Protein AF-A0A7G9T486-F1 (afdb_monomer)

Structure (mmCIF, N/CA/C/O backbone):
data_AF-A0A7G9T486-F1
#
_entry.id   AF-A0A7G9T486-F1
#
loop_
_atom_site.group_PDB
_atom_site.id
_atom_site.type_symbol
_atom_site.label_atom_id
_atom_site.label_alt_id
_atom_site.label_comp_id
_atom_site.label_asym_id
_atom_site.label_entity_id
_atom_site.label_seq_id
_atom_site.pdbx_PDB_ins_code
_atom_site.Cartn_x
_atom_site.Cartn_y
_atom_site.Cartn_z
_atom_site.occupancy
_atom_site.B_iso_or_equiv
_atom_site.auth_seq_id
_atom_site.auth_comp_id
_atom_site.auth_asym_id
_atom_site.auth_atom_id
_atom_site.pdbx_PDB_model_num
ATOM 1 N N . MET A 1 1 ? -14.930 21.179 10.890 1.00 47.84 1 MET A N 1
ATOM 2 C CA . MET A 1 1 ? -14.229 19.966 10.427 1.00 47.84 1 MET A CA 1
ATOM 3 C C . MET A 1 1 ? -15.061 19.333 9.332 1.00 47.84 1 MET A C 1
ATOM 5 O O . MET A 1 1 ? -16.271 19.247 9.496 1.00 47.84 1 MET A O 1
ATOM 9 N N . GLN A 1 2 ? -14.443 18.966 8.212 1.00 58.19 2 GLN A N 1
ATOM 10 C CA . GLN A 1 2 ? -15.116 18.206 7.162 1.00 58.19 2 GLN A CA 1
ATOM 11 C C . GLN A 1 2 ? -15.289 16.766 7.656 1.00 58.19 2 GLN A C 1
ATOM 13 O O . GLN A 1 2 ? -14.304 16.121 8.021 1.00 58.19 2 GLN A O 1
ATOM 18 N N . GLN A 1 3 ? -16.536 16.307 7.731 1.00 72.69 3 GLN A N 1
ATOM 19 C CA . GLN A 1 3 ? -16.892 14.962 8.170 1.00 72.69 3 GLN A CA 1
ATOM 20 C C . GLN A 1 3 ? -16.377 13.931 7.148 1.00 72.69 3 GLN A C 1
ATOM 22 O O . GLN A 1 3 ? -16.670 14.049 5.962 1.00 72.69 3 GLN A O 1
ATOM 27 N N . THR A 1 4 ? -15.582 12.956 7.600 1.00 83.88 4 THR A N 1
ATOM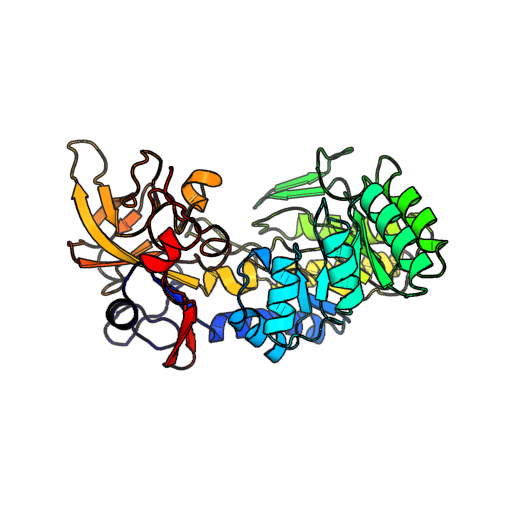 28 C CA . THR A 1 4 ? -14.933 11.907 6.773 1.00 83.88 4 THR A CA 1
ATOM 29 C C . THR A 1 4 ? -15.585 10.535 6.896 1.00 83.88 4 THR A C 1
ATOM 31 O O . THR A 1 4 ? -15.117 9.561 6.310 1.00 83.88 4 THR A O 1
ATOM 34 N N . PHE A 1 5 ? -16.659 10.445 7.669 1.00 92.38 5 PHE A N 1
ATOM 35 C CA . PHE A 1 5 ? -17.363 9.209 7.958 1.00 92.38 5 PHE A CA 1
ATOM 36 C C . PHE A 1 5 ? -18.866 9.406 7.800 1.00 92.38 5 PHE A C 1
ATOM 38 O O . PHE A 1 5 ? -19.399 10.493 8.034 1.00 92.38 5 PHE A O 1
ATOM 45 N N . ASP A 1 6 ? -19.551 8.332 7.442 1.00 95.06 6 ASP A N 1
ATOM 46 C CA . ASP A 1 6 ? -20.987 8.341 7.210 1.00 95.06 6 ASP A CA 1
ATOM 47 C C . ASP A 1 6 ? -21.726 7.961 8.499 1.00 95.06 6 ASP A C 1
ATOM 49 O O . ASP A 1 6 ? -21.223 7.177 9.309 1.00 95.06 6 ASP A O 1
ATOM 53 N N . VAL A 1 7 ? -22.913 8.530 8.712 1.00 97.19 7 VAL A N 1
ATOM 54 C CA . VAL A 1 7 ? -23.796 8.174 9.832 1.00 97.19 7 VAL A CA 1
ATOM 55 C C . VAL A 1 7 ? -25.197 7.851 9.328 1.00 97.19 7 VAL A C 1
ATOM 57 O O . VAL A 1 7 ? -25.598 8.342 8.273 1.00 97.19 7 VAL A O 1
ATOM 60 N N . ASP A 1 8 ? -25.941 7.032 10.067 1.00 96.38 8 ASP A N 1
ATOM 61 C CA . ASP A 1 8 ? -27.358 6.788 9.783 1.00 96.38 8 ASP A CA 1
ATOM 62 C C . ASP A 1 8 ? -28.276 7.889 10.351 1.00 96.38 8 ASP A C 1
ATOM 64 O O . ASP A 1 8 ? -27.825 8.847 10.982 1.00 96.38 8 ASP A O 1
ATOM 68 N N . ASP A 1 9 ? -29.592 7.725 10.174 1.00 95.50 9 ASP A N 1
ATOM 69 C CA . ASP A 1 9 ? -30.615 8.651 10.686 1.00 95.50 9 ASP A CA 1
ATOM 70 C C . ASP A 1 9 ? -30.616 8.787 12.222 1.00 95.50 9 ASP A C 1
ATOM 72 O O . ASP A 1 9 ? -31.180 9.737 12.767 1.00 95.50 9 ASP A O 1
ATOM 76 N N . THR A 1 10 ? -30.001 7.840 12.939 1.00 94.81 10 THR A N 1
ATOM 77 C CA . THR A 1 10 ? -29.836 7.890 14.400 1.00 94.81 10 THR A CA 1
ATOM 78 C C . THR A 1 10 ? -28.531 8.565 14.828 1.00 94.81 10 THR A C 1
ATOM 80 O O . THR A 1 10 ? -28.335 8.819 16.018 1.00 94.81 10 THR A O 1
ATOM 83 N N . GLY A 1 11 ? -27.671 8.911 13.867 1.00 95.62 11 GLY A N 1
ATOM 84 C CA . GLY A 1 11 ? -26.371 9.531 14.087 1.00 95.62 11 GLY A CA 1
ATOM 85 C C . GLY A 1 11 ? -25.254 8.540 14.412 1.00 95.62 11 GLY A C 1
ATOM 86 O O . GLY A 1 11 ? -24.195 8.983 14.849 1.00 95.62 11 GLY A O 1
ATOM 87 N N . GLU A 1 12 ? -25.464 7.234 14.221 1.00 97.69 12 GLU A N 1
ATOM 88 C CA . GLU A 1 12 ? -24.465 6.188 14.465 1.00 97.69 12 GLU A CA 1
ATOM 89 C C . GLU A 1 12 ? -23.553 5.984 13.245 1.00 97.69 12 GLU A C 1
ATOM 91 O O . GLU A 1 12 ? -24.015 6.081 12.113 1.00 97.69 12 GLU A O 1
ATOM 96 N N . LEU A 1 13 ? -22.268 5.671 13.465 1.00 98.38 13 LEU A N 1
ATOM 97 C CA . LEU A 1 13 ? -21.290 5.398 12.407 1.00 98.38 13 LEU A CA 1
ATOM 98 C C . LEU A 1 13 ? -21.727 4.237 11.502 1.00 98.38 13 LEU A C 1
ATOM 100 O O . LEU A 1 13 ? -21.963 3.119 11.970 1.00 98.38 13 LEU A O 1
ATOM 104 N N . VAL A 1 14 ? -21.715 4.485 10.194 1.00 98.25 14 VAL A N 1
ATOM 105 C CA . VAL A 1 14 ? -22.010 3.508 9.144 1.00 98.25 14 VAL A CA 1
ATOM 106 C C . VAL A 1 14 ? -20.788 3.288 8.253 1.00 98.25 14 VAL A C 1
ATOM 108 O O . VAL A 1 14 ? -20.098 4.229 7.871 1.00 98.25 14 VAL A O 1
ATOM 111 N N . ILE A 1 15 ? -20.540 2.029 7.887 1.00 98.31 15 ILE A N 1
ATOM 112 C CA . ILE A 1 15 ? -19.484 1.611 6.958 1.00 98.31 15 ILE A CA 1
ATOM 113 C C . ILE A 1 15 ? -20.137 0.752 5.875 1.00 98.31 15 ILE A C 1
ATOM 115 O O . ILE A 1 15 ? -20.775 -0.249 6.198 1.00 98.31 15 ILE A O 1
ATOM 119 N N . GLY A 1 16 ? -20.051 1.153 4.600 1.00 96.44 16 GLY A N 1
ATOM 120 C CA . GLY A 1 16 ? -20.643 0.406 3.482 1.00 96.44 16 GLY A CA 1
ATOM 121 C C . GLY A 1 16 ? -22.155 0.138 3.597 1.00 96.44 16 GLY A C 1
ATOM 122 O O . GLY A 1 16 ? -22.663 -0.792 2.970 1.00 96.44 16 GLY A O 1
ATOM 123 N N . GLY A 1 17 ? -22.881 0.919 4.407 1.00 97.19 17 GLY A N 1
ATOM 124 C CA . GLY A 1 17 ? -24.318 0.762 4.664 1.00 97.19 17 GLY A CA 1
ATOM 125 C C . GLY A 1 17 ? -24.694 -0.061 5.906 1.00 97.19 17 GLY A C 1
ATOM 126 O O . GLY A 1 17 ? -25.881 -0.290 6.118 1.00 97.19 17 GLY A O 1
ATOM 127 N N . LEU A 1 18 ? -23.731 -0.503 6.725 1.00 98.56 18 LEU A N 1
ATOM 128 C CA . LEU A 1 18 ? -23.985 -1.189 8.000 1.00 98.56 18 LEU A CA 1
ATOM 129 C C . LEU A 1 18 ? -23.435 -0.405 9.191 1.00 98.56 18 LEU A C 1
ATOM 131 O O . LEU A 1 18 ? -22.382 0.224 9.094 1.00 98.56 18 LEU A O 1
ATOM 135 N N . ARG A 1 19 ? -24.129 -0.477 10.330 1.00 98.62 19 ARG A N 1
ATOM 136 C CA . ARG A 1 19 ? -23.673 0.133 11.581 1.00 98.62 19 ARG A CA 1
ATOM 137 C C . ARG A 1 19 ? -22.390 -0.523 12.067 1.00 98.62 19 ARG A C 1
ATOM 139 O O . ARG A 1 19 ? -22.270 -1.749 12.092 1.00 98.62 19 ARG A O 1
ATOM 146 N N . ALA A 1 20 ? -21.448 0.295 12.517 1.00 98.62 20 ALA A N 1
ATOM 147 C CA . ALA A 1 20 ? -20.190 -0.196 13.059 1.00 98.62 20 ALA A CA 1
ATOM 148 C C . ALA A 1 20 ? -20.393 -1.070 14.311 1.00 98.62 20 ALA A C 1
ATOM 150 O O . ALA A 1 20 ? -19.676 -2.057 14.480 1.00 98.62 20 ALA A O 1
ATOM 151 N N . THR A 1 21 ? -21.377 -0.767 15.169 1.00 98.56 21 THR A N 1
ATOM 152 C CA . THR A 1 21 ? -21.626 -1.592 16.365 1.00 98.56 21 THR A CA 1
ATOM 153 C C . THR A 1 21 ? -22.216 -2.962 16.024 1.00 98.56 21 THR A C 1
ATOM 155 O O . THR A 1 21 ? -21.828 -3.946 16.652 1.00 98.56 21 THR A O 1
ATOM 158 N N . ASP A 1 22 ? -23.051 -3.066 14.985 1.00 98.69 22 ASP A N 1
ATOM 159 C CA . ASP A 1 22 ? -23.578 -4.351 14.502 1.00 98.69 22 ASP A CA 1
ATOM 160 C C . ASP A 1 22 ? -22.453 -5.237 13.943 1.00 98.69 22 ASP A C 1
ATOM 162 O O . ASP A 1 22 ? -22.379 -6.431 14.241 1.00 98.69 22 ASP A O 1
ATOM 166 N N . LEU A 1 23 ? -21.520 -4.644 13.188 1.00 98.88 23 LEU A N 1
ATOM 167 C CA . LEU A 1 23 ? -20.331 -5.342 12.688 1.00 98.88 23 LEU A CA 1
ATOM 168 C C . LEU A 1 23 ? -19.442 -5.833 13.837 1.00 98.88 23 LEU A C 1
ATOM 170 O O . LEU A 1 23 ? -19.001 -6.984 13.829 1.00 98.88 23 LEU A O 1
ATOM 174 N N . ALA A 1 24 ? -19.210 -4.985 14.843 1.00 98.75 24 ALA A N 1
ATOM 175 C CA . ALA A 1 24 ? -18.456 -5.347 16.040 1.00 98.75 24 ALA A CA 1
ATOM 176 C C . ALA A 1 24 ? -19.132 -6.485 16.823 1.00 98.75 24 ALA A C 1
ATOM 178 O O . ALA A 1 24 ? -18.449 -7.404 17.269 1.00 98.75 24 ALA A O 1
ATOM 179 N N . ALA A 1 25 ? -20.461 -6.468 16.948 1.00 98.62 25 ALA A N 1
ATOM 180 C CA . ALA A 1 25 ? -21.215 -7.523 17.618 1.00 98.62 25 ALA A CA 1
ATOM 181 C C . ALA A 1 25 ? -21.161 -8.856 16.852 1.00 98.62 25 ALA A C 1
ATOM 183 O O . ALA A 1 25 ? -21.031 -9.915 17.466 1.00 98.62 25 ALA A O 1
ATOM 184 N N . GLN A 1 26 ? -21.235 -8.815 15.519 1.00 98.62 26 GLN A N 1
ATOM 185 C CA . GLN A 1 26 ? -21.244 -10.013 14.680 1.00 98.62 26 GLN A CA 1
ATOM 186 C C . GLN A 1 26 ? -19.859 -10.664 14.542 1.00 98.62 26 GLN A C 1
ATOM 188 O O . GLN A 1 26 ? -19.752 -11.888 14.607 1.00 98.62 26 GLN A O 1
ATOM 193 N N . TYR A 1 27 ? -18.808 -9.868 14.331 1.00 98.69 27 TYR A N 1
ATOM 194 C CA . TYR A 1 27 ? -17.467 -10.363 13.977 1.00 98.69 27 TYR A CA 1
ATOM 195 C C . TYR A 1 27 ? -16.421 -10.186 15.089 1.00 98.69 27 TYR A C 1
ATOM 197 O O . TYR A 1 27 ? -15.269 -10.613 14.935 1.00 98.69 27 TYR A O 1
ATOM 205 N N . GLN A 1 28 ? -16.837 -9.618 16.228 1.00 98.56 28 GLN A N 1
ATOM 206 C CA . GLN A 1 28 ? -16.013 -9.312 17.400 1.00 98.56 28 GLN A CA 1
ATOM 207 C C . GLN A 1 28 ? -14.932 -8.266 17.110 1.00 98.56 28 GLN A C 1
ATOM 209 O O . GLN A 1 28 ? -14.534 -8.056 15.968 1.00 98.56 28 GLN A O 1
ATOM 214 N N . THR A 1 29 ? -14.404 -7.628 18.150 1.00 98.81 29 THR A N 1
ATOM 215 C CA . THR A 1 29 ? -13.290 -6.673 18.045 1.00 98.81 29 THR A CA 1
ATOM 216 C C . THR A 1 29 ? -11.983 -7.261 18.614 1.00 98.81 29 THR A C 1
ATOM 218 O O . THR A 1 29 ? -12.034 -8.183 19.433 1.00 98.81 29 THR A O 1
ATOM 221 N N . PRO A 1 30 ? -10.796 -6.778 18.193 1.00 98.81 30 PRO A N 1
ATOM 222 C CA . PRO A 1 30 ? -10.573 -5.813 17.113 1.00 98.81 30 PRO A CA 1
ATOM 223 C C . PRO A 1 30 ? -11.055 -6.339 15.756 1.00 98.81 30 PRO A C 1
ATOM 225 O O . PRO A 1 30 ? -11.089 -7.558 15.566 1.00 98.81 30 PRO A O 1
ATOM 228 N N . LEU A 1 31 ? -11.452 -5.450 14.847 1.00 98.94 31 LEU A N 1
ATOM 229 C CA . LEU A 1 31 ? -11.981 -5.802 13.523 1.00 98.94 31 LEU A CA 1
ATOM 230 C C . LEU A 1 31 ? -11.537 -4.786 12.478 1.00 98.94 31 LEU A C 1
ATOM 232 O O . LEU A 1 31 ? -11.830 -3.603 12.640 1.00 98.94 31 LEU A O 1
ATOM 236 N N . TYR A 1 32 ? -10.906 -5.231 11.391 1.00 98.94 32 TYR A N 1
ATOM 237 C CA . TYR A 1 32 ? -10.740 -4.376 10.216 1.00 98.94 32 TYR A CA 1
ATOM 238 C C . TYR A 1 32 ? -11.997 -4.455 9.359 1.00 98.94 32 TYR A C 1
ATOM 240 O O . TYR A 1 32 ? -12.427 -5.544 8.974 1.00 98.94 32 TYR A O 1
ATOM 248 N N . VAL A 1 33 ? -12.565 -3.303 9.035 1.00 98.88 33 VAL A N 1
ATOM 249 C CA . VAL A 1 33 ? -13.741 -3.174 8.181 1.00 98.88 33 VAL A CA 1
ATOM 250 C C . VAL A 1 33 ? -13.376 -2.299 6.994 1.00 98.88 33 VAL A C 1
ATOM 252 O O . VAL A 1 33 ? -12.915 -1.176 7.178 1.00 98.88 33 VAL A O 1
ATOM 255 N N . TYR A 1 34 ? -13.596 -2.803 5.784 1.00 98.88 34 TYR A N 1
ATOM 256 C CA . TYR A 1 34 ? -13.372 -2.056 4.550 1.00 98.88 34 TYR A CA 1
ATOM 257 C C . TYR A 1 34 ? -14.692 -1.768 3.843 1.00 98.88 34 TYR A C 1
ATOM 259 O O . TYR A 1 34 ? -15.469 -2.687 3.578 1.00 98.88 34 TYR A O 1
ATOM 267 N N . ASP A 1 35 ? -14.914 -0.506 3.488 1.00 98.69 35 ASP A N 1
ATOM 268 C CA . ASP A 1 35 ? -15.972 -0.100 2.565 1.00 98.69 35 ASP A CA 1
ATOM 269 C C . ASP A 1 35 ? -15.515 -0.357 1.122 1.00 98.69 35 ASP A C 1
ATOM 271 O O . ASP A 1 35 ? -14.703 0.379 0.552 1.00 98.69 35 ASP A O 1
ATOM 275 N N . VAL A 1 36 ? -16.022 -1.433 0.522 1.00 98.75 36 VAL A N 1
ATOM 276 C CA . VAL A 1 36 ? -15.617 -1.858 -0.824 1.00 98.75 36 VAL A CA 1
ATOM 277 C C . VAL A 1 36 ? -16.061 -0.854 -1.885 1.00 98.75 36 VAL A C 1
ATOM 279 O O . VAL A 1 36 ? -15.335 -0.649 -2.860 1.00 98.75 36 VAL A O 1
ATOM 282 N N . SER A 1 37 ? -17.196 -0.176 -1.692 1.00 98.31 37 SER A N 1
ATOM 283 C CA . SER A 1 37 ? -17.664 0.845 -2.633 1.00 98.31 37 SER A CA 1
ATOM 284 C C . SER A 1 37 ? -16.652 1.986 -2.741 1.00 98.31 37 SER A C 1
ATOM 286 O O . SER A 1 37 ? -16.349 2.425 -3.852 1.00 98.31 37 SER A O 1
ATOM 288 N N . LYS A 1 38 ? -16.059 2.412 -1.615 1.00 98.12 38 LYS A N 1
ATOM 289 C CA . LYS A 1 38 ? -14.994 3.433 -1.594 1.00 98.12 38 LYS A CA 1
ATOM 290 C C . LYS A 1 38 ? -13.716 2.948 -2.283 1.00 98.12 38 LYS A C 1
ATOM 292 O O . LYS A 1 38 ? -13.144 3.692 -3.076 1.00 98.12 38 LYS A O 1
ATOM 297 N N . ILE A 1 39 ? -13.314 1.691 -2.067 1.00 98.75 39 ILE A N 1
ATOM 298 C CA . ILE A 1 39 ? -12.156 1.087 -2.756 1.00 98.75 39 ILE A CA 1
ATOM 299 C C . ILE A 1 39 ? -12.359 1.102 -4.275 1.00 98.75 39 ILE A C 1
ATOM 301 O O . ILE A 1 39 ? -11.491 1.562 -5.020 1.00 98.75 39 ILE A O 1
ATOM 305 N N . ARG A 1 40 ? -13.513 0.614 -4.748 1.00 98.69 40 ARG A N 1
ATOM 306 C CA . ARG A 1 40 ? -13.839 0.574 -6.181 1.00 98.69 40 ARG A CA 1
ATOM 307 C C . ARG A 1 40 ? -13.882 1.969 -6.780 1.00 98.69 40 ARG A C 1
ATOM 309 O O . ARG A 1 40 ? -13.357 2.170 -7.872 1.00 98.69 40 ARG A O 1
ATOM 316 N N . GLN A 1 41 ? -14.490 2.920 -6.071 1.00 98.25 41 GLN A N 1
ATOM 317 C CA . GLN A 1 41 ? -14.548 4.303 -6.521 1.00 98.25 41 GLN A CA 1
ATOM 318 C C . GLN A 1 41 ? -13.140 4.880 -6.681 1.00 98.25 41 GLN A C 1
ATOM 320 O O . GLN A 1 41 ? -12.828 5.360 -7.763 1.00 98.25 41 GLN A O 1
ATOM 325 N N . ALA A 1 42 ? -12.252 4.706 -5.697 1.00 98.00 42 ALA A N 1
ATOM 326 C CA . ALA A 1 42 ? -10.869 5.168 -5.801 1.00 98.00 42 ALA A CA 1
ATOM 327 C C . ALA A 1 42 ? -10.143 4.564 -7.019 1.00 98.00 42 ALA A C 1
ATOM 329 O O . ALA A 1 42 ? -9.512 5.285 -7.791 1.00 98.00 42 ALA A O 1
ATOM 330 N N . MET A 1 43 ? -10.273 3.251 -7.256 1.00 98.50 43 MET A N 1
ATOM 331 C CA . MET A 1 43 ? -9.690 2.597 -8.440 1.00 98.50 43 MET A CA 1
ATOM 332 C C . MET A 1 43 ? -10.238 3.169 -9.759 1.00 98.50 43 MET A C 1
ATOM 334 O O . MET A 1 43 ? -9.497 3.312 -10.735 1.00 98.50 43 MET A O 1
ATOM 338 N N . ARG A 1 44 ? -11.537 3.485 -9.809 1.00 98.38 44 ARG A N 1
ATOM 339 C CA . ARG A 1 44 ? -12.185 4.094 -10.980 1.00 98.38 44 ARG A CA 1
ATOM 340 C C . ARG A 1 44 ? -11.741 5.532 -11.185 1.00 98.38 44 ARG A C 1
ATOM 342 O O . ARG A 1 44 ? -11.437 5.873 -12.321 1.00 98.38 44 ARG A O 1
ATOM 349 N N . ASP A 1 45 ? -11.632 6.316 -10.120 1.00 97.56 45 ASP A N 1
ATOM 350 C CA . ASP A 1 45 ? -11.200 7.713 -10.171 1.00 97.56 45 ASP A CA 1
ATOM 351 C C . ASP A 1 45 ? -9.796 7.831 -10.774 1.00 97.56 45 ASP A C 1
ATOM 353 O O . ASP A 1 45 ? -9.588 8.622 -11.692 1.00 97.56 45 ASP A O 1
ATOM 357 N N . PHE A 1 46 ? -8.854 6.973 -10.353 1.00 97.56 46 PHE A N 1
ATOM 358 C CA . PHE A 1 46 ? -7.514 6.921 -10.950 1.00 97.56 46 PHE A CA 1
ATOM 359 C C . PHE A 1 46 ? -7.560 6.657 -12.464 1.00 97.56 46 PHE A C 1
ATOM 361 O O . PHE A 1 46 ? -6.911 7.369 -13.227 1.00 97.56 46 PHE A O 1
ATOM 368 N N . LYS A 1 47 ? -8.339 5.665 -12.918 1.00 97.44 47 LYS A N 1
ATOM 369 C CA . LYS A 1 47 ? -8.470 5.350 -14.355 1.00 97.44 47 LYS A CA 1
ATOM 370 C C . LYS A 1 47 ? -9.155 6.471 -15.136 1.00 97.44 47 LYS A C 1
ATOM 372 O O . LYS A 1 47 ? -8.737 6.791 -16.245 1.00 97.44 47 LYS A O 1
ATOM 377 N N . GLN A 1 48 ? -10.211 7.043 -14.567 1.00 97.44 48 GLN A N 1
ATOM 378 C CA . GLN A 1 48 ? -11.049 8.040 -15.221 1.00 97.44 48 GLN A CA 1
ATOM 379 C C . GLN A 1 48 ? -10.244 9.290 -15.589 1.00 97.44 48 GLN A C 1
ATOM 381 O O . GLN A 1 48 ? -10.419 9.820 -16.683 1.00 97.44 48 GLN A O 1
ATOM 386 N N . ILE A 1 49 ? -9.296 9.698 -14.740 1.00 97.00 49 ILE A N 1
ATOM 387 C CA . ILE A 1 49 ? -8.414 10.840 -15.019 1.00 97.00 49 ILE A CA 1
ATOM 388 C C . ILE A 1 49 ? -7.574 10.610 -16.287 1.00 97.00 49 ILE A C 1
ATOM 390 O O . ILE A 1 49 ? -7.457 11.512 -17.113 1.00 97.00 49 ILE A O 1
ATOM 394 N N . PHE A 1 50 ? -7.023 9.408 -16.488 1.00 97.00 50 PHE A N 1
ATOM 395 C CA . PHE A 1 50 ? -6.265 9.092 -17.706 1.00 97.00 50 PHE A CA 1
ATOM 396 C C . PHE A 1 50 ? -7.156 9.047 -18.954 1.00 97.00 50 PHE A C 1
ATOM 398 O O . PHE A 1 50 ? -6.761 9.558 -20.002 1.00 97.00 50 PHE A O 1
ATOM 405 N N . ILE A 1 51 ? -8.377 8.512 -18.826 1.00 96.69 51 ILE A N 1
ATOM 406 C CA . ILE A 1 51 ? -9.372 8.488 -19.910 1.00 96.69 51 ILE A CA 1
ATOM 407 C C . ILE A 1 51 ? -9.736 9.915 -20.341 1.00 96.69 51 ILE A C 1
ATOM 409 O O . ILE A 1 51 ? -9.742 10.218 -21.530 1.00 96.69 51 ILE A O 1
ATOM 413 N N . GLU A 1 52 ? -10.005 10.810 -19.390 1.00 96.50 52 GLU A N 1
ATOM 414 C CA . GLU A 1 52 ? -10.351 12.213 -19.669 1.00 96.50 52 GLU A CA 1
ATOM 415 C C . GLU A 1 52 ? -9.211 12.992 -20.328 1.00 96.50 52 GLU A C 1
ATOM 417 O O . GLU A 1 52 ? -9.455 13.937 -21.080 1.00 96.50 52 GLU A O 1
ATOM 422 N N . LYS A 1 53 ? -7.968 12.596 -20.050 1.00 95.44 53 LYS A N 1
ATOM 423 C CA . LYS A 1 53 ? -6.762 13.195 -20.624 1.00 95.44 53 LYS A CA 1
ATOM 424 C C . LYS A 1 53 ? -6.338 12.580 -21.958 1.00 95.44 53 LYS A C 1
ATOM 426 O O . LYS A 1 53 ? -5.414 13.119 -22.567 1.00 95.44 53 LYS A O 1
ATOM 431 N N . ASP A 1 54 ? -7.014 11.522 -22.410 1.00 95.75 54 ASP A N 1
ATOM 432 C CA . ASP A 1 54 ? -6.681 10.758 -23.620 1.00 95.75 54 ASP A CA 1
ATOM 433 C C . ASP A 1 54 ? -5.217 10.282 -23.616 1.00 95.75 54 ASP A C 1
ATOM 435 O O . ASP A 1 54 ? -4.449 10.509 -24.552 1.00 95.75 54 ASP A O 1
ATOM 439 N N . VAL A 1 55 ? -4.800 9.677 -22.498 1.00 95.94 55 VAL A N 1
ATOM 440 C CA . VAL A 1 55 ? -3.447 9.139 -22.314 1.00 95.94 55 VAL A CA 1
ATOM 441 C C . VAL A 1 55 ? -3.521 7.675 -21.915 1.00 95.94 55 VAL A C 1
ATOM 443 O O . VAL A 1 55 ? -4.232 7.306 -20.982 1.00 95.94 55 VAL A O 1
ATOM 446 N N . ASP A 1 56 ? -2.754 6.845 -22.619 1.00 96.50 56 ASP A N 1
ATOM 447 C CA . ASP A 1 56 ? -2.604 5.438 -22.277 1.00 96.50 56 ASP A CA 1
ATOM 448 C C . ASP A 1 56 ? -1.857 5.295 -20.944 1.00 96.50 56 ASP A C 1
ATOM 450 O O . ASP A 1 56 ? -0.791 5.887 -20.732 1.00 96.50 56 ASP A O 1
ATOM 454 N N . ALA A 1 57 ? -2.424 4.516 -20.028 1.00 97.56 57 ALA A N 1
ATOM 455 C CA . ALA A 1 57 ? -1.910 4.400 -18.677 1.00 97.56 57 ALA A CA 1
ATOM 456 C C . ALA A 1 57 ? -2.288 3.086 -17.998 1.00 97.56 57 ALA A C 1
ATOM 458 O O . ALA A 1 57 ? -3.307 2.461 -18.294 1.00 97.56 57 ALA A O 1
ATOM 459 N N . VAL A 1 58 ? -1.480 2.722 -17.004 1.00 98.19 58 VAL A N 1
ATOM 460 C CA . VAL A 1 58 ? -1.728 1.593 -16.111 1.00 98.19 58 VAL A CA 1
ATOM 461 C C . VAL A 1 58 ? -1.771 2.082 -14.673 1.00 98.19 58 VAL A C 1
ATOM 463 O O . VAL A 1 58 ? -0.816 2.654 -14.146 1.00 98.19 58 VAL A O 1
ATOM 466 N N . VAL A 1 59 ? -2.876 1.772 -14.003 1.00 98.62 59 VAL A N 1
ATOM 467 C CA . VAL A 1 59 ? -2.993 1.887 -12.550 1.00 98.62 59 VAL A CA 1
ATOM 468 C C . VAL A 1 59 ? -2.673 0.520 -11.958 1.00 98.62 59 VAL A C 1
ATOM 470 O O . VAL A 1 59 ? -3.378 -0.444 -12.249 1.00 98.62 59 VAL A O 1
ATOM 473 N N . SER A 1 60 ? -1.628 0.426 -11.138 1.00 98.69 60 SER A N 1
ATOM 474 C CA . SER A 1 60 ? -1.258 -0.804 -10.428 1.00 98.69 60 SER A CA 1
ATOM 475 C C . SER A 1 60 ? -1.544 -0.655 -8.938 1.00 98.69 60 SER A C 1
ATOM 477 O O . SER A 1 60 ? -0.995 0.228 -8.283 1.00 98.69 60 SER A O 1
ATOM 479 N N . TYR A 1 61 ? -2.392 -1.511 -8.373 1.00 98.88 61 TYR A N 1
ATOM 480 C CA . TYR A 1 61 ? -2.594 -1.518 -6.928 1.00 98.88 61 TYR A CA 1
ATOM 481 C C . TYR A 1 61 ? -1.335 -2.026 -6.220 1.00 98.88 61 TYR A C 1
ATOM 483 O O . TYR A 1 61 ? -0.910 -3.161 -6.443 1.00 98.88 61 TYR A O 1
ATOM 491 N N . ALA A 1 62 ? -0.753 -1.196 -5.353 1.00 98.69 62 ALA A N 1
ATOM 492 C CA . ALA A 1 62 ? 0.434 -1.562 -4.585 1.00 98.69 62 ALA A CA 1
ATOM 493 C C . ALA A 1 62 ? 0.068 -2.475 -3.403 1.00 98.69 62 ALA A C 1
ATOM 495 O O . ALA A 1 62 ? -0.345 -2.008 -2.335 1.00 98.69 62 ALA A O 1
ATOM 496 N N . SER A 1 63 ? 0.284 -3.779 -3.595 1.00 98.00 63 SER A N 1
ATOM 497 C CA . SER A 1 63 ? -0.134 -4.873 -2.705 1.00 98.00 63 SER A CA 1
ATOM 498 C C . SER A 1 63 ? 0.326 -4.722 -1.261 1.00 98.00 63 SER A C 1
ATOM 500 O O . SER A 1 63 ? -0.422 -5.032 -0.336 1.00 98.00 63 SER A O 1
ATOM 502 N N . LYS A 1 64 ? 1.518 -4.152 -1.055 1.00 97.06 64 LYS A N 1
ATOM 503 C CA . LYS A 1 64 ? 2.087 -3.865 0.271 1.00 97.06 64 LYS A CA 1
ATOM 504 C C . LYS A 1 64 ? 1.136 -3.103 1.207 1.00 97.06 64 LYS A C 1
ATOM 506 O O . LYS A 1 64 ? 1.268 -3.204 2.426 1.00 97.06 64 LYS A O 1
ATOM 511 N N . ALA A 1 65 ? 0.186 -2.333 0.663 1.00 98.44 65 ALA A N 1
ATOM 512 C CA . ALA A 1 65 ? -0.817 -1.629 1.457 1.00 98.44 65 ALA A CA 1
ATOM 513 C C . ALA A 1 65 ? -1.789 -2.596 2.155 1.00 98.44 65 ALA A C 1
ATOM 515 O O . ALA A 1 65 ? -2.039 -2.420 3.344 1.00 98.44 65 ALA A O 1
ATOM 516 N N . PHE A 1 66 ? -2.299 -3.604 1.446 1.00 98.69 66 PHE A N 1
ATOM 517 C CA . PHE A 1 66 ? -3.145 -4.679 1.966 1.00 98.69 66 PHE A CA 1
ATOM 518 C C . PHE A 1 66 ? -3.202 -5.817 0.932 1.00 98.69 66 PHE A C 1
ATOM 520 O O . PHE A 1 66 ? -3.711 -5.624 -0.167 1.00 98.69 66 PHE A O 1
ATOM 527 N N . ALA A 1 67 ? -2.681 -7.001 1.266 1.00 97.88 67 ALA A N 1
ATOM 528 C CA . ALA A 1 67 ? -2.583 -8.131 0.337 1.00 97.88 67 ALA A CA 1
ATOM 529 C C . ALA A 1 67 ? -3.372 -9.340 0.855 1.00 97.88 67 ALA A C 1
ATOM 531 O O . ALA A 1 67 ? -2.946 -10.044 1.768 1.00 97.88 67 ALA A O 1
ATOM 532 N N . THR A 1 68 ? -4.541 -9.578 0.263 1.00 98.38 68 THR A N 1
ATOM 533 C CA . THR A 1 68 ? -5.378 -10.765 0.492 1.00 98.38 68 THR A CA 1
ATOM 534 C C . THR A 1 68 ? -6.011 -11.202 -0.827 1.00 98.38 68 THR A C 1
ATOM 536 O O . THR A 1 68 ? -6.084 -10.422 -1.777 1.00 98.38 68 THR A O 1
ATOM 539 N N . THR A 1 69 ? -6.517 -12.435 -0.895 1.00 98.69 69 THR A N 1
ATOM 540 C CA . THR A 1 69 ? -7.244 -12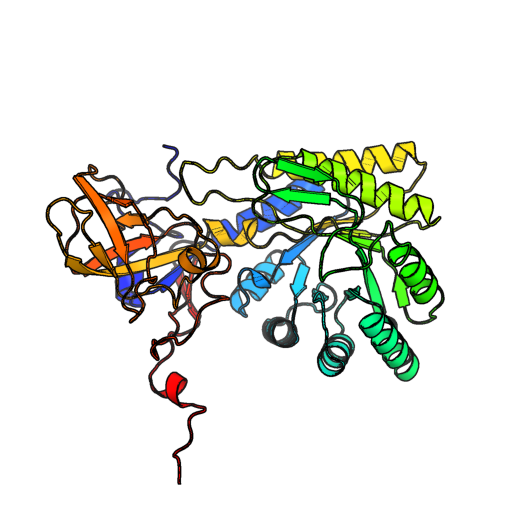.921 -2.080 1.00 98.69 69 THR A CA 1
ATOM 541 C C . THR A 1 69 ? -8.383 -11.969 -2.469 1.00 98.69 69 THR A C 1
ATOM 543 O O . THR A 1 69 ? -8.489 -11.575 -3.627 1.00 98.69 69 THR A O 1
ATOM 546 N N . ALA A 1 70 ? -9.179 -11.519 -1.493 1.00 98.62 70 ALA A N 1
ATOM 547 C CA . ALA A 1 70 ? -10.376 -10.720 -1.747 1.00 98.62 70 ALA A CA 1
ATOM 548 C C . ALA A 1 70 ? -10.081 -9.330 -2.342 1.00 98.62 70 ALA A C 1
ATOM 550 O O . ALA A 1 70 ? -10.793 -8.878 -3.238 1.00 98.62 70 ALA A O 1
ATOM 551 N N . ILE A 1 71 ? -9.027 -8.633 -1.893 1.00 98.81 71 ILE A N 1
ATOM 552 C CA . ILE A 1 71 ? -8.673 -7.328 -2.484 1.00 98.81 71 ILE A CA 1
ATOM 553 C C . ILE A 1 71 ? -8.129 -7.479 -3.910 1.00 98.81 71 ILE A C 1
ATOM 555 O O . ILE A 1 71 ? -8.400 -6.633 -4.762 1.00 98.81 71 ILE A O 1
ATOM 559 N N . TYR A 1 72 ? -7.434 -8.578 -4.210 1.00 98.81 72 TYR A N 1
ATOM 560 C CA . TYR A 1 72 ? -7.005 -8.882 -5.575 1.00 98.81 72 TYR A CA 1
ATOM 561 C C . TYR A 1 72 ? -8.176 -9.234 -6.491 1.00 98.81 72 TYR A C 1
ATOM 563 O O . TYR A 1 72 ? -8.177 -8.825 -7.650 1.00 98.81 72 TYR A O 1
ATOM 571 N N . GLU A 1 73 ? -9.207 -9.913 -5.988 1.00 98.81 73 GLU A N 1
ATOM 572 C CA . GLU A 1 73 ? -10.453 -10.135 -6.732 1.00 98.81 73 GLU A CA 1
ATOM 573 C C . GLU A 1 73 ? -11.181 -8.815 -7.036 1.00 98.81 73 GLU A C 1
ATOM 575 O O . GLU A 1 73 ? -11.653 -8.622 -8.161 1.00 98.81 73 GLU A O 1
ATOM 580 N N . ILE A 1 74 ? -11.207 -7.866 -6.088 1.00 98.81 74 ILE A N 1
ATOM 581 C CA . ILE A 1 74 ? -11.720 -6.508 -6.338 1.00 98.81 74 ILE A CA 1
ATOM 582 C C . ILE A 1 74 ? -10.893 -5.826 -7.431 1.00 98.81 74 ILE A C 1
ATOM 584 O O . ILE A 1 74 ? -11.467 -5.417 -8.441 1.00 98.81 74 ILE A O 1
ATOM 588 N N . ALA A 1 75 ? -9.567 -5.756 -7.279 1.00 98.75 75 ALA A N 1
ATOM 589 C CA . ALA A 1 75 ? -8.677 -5.127 -8.257 1.00 98.75 75 ALA A CA 1
ATOM 590 C C . ALA A 1 75 ? -8.840 -5.738 -9.662 1.00 98.75 75 ALA A C 1
ATOM 592 O O . ALA A 1 75 ? -8.952 -5.012 -10.651 1.00 98.75 75 ALA A O 1
ATOM 593 N N . LYS A 1 76 ? -8.961 -7.070 -9.744 1.00 98.69 76 LYS A N 1
ATOM 594 C CA . LYS A 1 76 ? -9.226 -7.807 -10.986 1.00 98.69 76 LYS A CA 1
ATOM 595 C C . LYS A 1 76 ? -10.556 -7.392 -11.607 1.00 98.69 76 LYS A C 1
ATOM 597 O O . LYS A 1 76 ? -10.615 -7.143 -12.807 1.00 98.69 76 LYS A O 1
ATOM 602 N N . SER A 1 77 ? -11.621 -7.320 -10.808 1.00 98.50 77 SER A N 1
ATOM 603 C CA . SER A 1 77 ? -12.952 -6.922 -11.290 1.00 98.50 77 SER A CA 1
ATOM 604 C C . SER A 1 77 ? -13.015 -5.459 -11.740 1.00 98.50 77 SER A C 1
ATOM 606 O O . SER A 1 77 ? -13.795 -5.127 -12.627 1.00 98.50 77 SER A O 1
ATOM 608 N N . GLU A 1 78 ? -12.163 -4.600 -11.177 1.00 98.62 78 GLU A N 1
ATOM 609 C CA . GLU A 1 78 ? -11.991 -3.217 -11.619 1.00 98.62 78 GLU A CA 1
ATOM 610 C C . GLU A 1 78 ? -11.003 -3.089 -12.790 1.00 98.62 78 GLU A C 1
ATOM 612 O O . GLU A 1 78 ? -10.824 -1.990 -13.308 1.00 98.62 78 GLU A O 1
ATOM 617 N N . GLY A 1 79 ? -10.378 -4.173 -13.254 1.00 97.94 79 GLY A N 1
ATOM 618 C CA . GLY A 1 79 ? -9.500 -4.158 -14.426 1.00 97.94 79 GLY A CA 1
ATOM 619 C C . GLY A 1 79 ? -8.241 -3.302 -14.261 1.00 97.94 79 GLY A C 1
ATOM 620 O O . GLY A 1 79 ? -7.731 -2.787 -15.252 1.00 97.94 79 GLY A O 1
ATOM 621 N N . ILE A 1 80 ? -7.763 -3.115 -13.028 1.00 98.44 80 ILE A N 1
ATOM 622 C CA . ILE A 1 80 ? -6.456 -2.499 -12.757 1.00 98.44 80 ILE A CA 1
ATOM 623 C C . ILE A 1 80 ? -5.370 -3.582 -12.670 1.00 98.44 80 ILE A C 1
ATOM 625 O O . ILE A 1 80 ? -5.682 -4.771 -12.633 1.00 98.44 80 ILE A O 1
ATOM 629 N N . HIS A 1 81 ? -4.098 -3.189 -12.656 1.00 98.75 81 HIS A N 1
ATOM 630 C CA . HIS A 1 81 ? -2.955 -4.094 -12.486 1.00 98.75 81 HIS A CA 1
ATOM 631 C C . HIS A 1 81 ? -2.615 -4.294 -10.998 1.00 98.75 81 HIS A C 1
ATOM 633 O O . HIS A 1 81 ? -3.166 -3.609 -10.131 1.00 98.75 81 HIS A O 1
ATOM 639 N N . LEU A 1 82 ? -1.690 -5.210 -10.691 1.00 98.81 82 LEU A N 1
ATOM 640 C CA . LEU A 1 82 ? -1.086 -5.338 -9.356 1.00 98.81 82 LEU A CA 1
ATOM 641 C C . LEU A 1 82 ? 0.409 -5.029 -9.402 1.00 98.81 82 LEU A C 1
ATOM 643 O O . LEU A 1 82 ? 1.110 -5.462 -10.313 1.00 98.81 82 LEU A O 1
ATOM 647 N N . ASP A 1 83 ? 0.892 -4.358 -8.365 1.00 98.69 83 ASP A N 1
ATOM 648 C CA . ASP A 1 83 ? 2.308 -4.293 -8.010 1.00 98.69 83 ASP A CA 1
ATOM 649 C C . ASP A 1 83 ? 2.527 -5.184 -6.777 1.00 98.69 83 ASP A C 1
ATOM 651 O O . ASP A 1 83 ? 1.914 -4.962 -5.725 1.00 98.69 83 ASP A O 1
ATOM 655 N N . VAL A 1 84 ? 3.330 -6.240 -6.934 1.00 98.75 84 VAL A N 1
ATOM 656 C CA . VAL A 1 84 ? 3.665 -7.222 -5.889 1.00 98.75 84 VAL A CA 1
ATOM 657 C C . VAL A 1 84 ? 5.148 -7.140 -5.540 1.00 98.75 84 VAL A C 1
ATOM 659 O O . VAL A 1 84 ? 5.971 -6.806 -6.383 1.00 98.75 84 VAL A O 1
ATOM 662 N N . VAL A 1 85 ? 5.512 -7.464 -4.303 1.00 98.00 85 VAL A N 1
ATOM 663 C CA . VAL A 1 85 ? 6.860 -7.256 -3.742 1.00 98.00 85 VAL A CA 1
ATOM 664 C C . VAL A 1 85 ? 7.531 -8.560 -3.303 1.00 98.00 85 VAL A C 1
ATOM 666 O O . VAL A 1 85 ? 8.745 -8.593 -3.119 1.00 98.00 85 VAL A O 1
ATOM 669 N N . SER A 1 86 ? 6.777 -9.651 -3.134 1.00 98.38 86 SER A N 1
ATOM 670 C CA . SER A 1 86 ? 7.324 -10.937 -2.673 1.00 98.38 86 SER A CA 1
ATOM 671 C C . SER A 1 86 ? 6.667 -12.142 -3.340 1.00 98.38 86 SER A C 1
ATOM 673 O O . SER A 1 86 ? 5.558 -12.052 -3.874 1.00 98.38 86 SER A O 1
ATOM 675 N N . GLY A 1 87 ? 7.311 -13.309 -3.235 1.00 98.38 87 GLY A N 1
ATOM 676 C CA . GLY A 1 87 ? 6.727 -14.571 -3.698 1.00 98.38 87 GLY A CA 1
ATOM 677 C C . GLY A 1 87 ? 5.374 -14.904 -3.053 1.00 98.38 87 GLY A C 1
ATOM 678 O O . GLY A 1 87 ? 4.496 -15.450 -3.717 1.00 98.38 87 GLY A O 1
ATOM 679 N N . GLY A 1 88 ? 5.159 -14.521 -1.789 1.00 98.38 88 GLY A N 1
ATOM 680 C CA . GLY A 1 88 ? 3.873 -14.716 -1.108 1.00 98.38 88 GLY A CA 1
ATOM 681 C C . GLY A 1 88 ? 2.733 -13.911 -1.741 1.00 98.38 88 GLY A C 1
ATOM 682 O O . GLY A 1 88 ? 1.613 -14.408 -1.868 1.00 98.38 88 GLY A O 1
ATOM 683 N N . GLU A 1 89 ? 3.022 -12.697 -2.208 1.00 98.75 89 GLU A N 1
ATOM 684 C CA . GLU A 1 89 ? 2.048 -11.863 -2.920 1.00 98.75 89 GLU A CA 1
ATOM 685 C C . GLU A 1 89 ? 1.756 -12.411 -4.328 1.00 98.75 89 GLU A C 1
ATOM 687 O O . GLU A 1 89 ? 0.596 -12.433 -4.737 1.00 98.75 89 GLU A O 1
ATOM 692 N N . ILE A 1 90 ? 2.757 -12.969 -5.028 1.00 98.81 90 ILE A N 1
ATOM 693 C CA . ILE A 1 90 ? 2.548 -13.680 -6.307 1.00 98.81 90 ILE A CA 1
ATOM 694 C C . ILE A 1 90 ? 1.617 -14.885 -6.116 1.00 98.81 90 ILE A C 1
ATOM 696 O O . ILE A 1 90 ? 0.642 -15.030 -6.853 1.00 98.81 90 ILE A O 1
ATOM 700 N N . VAL A 1 91 ? 1.874 -15.726 -5.108 1.00 98.62 91 VAL A N 1
ATOM 701 C CA . VAL A 1 91 ? 1.021 -16.892 -4.804 1.00 98.62 91 VAL A CA 1
ATOM 702 C C . VAL A 1 91 ? -0.399 -16.452 -4.447 1.00 98.62 91 VAL A C 1
ATOM 704 O O . VAL A 1 91 ? -1.370 -17.073 -4.875 1.00 98.62 91 VAL A O 1
ATOM 707 N N . THR A 1 92 ? -0.540 -15.347 -3.715 1.00 98.69 92 THR A N 1
ATOM 708 C CA . THR A 1 92 ? -1.854 -14.785 -3.377 1.00 98.69 92 THR A CA 1
ATOM 709 C C . THR A 1 92 ? -2.589 -14.293 -4.631 1.00 98.69 92 THR A C 1
ATOM 711 O O . THR A 1 92 ? -3.782 -14.558 -4.783 1.00 98.69 92 THR A O 1
ATOM 714 N N . ALA A 1 93 ? -1.891 -13.654 -5.577 1.00 98.75 93 ALA A N 1
ATOM 715 C CA . ALA A 1 93 ? -2.457 -13.238 -6.863 1.00 98.75 93 ALA A CA 1
ATOM 716 C C . ALA A 1 93 ? -2.874 -14.436 -7.735 1.00 98.75 93 ALA A C 1
ATOM 718 O O . ALA A 1 93 ? -3.958 -14.420 -8.322 1.00 98.75 93 ALA A O 1
ATOM 719 N N . GLN A 1 94 ? -2.071 -15.506 -7.768 1.00 98.44 94 GLN A N 1
ATOM 720 C CA . GLN A 1 94 ? -2.438 -16.765 -8.428 1.00 98.44 94 GLN A CA 1
ATOM 721 C C . GLN A 1 94 ? -3.692 -17.384 -7.802 1.00 98.44 94 GLN A C 1
ATOM 723 O O . GLN A 1 94 ? -4.601 -17.786 -8.526 1.00 98.44 94 GLN A O 1
ATOM 728 N N . ASN A 1 95 ? -3.771 -17.414 -6.469 1.00 98.38 95 ASN A N 1
ATOM 729 C CA . ASN A 1 95 ? -4.927 -17.938 -5.745 1.00 98.38 95 ASN A CA 1
ATOM 730 C C . ASN A 1 95 ? -6.207 -17.126 -6.016 1.00 98.38 95 ASN A C 1
ATOM 732 O O . ASN A 1 95 ? -7.276 -17.706 -6.168 1.00 98.38 95 ASN A O 1
ATOM 736 N N . ALA A 1 96 ? -6.094 -15.802 -6.166 1.00 98.44 96 ALA A N 1
ATOM 737 C CA . ALA A 1 96 ? -7.191 -14.924 -6.594 1.00 98.44 96 ALA A CA 1
ATOM 738 C C . ALA A 1 96 ? -7.567 -15.081 -8.086 1.00 98.44 96 ALA A C 1
ATOM 740 O O . ALA A 1 96 ? -8.441 -14.380 -8.606 1.00 98.44 96 ALA A O 1
ATOM 741 N N . GLY A 1 97 ? -6.872 -15.959 -8.820 1.00 98.38 97 GLY A N 1
ATOM 742 C CA . GLY A 1 97 ? -7.025 -16.124 -10.261 1.00 98.38 97 GLY A CA 1
ATOM 743 C C . GLY A 1 97 ? -6.744 -14.832 -11.028 1.00 98.38 97 GLY A C 1
ATOM 744 O O . GLY A 1 97 ? -7.400 -14.573 -12.042 1.00 98.38 97 GLY A O 1
ATOM 745 N N . PHE A 1 98 ? -5.857 -13.975 -10.520 1.00 98.69 98 PHE A N 1
ATOM 746 C CA . PHE A 1 98 ? -5.493 -12.721 -11.169 1.00 98.69 98 PHE A CA 1
ATOM 747 C C . PHE A 1 98 ? -4.774 -13.005 -12.502 1.00 98.69 98 PHE A C 1
ATOM 749 O O . PHE A 1 98 ? -4.044 -13.990 -12.594 1.00 98.69 98 PHE A O 1
ATOM 756 N N . PRO A 1 99 ? -4.957 -12.207 -13.567 1.00 98.38 99 PRO A N 1
ATOM 757 C CA . PRO A 1 99 ? -4.155 -12.358 -14.781 1.00 98.38 99 PRO A CA 1
ATOM 758 C C . PRO A 1 99 ? -2.700 -11.936 -14.517 1.00 98.38 99 PRO A C 1
ATOM 760 O O . PRO A 1 99 ? -2.400 -10.747 -14.494 1.00 98.38 99 PRO A O 1
ATOM 763 N N . LEU A 1 100 ? -1.786 -12.898 -14.335 1.00 98.56 100 LEU A N 1
ATOM 764 C CA . LEU A 1 100 ? -0.379 -12.635 -13.971 1.00 98.56 100 LEU A CA 1
ATOM 765 C C . LEU A 1 100 ? 0.368 -11.771 -15.006 1.00 98.56 100 LEU A C 1
ATOM 767 O O . LEU A 1 100 ? 1.275 -11.029 -14.637 1.00 98.56 100 LEU A O 1
ATOM 771 N N . ALA A 1 101 ? -0.074 -11.761 -16.267 1.00 98.56 101 ALA A N 1
ATOM 772 C CA . ALA A 1 101 ? 0.426 -10.843 -17.295 1.00 98.56 101 ALA A CA 1
ATOM 773 C C . ALA A 1 101 ? 0.188 -9.349 -16.967 1.00 98.56 101 ALA A C 1
ATOM 775 O O . ALA A 1 101 ? 0.874 -8.490 -17.512 1.00 98.56 101 ALA A O 1
ATOM 776 N N . ASN A 1 102 ? -0.739 -9.044 -16.054 1.00 98.69 102 ASN A N 1
ATOM 777 C CA . ASN A 1 102 ? -1.052 -7.697 -15.564 1.00 98.69 102 ASN A CA 1
ATOM 778 C C . ASN A 1 102 ? -0.469 -7.452 -14.157 1.00 98.69 102 ASN A C 1
ATOM 780 O O . ASN A 1 102 ? -0.980 -6.630 -13.394 1.00 98.69 102 ASN A O 1
ATOM 784 N N . VAL A 1 103 ? 0.566 -8.207 -13.783 1.00 98.88 103 VAL A N 1
ATOM 785 C CA . VAL A 1 103 ? 1.270 -8.079 -12.504 1.00 98.88 103 VAL A CA 1
ATOM 786 C C . VAL A 1 103 ? 2.699 -7.605 -12.751 1.00 98.88 103 VAL A C 1
ATOM 788 O O . VAL A 1 103 ? 3.401 -8.131 -13.619 1.00 98.88 103 VAL A O 1
ATOM 791 N N . SER A 1 104 ? 3.122 -6.627 -11.956 1.00 98.81 104 SER A N 1
ATOM 792 C CA . SER A 1 104 ? 4.498 -6.145 -11.868 1.00 98.81 104 SER A CA 1
ATOM 793 C C . SER A 1 104 ? 5.145 -6.671 -10.590 1.00 98.81 104 SER A C 1
ATOM 795 O O . SER A 1 104 ? 4.550 -6.558 -9.522 1.00 98.81 104 SER A O 1
ATOM 797 N N . PHE A 1 105 ? 6.349 -7.244 -10.680 1.00 98.88 105 PHE A N 1
ATOM 798 C CA . PHE A 1 105 ? 7.091 -7.761 -9.525 1.00 98.88 105 PHE A CA 1
ATOM 799 C C . PHE A 1 105 ? 8.249 -6.834 -9.142 1.00 98.88 105 PHE A C 1
ATOM 801 O O . PHE A 1 105 ? 9.274 -6.769 -9.823 1.00 98.88 105 PHE A O 1
ATOM 808 N N . ASN A 1 106 ? 8.070 -6.123 -8.036 1.00 97.81 106 ASN A N 1
ATOM 809 C CA . ASN A 1 106 ? 9.019 -5.217 -7.403 1.00 97.81 106 ASN A CA 1
ATOM 810 C C . ASN A 1 106 ? 9.773 -5.907 -6.252 1.00 97.81 106 ASN A C 1
ATOM 812 O O . ASN A 1 106 ? 9.538 -7.071 -5.942 1.00 97.81 106 ASN A O 1
ATOM 816 N N . GLY A 1 107 ? 10.706 -5.198 -5.616 1.00 96.62 107 GLY A N 1
ATOM 817 C CA . GLY A 1 107 ? 11.476 -5.692 -4.469 1.00 96.62 107 GLY A CA 1
ATOM 818 C C . GLY A 1 107 ? 12.981 -5.541 -4.665 1.00 96.62 107 GLY A C 1
ATOM 819 O O . GLY A 1 107 ? 13.492 -5.748 -5.759 1.00 96.62 107 GLY A O 1
ATOM 820 N N . ASN A 1 108 ? 13.699 -5.188 -3.598 1.00 96.81 108 ASN A N 1
ATOM 821 C CA . ASN A 1 108 ? 15.119 -4.827 -3.680 1.00 96.81 108 ASN A CA 1
ATOM 822 C C . ASN A 1 108 ? 16.091 -6.006 -3.554 1.00 96.81 108 ASN A C 1
ATOM 824 O O . ASN A 1 108 ? 17.300 -5.831 -3.663 1.00 96.81 108 ASN A O 1
ATOM 828 N N . ASN A 1 109 ? 15.580 -7.195 -3.241 1.00 97.81 109 ASN A N 1
ATOM 829 C CA . ASN A 1 109 ? 16.391 -8.388 -3.024 1.00 97.81 109 ASN A CA 1
ATOM 830 C C . ASN A 1 109 ? 15.599 -9.652 -3.380 1.00 97.81 109 ASN A C 1
ATOM 832 O O . ASN A 1 109 ? 15.387 -10.521 -2.534 1.00 97.81 109 ASN A O 1
ATOM 836 N N . LYS A 1 110 ? 15.098 -9.716 -4.617 1.00 98.62 110 LYS A N 1
ATOM 837 C CA . LYS A 1 110 ? 14.358 -10.885 -5.103 1.00 98.62 110 LYS A CA 1
ATOM 838 C C . LYS A 1 110 ? 15.286 -12.094 -5.111 1.00 98.62 110 LYS A C 1
ATOM 840 O O . LYS A 1 110 ? 16.364 -12.056 -5.704 1.00 98.62 110 LYS A O 1
ATOM 845 N N . SER A 1 111 ? 14.868 -13.174 -4.464 1.00 98.50 111 SER A N 1
ATOM 846 C CA . SER A 1 111 ? 15.619 -14.426 -4.503 1.00 98.50 111 SER A CA 1
ATOM 847 C C . SER A 1 111 ? 15.481 -15.109 -5.865 1.00 98.50 111 SER A C 1
ATOM 849 O O . SER A 1 111 ? 14.495 -14.928 -6.581 1.00 98.50 111 SER A O 1
ATOM 851 N N . LEU A 1 112 ? 16.430 -15.987 -6.200 1.00 98.56 112 LEU A N 1
ATOM 852 C CA . LEU A 1 112 ? 16.324 -16.825 -7.397 1.00 98.56 112 LEU A CA 1
ATOM 853 C C . LEU A 1 112 ? 15.032 -17.661 -7.410 1.00 98.56 112 LEU A C 1
ATOM 855 O O . LEU A 1 112 ? 14.440 -17.870 -8.464 1.00 98.56 112 LEU A O 1
ATOM 859 N N . ALA A 1 113 ? 14.580 -18.127 -6.242 1.00 98.62 113 ALA A N 1
ATOM 860 C CA . ALA A 1 113 ? 13.332 -18.876 -6.116 1.00 98.62 113 ALA A CA 1
ATOM 861 C C . ALA A 1 113 ? 12.111 -18.017 -6.477 1.00 98.62 113 ALA A C 1
ATOM 863 O O . ALA A 1 113 ? 11.226 -18.486 -7.187 1.00 98.62 113 ALA A O 1
ATOM 864 N N . GLU A 1 114 ? 12.080 -16.755 -6.045 1.00 98.69 114 GLU A N 1
ATOM 865 C CA . GLU A 1 114 ? 10.997 -15.830 -6.386 1.00 98.69 114 GLU A CA 1
ATOM 866 C C . GLU A 1 114 ? 11.036 -15.402 -7.854 1.00 98.69 114 GLU A C 1
ATOM 868 O O . GLU A 1 114 ? 9.985 -15.323 -8.483 1.00 98.69 114 GLU A O 1
ATOM 873 N N . LEU A 1 115 ? 12.224 -15.182 -8.429 1.00 98.81 115 LEU A N 1
ATOM 874 C CA . LEU A 1 115 ? 12.358 -14.915 -9.864 1.00 98.81 115 LEU A CA 1
ATOM 875 C C . LEU A 1 115 ? 11.838 -16.096 -10.689 1.00 98.81 115 LEU A C 1
ATOM 877 O O . LEU A 1 115 ? 11.051 -15.899 -11.609 1.00 98.81 115 LEU A O 1
ATOM 881 N N . ARG A 1 116 ? 12.211 -17.331 -10.334 1.00 98.75 116 ARG A N 1
ATOM 882 C CA . ARG A 1 116 ? 11.694 -18.536 -11.000 1.00 98.75 116 ARG A CA 1
ATOM 883 C C . ARG A 1 116 ? 10.184 -18.663 -10.856 1.00 98.75 116 ARG A C 1
ATOM 885 O O . ARG A 1 116 ? 9.522 -18.886 -11.859 1.00 98.75 116 ARG A O 1
ATOM 892 N N . LEU A 1 117 ? 9.647 -18.440 -9.655 1.00 98.81 117 LEU A N 1
ATOM 893 C CA . LEU A 1 117 ? 8.203 -18.411 -9.421 1.00 98.81 117 LEU A CA 1
ATOM 894 C C . LEU A 1 117 ? 7.508 -17.388 -10.331 1.00 98.81 117 LEU A C 1
ATOM 896 O O . LEU A 1 117 ? 6.507 -17.724 -10.956 1.00 98.81 117 LEU A O 1
ATOM 900 N N . ALA A 1 118 ? 8.038 -16.168 -10.437 1.00 98.81 118 ALA A N 1
ATOM 901 C CA . ALA A 1 118 ? 7.479 -15.125 -11.293 1.00 98.81 118 ALA A CA 1
ATOM 902 C C . ALA A 1 118 ? 7.500 -15.522 -12.780 1.00 98.81 118 ALA A C 1
ATOM 904 O O . ALA A 1 118 ? 6.497 -15.358 -13.477 1.00 98.81 118 ALA A O 1
ATOM 905 N N . LEU A 1 119 ? 8.616 -16.090 -13.252 1.00 98.75 119 LEU A N 1
ATOM 906 C CA . LEU A 1 119 ? 8.768 -16.559 -14.632 1.00 98.75 119 LEU A CA 1
ATOM 907 C C . LEU A 1 119 ? 7.844 -17.741 -14.950 1.00 98.75 119 LEU A C 1
ATOM 909 O O . LEU A 1 119 ? 7.223 -17.746 -16.011 1.00 98.75 119 LEU A O 1
ATOM 913 N N . ASP A 1 120 ? 7.730 -18.710 -14.038 1.00 98.56 120 ASP A N 1
ATOM 914 C CA . ASP A 1 120 ? 6.862 -19.888 -14.175 1.00 98.56 120 ASP A CA 1
ATOM 915 C C . ASP A 1 120 ? 5.376 -19.494 -14.142 1.00 98.56 120 ASP A C 1
ATOM 917 O O . ASP A 1 120 ? 4.556 -20.058 -14.865 1.00 98.56 120 ASP A O 1
ATOM 921 N N . ALA A 1 121 ? 5.027 -18.497 -13.323 1.00 98.38 121 ALA A N 1
ATOM 922 C CA . ALA A 1 121 ? 3.674 -17.961 -13.205 1.00 98.38 121 ALA A CA 1
ATOM 923 C C . ALA A 1 121 ? 3.258 -17.065 -14.384 1.00 98.38 121 ALA A C 1
ATOM 925 O O . ALA A 1 121 ? 2.075 -16.745 -14.508 1.00 98.38 121 ALA A O 1
ATOM 926 N N . GLY A 1 122 ? 4.205 -16.641 -15.228 1.00 98.38 122 GLY A N 1
ATOM 927 C CA . GLY A 1 122 ? 3.949 -15.706 -16.323 1.00 98.38 122 GLY A CA 1
ATOM 928 C C . GLY A 1 122 ? 3.665 -14.280 -15.844 1.00 98.38 122 GLY A C 1
ATOM 929 O O . GLY A 1 122 ? 2.765 -13.628 -16.375 1.00 98.38 122 GLY A O 1
ATOM 930 N N . VAL A 1 123 ? 4.397 -13.805 -14.829 1.00 98.81 123 VAL A N 1
ATOM 931 C CA . VAL A 1 123 ? 4.341 -12.405 -14.378 1.00 98.81 123 VAL A CA 1
ATOM 932 C C . VAL A 1 123 ? 4.709 -11.469 -15.532 1.00 98.81 123 VAL A C 1
ATOM 934 O O . VAL A 1 123 ? 5.748 -11.622 -16.175 1.00 98.81 123 VAL A O 1
ATOM 937 N N . GLY A 1 124 ? 3.855 -10.477 -15.782 1.00 98.75 124 GLY A N 1
ATOM 938 C CA . GLY A 1 124 ? 3.957 -9.590 -16.938 1.00 98.75 124 GLY A CA 1
ATOM 939 C C . GLY A 1 124 ? 5.249 -8.787 -16.991 1.00 98.75 124 GLY A C 1
ATOM 940 O O . GLY A 1 124 ? 5.897 -8.755 -18.037 1.00 98.75 124 GLY A O 1
ATOM 941 N N . THR A 1 125 ? 5.638 -8.181 -15.866 1.00 98.88 125 THR A N 1
ATOM 942 C CA . THR A 1 125 ? 6.787 -7.268 -15.795 1.00 98.88 125 THR A CA 1
ATOM 943 C C . THR A 1 125 ? 7.589 -7.471 -14.513 1.00 98.88 125 THR A C 1
ATOM 945 O O . THR A 1 125 ? 7.023 -7.548 -13.428 1.00 98.88 125 THR A O 1
ATOM 948 N N . ILE A 1 126 ? 8.920 -7.509 -14.611 1.00 98.94 126 ILE A N 1
ATOM 949 C CA . ILE A 1 126 ? 9.815 -7.504 -13.441 1.00 98.94 126 ILE A CA 1
ATOM 950 C C . ILE A 1 126 ? 10.462 -6.122 -13.324 1.00 98.94 126 ILE A C 1
ATOM 952 O O . ILE A 1 126 ? 11.071 -5.633 -14.274 1.00 98.94 126 ILE A O 1
ATOM 956 N N . ILE A 1 127 ? 10.326 -5.479 -12.166 1.00 98.88 127 ILE A N 1
ATOM 957 C CA . ILE A 1 127 ? 10.971 -4.196 -11.871 1.00 98.88 127 ILE A CA 1
ATOM 958 C C . ILE A 1 127 ? 12.341 -4.502 -11.262 1.00 98.88 127 ILE A C 1
ATOM 960 O O . ILE A 1 127 ? 12.433 -4.826 -10.078 1.00 98.88 127 ILE A O 1
ATOM 964 N N . VAL A 1 128 ? 13.391 -4.439 -12.079 1.00 98.81 128 VAL A N 1
ATOM 965 C CA . VAL A 1 128 ? 14.756 -4.824 -11.697 1.00 98.81 128 VAL A CA 1
ATOM 966 C C . VAL A 1 128 ? 15.402 -3.727 -10.861 1.00 98.81 128 VAL A C 1
ATOM 968 O O . VAL A 1 128 ? 15.445 -2.570 -11.284 1.00 98.81 128 VAL A O 1
ATOM 971 N N . ASP A 1 129 ? 15.907 -4.096 -9.682 1.00 98.44 129 ASP A N 1
ATOM 972 C CA . ASP A 1 129 ? 16.349 -3.130 -8.668 1.00 98.44 129 ASP A CA 1
ATOM 973 C C . ASP A 1 129 ? 17.876 -2.966 -8.589 1.00 98.44 129 ASP A C 1
ATOM 975 O O . ASP A 1 129 ? 18.355 -1.891 -8.244 1.00 98.44 129 ASP A O 1
ATOM 979 N N . ASN A 1 130 ? 18.653 -4.005 -8.922 1.00 98.25 130 ASN A N 1
ATOM 980 C CA . ASN A 1 130 ? 20.117 -3.985 -8.813 1.00 98.25 130 ASN A CA 1
ATOM 981 C C . ASN A 1 130 ? 20.814 -4.960 -9.786 1.00 98.25 130 ASN A C 1
ATOM 983 O O . ASN A 1 130 ? 20.174 -5.786 -10.439 1.00 98.25 130 ASN A O 1
ATOM 987 N N . TYR A 1 131 ? 22.148 -4.871 -9.881 1.00 98.50 131 TYR A N 1
ATOM 988 C CA . TYR A 1 131 ? 22.950 -5.691 -10.802 1.00 98.50 131 TYR A CA 1
ATOM 989 C C . TYR A 1 131 ? 22.876 -7.187 -10.512 1.00 98.50 131 TYR A C 1
ATOM 991 O O . TYR A 1 131 ? 22.813 -7.978 -11.446 1.00 98.50 131 TYR A O 1
ATOM 999 N N . HIS A 1 132 ? 22.857 -7.574 -9.235 1.00 98.44 132 HIS A N 1
ATOM 1000 C CA . HIS A 1 132 ? 22.795 -8.983 -8.860 1.00 98.44 132 HIS A CA 1
ATOM 1001 C C . HIS A 1 132 ? 21.492 -9.623 -9.354 1.00 98.44 132 HIS A C 1
ATOM 1003 O O . HIS A 1 132 ? 21.509 -10.703 -9.943 1.00 98.44 132 HIS A O 1
ATOM 1009 N N . GLU A 1 133 ? 20.368 -8.926 -9.184 1.00 98.62 133 GLU A N 1
ATOM 1010 C CA . GLU A 1 133 ? 19.081 -9.345 -9.734 1.00 98.62 133 GLU A CA 1
ATOM 1011 C C . GLU A 1 133 ? 19.109 -9.411 -11.267 1.00 98.62 133 GLU A C 1
ATOM 1013 O O . GLU A 1 133 ? 18.659 -10.405 -11.839 1.00 98.62 133 GLU A O 1
ATOM 1018 N N . LEU A 1 134 ? 19.662 -8.389 -11.932 1.00 98.81 134 LEU A N 1
ATOM 1019 C CA . LEU A 1 134 ? 19.756 -8.349 -13.393 1.00 98.81 134 LEU A CA 1
ATOM 1020 C C . LEU A 1 134 ? 20.552 -9.543 -13.945 1.00 98.81 134 LEU A C 1
ATOM 1022 O O . LEU A 1 134 ? 20.105 -10.196 -14.887 1.00 98.81 134 LEU A O 1
ATOM 1026 N N . GLU A 1 135 ? 21.698 -9.862 -13.341 1.00 98.69 135 GLU A N 1
ATOM 1027 C CA . GLU A 1 135 ? 22.543 -10.999 -13.724 1.00 98.69 135 GLU A CA 1
ATOM 1028 C C . GLU A 1 135 ? 21.835 -12.345 -13.519 1.00 98.69 135 GLU A C 1
ATOM 1030 O O . GLU A 1 135 ? 21.862 -13.206 -14.409 1.00 98.69 135 GLU A O 1
ATOM 1035 N N . MET A 1 136 ? 21.164 -12.526 -12.374 1.00 98.56 136 MET A N 1
ATOM 1036 C CA . MET A 1 136 ? 20.363 -13.725 -12.108 1.00 98.56 136 MET A CA 1
ATOM 1037 C C . MET A 1 136 ? 19.243 -13.882 -13.140 1.00 98.56 136 MET A C 1
ATOM 1039 O O . MET A 1 136 ? 19.072 -14.964 -13.704 1.00 98.56 136 MET A O 1
ATOM 1043 N N . LEU A 1 137 ? 18.512 -12.802 -13.426 1.00 98.81 137 LEU A N 1
ATOM 1044 C CA . LEU A 1 137 ? 17.413 -12.814 -14.383 1.00 98.81 137 LEU A CA 1
ATOM 1045 C C . LEU A 1 137 ? 17.908 -13.121 -15.803 1.00 98.81 137 LEU A C 1
ATOM 1047 O O . LEU A 1 137 ? 17.359 -14.004 -16.455 1.00 98.81 137 LEU A O 1
ATOM 1051 N N . MET A 1 138 ? 18.973 -12.466 -16.274 1.00 98.81 138 MET A N 1
ATOM 1052 C CA . MET A 1 138 ? 19.577 -12.745 -17.588 1.00 98.81 138 MET A CA 1
ATOM 1053 C C . MET A 1 138 ? 19.985 -14.219 -17.730 1.00 98.81 138 MET A C 1
ATOM 1055 O O . MET A 1 138 ? 19.709 -14.851 -18.755 1.00 98.81 138 MET A O 1
ATOM 1059 N N . THR A 1 139 ? 20.593 -14.784 -16.683 1.00 98.75 139 THR A N 1
ATOM 1060 C CA . THR A 1 139 ? 21.003 -16.194 -16.650 1.00 98.75 139 THR A CA 1
ATOM 1061 C C . THR A 1 139 ? 19.800 -17.129 -16.780 1.00 98.75 139 THR A C 1
ATOM 1063 O O . THR A 1 139 ? 19.806 -18.026 -17.625 1.00 98.75 139 THR A O 1
ATOM 1066 N N . GLU A 1 140 ? 18.743 -16.900 -15.995 1.00 98.75 140 GLU A N 1
ATOM 1067 C CA . GLU A 1 140 ? 17.526 -17.717 -16.043 1.00 98.75 140 GLU A CA 1
ATOM 1068 C C . GLU A 1 140 ? 16.813 -17.605 -17.395 1.00 98.75 140 GLU A C 1
ATOM 1070 O O . GLU A 1 140 ? 16.450 -18.624 -17.979 1.00 98.75 140 GLU A O 1
ATOM 1075 N N . LEU A 1 141 ? 16.656 -16.393 -17.935 1.00 98.81 141 LEU A N 1
ATOM 1076 C CA . LEU A 1 141 ? 15.990 -16.180 -19.224 1.00 98.81 141 LEU A CA 1
ATOM 1077 C C . LEU A 1 141 ? 16.745 -16.844 -20.380 1.00 98.81 141 LEU A C 1
ATOM 1079 O O . LEU A 1 141 ? 16.113 -17.419 -21.263 1.00 98.81 141 LEU A O 1
ATOM 1083 N N . THR A 1 142 ? 18.082 -16.820 -20.356 1.00 98.69 142 THR A N 1
ATOM 1084 C CA . THR A 1 142 ? 18.907 -17.539 -21.340 1.00 98.69 142 THR A CA 1
ATOM 1085 C C . THR A 1 142 ? 18.714 -19.047 -21.236 1.00 98.69 142 THR A C 1
ATOM 1087 O O . THR A 1 142 ? 18.493 -19.699 -22.251 1.00 98.69 142 THR A O 1
ATOM 1090 N N . ALA A 1 143 ? 18.763 -19.605 -20.023 1.00 98.38 143 ALA A N 1
ATOM 1091 C CA . ALA A 1 143 ? 18.592 -21.041 -19.810 1.00 98.38 143 ALA A CA 1
ATOM 1092 C C . ALA A 1 143 ? 17.191 -21.544 -20.207 1.00 98.38 143 ALA A C 1
ATOM 1094 O O . ALA A 1 143 ? 17.039 -22.699 -20.598 1.00 98.38 143 ALA A O 1
ATOM 1095 N N . ARG A 1 144 ? 16.177 -20.679 -20.093 1.00 98.19 144 ARG A N 1
ATOM 1096 C CA . ARG A 1 144 ? 14.769 -20.974 -20.395 1.00 98.19 144 ARG A CA 1
ATOM 1097 C C . ARG A 1 144 ? 14.359 -20.639 -21.831 1.00 98.19 144 ARG A C 1
ATOM 1099 O O . ARG A 1 144 ? 13.258 -21.001 -22.229 1.00 98.19 144 ARG A O 1
ATOM 1106 N N . GLU A 1 145 ? 15.188 -19.899 -22.567 1.00 98.44 145 GLU A N 1
ATOM 1107 C CA . GLU A 1 145 ? 14.828 -19.252 -23.839 1.00 98.44 145 GLU A CA 1
ATOM 1108 C C . GLU A 1 145 ? 13.502 -18.457 -23.764 1.00 98.44 145 GLU A C 1
ATOM 1110 O O . GLU A 1 145 ? 12.735 -18.360 -24.725 1.00 98.44 145 GLU A O 1
ATOM 1115 N N . GLN A 1 146 ? 13.214 -17.880 -22.593 1.00 98.44 146 GLN A N 1
ATOM 1116 C CA . GLN A 1 146 ? 11.948 -17.218 -22.268 1.00 98.44 146 GLN A CA 1
ATOM 1117 C C . GLN A 1 146 ? 12.116 -15.704 -22.339 1.00 98.44 146 GLN A C 1
ATOM 1119 O O . GLN A 1 146 ? 13.026 -15.166 -21.722 1.00 98.44 146 GLN A O 1
ATOM 1124 N N . LYS A 1 147 ? 11.215 -14.998 -23.031 1.00 98.62 147 LYS A N 1
ATOM 1125 C CA . LYS A 1 147 ? 11.198 -13.528 -23.026 1.00 98.62 147 LYS A CA 1
ATOM 1126 C C . LYS A 1 147 ? 10.535 -12.976 -21.766 1.00 98.62 147 LYS A C 1
ATOM 1128 O O . LYS A 1 147 ? 9.519 -13.512 -21.333 1.00 98.62 147 LYS A O 1
ATOM 1133 N N . GLN A 1 148 ? 11.060 -11.869 -21.249 1.00 98.81 148 GLN A N 1
ATOM 1134 C CA . GLN A 1 148 ? 10.490 -11.158 -20.106 1.00 98.81 148 GLN A CA 1
ATOM 1135 C C . GLN A 1 148 ? 10.545 -9.644 -20.312 1.00 98.81 148 GLN A C 1
ATOM 1137 O O . GLN A 1 148 ? 11.579 -9.095 -20.704 1.00 98.81 148 GLN A O 1
ATOM 1142 N N . ASN A 1 149 ? 9.436 -8.968 -20.009 1.00 98.88 149 ASN A N 1
ATOM 1143 C CA . ASN A 1 149 ? 9.419 -7.514 -19.926 1.00 98.88 149 ASN A CA 1
ATOM 1144 C C . ASN A 1 149 ? 10.002 -7.066 -18.589 1.00 98.88 149 ASN A C 1
ATOM 1146 O O . ASN A 1 149 ? 9.674 -7.640 -17.542 1.00 98.88 149 ASN A O 1
ATOM 1150 N N . ILE A 1 150 ? 10.819 -6.018 -18.624 1.00 98.94 150 ILE A N 1
ATOM 1151 C CA . ILE A 1 150 ? 11.345 -5.389 -17.417 1.00 98.94 150 ILE A CA 1
ATOM 1152 C C . ILE A 1 150 ? 11.141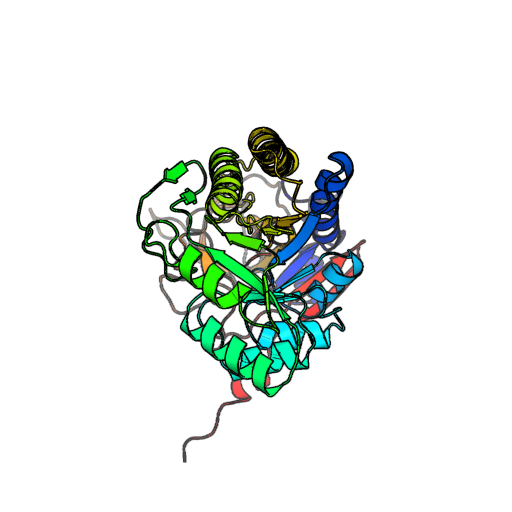 -3.877 -17.427 1.00 98.94 150 ILE A C 1
ATOM 1154 O O . ILE A 1 150 ? 11.121 -3.243 -18.485 1.00 98.94 150 ILE A O 1
ATOM 1158 N N . LEU A 1 151 ? 11.073 -3.310 -16.227 1.00 98.94 151 LEU A N 1
ATOM 1159 C CA . LEU A 1 151 ? 11.409 -1.911 -15.973 1.00 98.94 151 LEU A CA 1
ATOM 1160 C C . LEU A 1 151 ? 12.698 -1.873 -15.156 1.00 98.94 151 LEU A C 1
ATOM 1162 O O . LEU A 1 151 ? 12.929 -2.751 -14.326 1.00 98.94 151 LEU A O 1
ATOM 1166 N N . LEU A 1 152 ? 13.522 -0.852 -15.363 1.00 98.81 152 LEU A N 1
ATOM 1167 C CA . LEU A 1 152 ? 14.656 -0.587 -14.479 1.00 98.81 152 LEU A CA 1
ATOM 1168 C C . LEU A 1 152 ? 14.218 0.398 -13.408 1.00 98.81 152 LEU A C 1
ATOM 1170 O O . LEU A 1 152 ? 13.809 1.515 -13.733 1.00 98.81 152 LEU A O 1
ATOM 1174 N N . ARG A 1 153 ? 14.308 0.004 -12.138 1.00 98.62 153 ARG A N 1
ATOM 1175 C CA . ARG A 1 153 ? 14.111 0.951 -11.048 1.00 98.62 153 ARG A CA 1
ATOM 1176 C C . ARG A 1 153 ? 15.336 1.831 -10.921 1.00 98.62 153 ARG A C 1
ATOM 1178 O O . ARG A 1 153 ? 16.453 1.335 -10.813 1.00 98.62 153 ARG A O 1
ATOM 1185 N N . ILE A 1 154 ? 15.122 3.134 -10.914 1.00 97.31 154 ILE A N 1
ATOM 1186 C CA . ILE A 1 154 ? 16.187 4.117 -10.825 1.00 97.31 154 ILE A CA 1
ATOM 1187 C C . ILE A 1 154 ? 16.003 5.015 -9.608 1.00 97.31 154 ILE A C 1
ATOM 1189 O O . ILE A 1 154 ? 14.894 5.193 -9.097 1.00 97.31 154 ILE A O 1
ATOM 1193 N N . THR A 1 155 ? 17.107 5.618 -9.193 1.00 95.31 155 THR A N 1
ATOM 1194 C CA . THR A 1 155 ? 17.153 6.604 -8.120 1.00 95.31 155 THR A CA 1
ATOM 1195 C C . THR A 1 155 ? 17.538 7.954 -8.722 1.00 95.31 155 THR A C 1
ATOM 1197 O O . THR A 1 155 ? 18.706 8.161 -9.057 1.00 95.31 155 THR A O 1
ATOM 1200 N N . PRO A 1 156 ? 16.557 8.853 -8.944 1.00 91.50 156 PRO A N 1
ATOM 1201 C CA . PRO A 1 156 ? 16.749 10.059 -9.748 1.00 91.50 156 PRO A CA 1
ATOM 1202 C C . PRO A 1 156 ? 17.263 11.280 -8.967 1.00 91.50 156 PRO A C 1
ATOM 1204 O O . PRO A 1 156 ? 17.282 12.368 -9.543 1.00 91.50 156 PRO A O 1
ATOM 1207 N N . GLY A 1 157 ? 17.627 11.138 -7.685 1.00 87.44 157 GLY A N 1
ATOM 1208 C CA . GLY A 1 157 ? 18.033 12.275 -6.847 1.00 87.44 157 GLY A CA 1
ATOM 1209 C C . GLY A 1 157 ? 16.865 13.103 -6.305 1.00 87.44 157 GLY A C 1
ATOM 1210 O O . GLY A 1 157 ? 17.044 14.276 -5.997 1.00 87.44 157 GLY A O 1
ATOM 1211 N N . ILE A 1 158 ? 15.649 12.546 -6.245 1.00 86.50 158 ILE A N 1
ATOM 1212 C CA . ILE A 1 158 ? 14.432 13.269 -5.837 1.00 86.50 158 ILE A CA 1
ATOM 1213 C C . ILE A 1 158 ? 13.763 12.539 -4.675 1.00 86.50 158 ILE A C 1
ATOM 1215 O O . ILE A 1 158 ? 13.377 11.378 -4.811 1.00 86.50 158 ILE A O 1
ATOM 1219 N N . GLU A 1 159 ? 13.559 13.253 -3.571 1.00 83.31 159 GLU A N 1
ATOM 1220 C CA . GLU A 1 159 ? 12.783 12.806 -2.413 1.00 83.31 159 GLU A CA 1
ATOM 1221 C C . GLU A 1 159 ? 11.645 13.792 -2.132 1.00 83.31 159 GLU A C 1
ATOM 1223 O O . GLU A 1 159 ? 11.834 15.008 -2.190 1.00 83.31 159 GLU A O 1
ATOM 1228 N N . ALA A 1 160 ? 10.450 13.280 -1.834 1.00 82.25 160 ALA A N 1
ATOM 1229 C CA . ALA A 1 160 ? 9.271 14.085 -1.529 1.00 82.25 160 ALA A CA 1
ATOM 1230 C C . ALA A 1 160 ? 8.584 13.611 -0.240 1.00 82.25 160 ALA A C 1
ATOM 1232 O O . ALA A 1 160 ? 8.270 12.428 -0.070 1.00 82.25 160 ALA A O 1
ATOM 1233 N N . HIS A 1 161 ? 8.294 14.561 0.648 1.00 75.50 161 HIS A N 1
ATOM 1234 C CA . HIS A 1 161 ? 7.653 14.329 1.939 1.00 75.50 161 HIS A CA 1
ATOM 1235 C C . HIS A 1 161 ? 6.574 15.376 2.187 1.00 75.50 161 HIS A C 1
ATOM 1237 O O . HIS A 1 161 ? 6.909 16.540 2.362 1.00 75.50 161 HIS A O 1
ATOM 1243 N N . THR A 1 162 ? 5.303 14.979 2.310 1.00 75.00 162 THR A N 1
ATOM 1244 C CA . THR A 1 162 ? 4.183 15.847 2.743 1.00 75.00 162 THR A CA 1
ATOM 1245 C C . THR A 1 162 ? 4.091 17.185 1.995 1.00 75.00 162 THR A C 1
ATOM 1247 O O . THR A 1 162 ? 3.377 17.251 0.995 1.00 75.00 162 THR A O 1
ATOM 1250 N N . HIS A 1 163 ? 4.831 18.212 2.427 1.00 59.81 163 HIS A N 1
ATOM 1251 C CA . HIS A 1 163 ? 4.861 19.564 1.860 1.00 59.81 163 HIS A CA 1
ATOM 1252 C C . HIS A 1 163 ? 6.214 19.991 1.261 1.00 59.81 163 HIS A C 1
ATOM 1254 O O . HIS A 1 163 ? 6.308 21.071 0.682 1.00 59.81 163 HIS A O 1
ATOM 1260 N N . GLU A 1 164 ? 7.261 19.179 1.389 1.00 52.94 164 GLU A N 1
ATOM 1261 C CA . GLU A 1 164 ? 8.619 19.508 0.951 1.00 52.94 164 GLU A CA 1
ATOM 1262 C C . GLU A 1 164 ? 9.124 18.485 -0.070 1.00 52.94 164 GLU A C 1
ATOM 1264 O O . GLU A 1 164 ? 8.765 17.304 -0.035 1.00 52.94 164 GLU A O 1
ATOM 1269 N N . TYR A 1 165 ? 9.975 18.939 -0.987 1.00 65.62 165 TYR A N 1
ATOM 1270 C CA . TYR A 1 165 ? 10.772 18.054 -1.826 1.00 65.62 165 TYR A CA 1
ATOM 1271 C C . TYR A 1 165 ? 12.230 18.495 -1.775 1.00 65.62 165 TYR A C 1
ATOM 1273 O O . TYR A 1 165 ? 12.529 19.689 -1.686 1.00 65.62 165 TYR A O 1
ATOM 1281 N N . ILE A 1 166 ? 13.130 17.522 -1.832 1.00 61.03 166 ILE A N 1
ATOM 1282 C CA . ILE A 1 166 ? 14.568 17.740 -1.847 1.00 61.03 166 ILE A CA 1
ATOM 1283 C C . ILE A 1 166 ? 15.103 17.091 -3.116 1.00 61.03 166 ILE A C 1
ATOM 1285 O O . ILE A 1 166 ? 14.847 15.918 -3.388 1.00 61.03 166 ILE A O 1
ATOM 1289 N N . GLN A 1 167 ? 15.840 17.874 -3.900 1.00 65.94 167 GLN A N 1
ATOM 1290 C CA . GLN A 1 167 ? 16.656 17.351 -4.983 1.00 65.94 167 GLN A CA 1
ATOM 1291 C C . GLN A 1 167 ? 18.095 17.249 -4.479 1.00 65.94 167 GLN A C 1
ATOM 1293 O O . GLN A 1 167 ? 18.738 18.262 -4.198 1.00 65.94 167 GLN A O 1
ATOM 1298 N N . THR A 1 168 ? 18.570 16.024 -4.302 1.00 59.97 168 THR A N 1
ATOM 1299 C CA . THR A 1 168 ? 19.931 15.712 -3.864 1.00 59.97 168 THR A CA 1
ATOM 1300 C C . THR A 1 168 ? 20.731 15.151 -5.040 1.00 59.97 168 THR A C 1
ATOM 1302 O O . THR A 1 168 ? 20.168 14.832 -6.082 1.00 59.97 168 THR A O 1
ATOM 1305 N N . GLY A 1 169 ? 22.061 15.100 -4.910 1.00 59.84 169 GLY A N 1
ATOM 1306 C CA . GLY A 1 169 ? 22.907 14.374 -5.864 1.00 59.84 169 GLY A CA 1
ATOM 1307 C C . GLY A 1 169 ? 22.766 12.866 -5.644 1.00 59.84 169 GLY A C 1
ATOM 1308 O O . GLY A 1 169 ? 21.694 12.295 -5.816 1.00 59.84 169 GLY A O 1
ATOM 1309 N N . GLN A 1 170 ? 23.826 12.215 -5.156 1.00 58.41 170 GLN A N 1
ATOM 1310 C CA . GLN A 1 170 ? 23.713 10.816 -4.736 1.00 58.41 170 GLN A CA 1
ATOM 1311 C C . GLN A 1 170 ? 22.714 10.667 -3.586 1.00 58.41 170 GLN A C 1
ATOM 1313 O O . GLN A 1 170 ? 22.850 11.300 -2.537 1.00 58.41 170 GLN A O 1
ATOM 1318 N N . THR A 1 171 ? 21.716 9.815 -3.796 1.00 64.88 171 THR A N 1
ATOM 1319 C CA . THR A 1 171 ? 20.700 9.485 -2.798 1.00 64.88 171 THR A CA 1
ATOM 1320 C C . THR A 1 171 ? 21.143 8.254 -2.012 1.00 64.88 171 THR A C 1
ATOM 1322 O O . THR A 1 171 ? 21.445 7.216 -2.602 1.00 64.88 171 THR A O 1
ATOM 1325 N N . ASP A 1 172 ? 21.158 8.347 -0.683 1.00 78.69 172 ASP A N 1
ATOM 1326 C CA . ASP A 1 172 ? 21.409 7.208 0.207 1.00 78.69 172 ASP A CA 1
ATOM 1327 C C . ASP A 1 172 ? 20.160 6.311 0.273 1.00 78.69 172 ASP A C 1
ATOM 1329 O O . ASP A 1 172 ? 19.322 6.413 1.167 1.00 78.69 172 ASP A O 1
ATOM 1333 N N . SER A 1 173 ? 19.992 5.471 -0.751 1.00 83.50 173 SER A N 1
ATOM 1334 C CA . SER A 1 173 ? 18.839 4.588 -0.919 1.00 83.50 173 SER A CA 1
ATOM 1335 C C . SER A 1 173 ? 19.287 3.160 -1.205 1.00 83.50 173 SER A C 1
ATOM 1337 O O . SER A 1 173 ? 20.180 2.909 -2.010 1.00 83.50 173 SER A O 1
ATOM 1339 N N . LYS A 1 174 ? 18.602 2.191 -0.589 1.00 90.12 174 LYS A N 1
ATOM 1340 C CA . LYS A 1 174 ? 18.803 0.757 -0.861 1.00 90.12 174 LYS A CA 1
ATOM 1341 C C . LYS A 1 174 ? 18.139 0.264 -2.153 1.00 90.12 174 LYS A C 1
ATOM 1343 O O . LYS A 1 174 ? 18.136 -0.940 -2.392 1.00 90.12 174 LYS A O 1
ATOM 1348 N N . PHE A 1 175 ? 17.459 1.150 -2.874 1.00 94.50 175 PHE A N 1
ATOM 1349 C CA . PHE A 1 175 ? 16.603 0.812 -4.001 1.00 94.50 175 PHE A CA 1
ATOM 1350 C C . PHE A 1 175 ? 17.145 1.393 -5.296 1.00 94.50 175 PHE A C 1
ATOM 1352 O O . PHE A 1 175 ? 17.538 2.557 -5.313 1.00 94.50 175 PHE A O 1
ATOM 1359 N N . GLY A 1 176 ? 17.013 0.625 -6.375 1.00 96.19 176 GLY A N 1
ATOM 1360 C CA . GLY A 1 176 ? 17.239 1.079 -7.740 1.00 96.19 176 GLY A CA 1
ATOM 1361 C C . GLY A 1 176 ? 18.687 1.431 -8.075 1.00 96.19 176 GLY A C 1
ATOM 1362 O O . GLY A 1 176 ? 19.565 1.549 -7.223 1.00 96.19 176 GLY A O 1
ATOM 1363 N N . PHE A 1 177 ? 18.923 1.645 -9.364 1.00 97.25 177 PHE A N 1
ATOM 1364 C CA . PHE A 1 177 ? 20.207 2.100 -9.873 1.00 97.25 177 PHE A CA 1
ATOM 1365 C C . PHE A 1 177 ? 20.325 3.624 -9.760 1.00 97.25 177 PHE A C 1
ATOM 1367 O O . PHE A 1 177 ? 19.473 4.360 -10.265 1.00 97.25 177 PHE A O 1
ATOM 1374 N N . ASP A 1 178 ? 21.402 4.106 -9.144 1.00 95.12 178 ASP A N 1
ATOM 1375 C CA . ASP A 1 178 ? 21.710 5.536 -9.079 1.00 95.12 178 ASP A CA 1
ATOM 1376 C C . ASP A 1 178 ? 22.010 6.081 -10.491 1.00 95.12 178 ASP A C 1
ATOM 1378 O O . ASP A 1 178 ? 22.854 5.553 -11.229 1.00 95.12 178 ASP A O 1
ATOM 1382 N N . VAL A 1 179 ? 21.290 7.138 -10.872 1.00 94.44 179 VAL A N 1
ATOM 1383 C CA . VAL A 1 179 ? 21.423 7.816 -12.166 1.00 94.44 179 VAL A CA 1
ATOM 1384 C C . VAL A 1 179 ? 22.733 8.592 -12.265 1.00 94.44 179 VAL A C 1
ATOM 1386 O O . VAL A 1 179 ? 23.433 8.476 -13.271 1.00 94.44 179 VAL A O 1
ATOM 1389 N N . ASP A 1 180 ? 23.085 9.353 -11.231 1.00 90.88 180 ASP A N 1
ATOM 1390 C CA . ASP A 1 180 ? 24.210 10.290 -11.239 1.00 90.88 180 ASP A CA 1
ATOM 1391 C C . ASP A 1 180 ? 25.557 9.555 -11.174 1.00 90.88 180 ASP A C 1
ATOM 1393 O O . ASP A 1 180 ? 26.563 10.026 -11.705 1.00 90.88 180 ASP A O 1
ATOM 1397 N N . SER A 1 181 ? 25.575 8.354 -10.587 1.00 92.94 181 SER A N 1
ATOM 1398 C CA . SER A 1 181 ? 26.739 7.456 -10.629 1.00 92.94 181 SER A CA 1
ATOM 1399 C C . SER A 1 181 ? 26.965 6.773 -11.990 1.00 92.94 181 SER A C 1
ATOM 1401 O O . SER A 1 181 ? 27.998 6.133 -12.193 1.00 92.94 181 SER A O 1
ATOM 1403 N N . GLY A 1 182 ? 25.998 6.853 -12.913 1.00 95.00 182 GLY A N 1
ATOM 1404 C CA . GLY A 1 182 ? 26.004 6.137 -14.193 1.00 95.00 182 GLY A CA 1
ATOM 1405 C C . GLY A 1 182 ? 25.569 4.668 -14.110 1.00 95.00 182 GLY A C 1
ATOM 1406 O O . GLY A 1 182 ? 25.510 3.992 -15.142 1.00 95.00 182 GLY A O 1
ATOM 1407 N N . GLN A 1 183 ? 25.221 4.158 -12.921 1.00 96.56 183 GLN A N 1
ATOM 1408 C CA . GLN A 1 183 ? 24.784 2.768 -12.761 1.00 96.56 183 GLN A CA 1
ATOM 1409 C C . GLN A 1 183 ? 23.517 2.464 -13.568 1.00 96.56 183 GLN A C 1
ATOM 1411 O O . GLN A 1 183 ? 23.441 1.434 -14.235 1.00 96.56 183 GLN A O 1
ATOM 1416 N N . ALA A 1 184 ? 22.544 3.376 -13.560 1.00 97.56 184 ALA A N 1
ATOM 1417 C CA . ALA A 1 184 ? 21.287 3.180 -14.279 1.00 97.56 184 ALA A CA 1
ATOM 1418 C C . ALA A 1 184 ? 21.502 3.018 -15.796 1.00 97.56 184 ALA A C 1
ATOM 1420 O O . ALA A 1 184 ? 20.937 2.116 -16.419 1.00 97.56 184 ALA A O 1
ATOM 1421 N N . GLN A 1 185 ? 22.393 3.826 -16.380 1.00 97.94 185 GLN A N 1
ATOM 1422 C CA . GLN A 1 185 ? 22.728 3.737 -17.801 1.00 97.94 185 GLN A CA 1
ATOM 1423 C C . GLN A 1 185 ? 23.461 2.430 -18.135 1.00 97.94 185 GLN A C 1
ATOM 1425 O O . GLN A 1 185 ? 23.171 1.802 -19.155 1.00 97.94 185 GLN A O 1
ATOM 1430 N N . ALA A 1 186 ? 24.393 1.995 -17.285 1.00 98.38 186 ALA A N 1
ATOM 1431 C CA . ALA A 1 186 ? 25.110 0.737 -17.481 1.00 98.38 186 ALA A CA 1
ATOM 1432 C C . ALA A 1 186 ? 24.171 -0.482 -17.393 1.00 98.38 186 ALA A C 1
ATOM 1434 O O . ALA A 1 186 ? 24.249 -1.375 -18.242 1.00 98.38 186 ALA A O 1
ATOM 1435 N N . ALA A 1 187 ? 23.231 -0.490 -16.442 1.00 98.62 187 ALA A N 1
ATOM 1436 C CA . ALA A 1 187 ? 22.194 -1.517 -16.341 1.00 98.62 187 ALA A CA 1
ATOM 1437 C C . ALA A 1 187 ? 21.298 -1.554 -17.591 1.00 98.62 187 ALA A C 1
ATOM 1439 O O . ALA A 1 187 ? 21.072 -2.626 -18.157 1.00 98.62 187 ALA A O 1
ATOM 1440 N N . TYR A 1 188 ? 20.866 -0.388 -18.087 1.00 98.69 188 TYR A N 1
ATOM 1441 C CA . TYR A 1 188 ? 20.121 -0.270 -19.345 1.00 98.69 188 TYR A CA 1
ATOM 1442 C C . TYR A 1 188 ? 20.880 -0.853 -20.540 1.00 98.69 188 TYR A C 1
ATOM 1444 O O . TYR A 1 188 ? 20.317 -1.637 -21.309 1.00 98.69 188 TYR A O 1
ATOM 1452 N N . GLN A 1 189 ? 22.164 -0.525 -20.689 1.00 98.38 189 GLN A N 1
ATOM 1453 C CA . GLN A 1 189 ? 22.988 -1.041 -21.783 1.00 98.38 189 GLN A CA 1
ATOM 1454 C C . GLN A 1 189 ? 23.168 -2.562 -21.715 1.00 98.38 189 GLN A C 1
ATOM 1456 O O . GLN A 1 189 ? 23.165 -3.219 -22.758 1.00 98.38 189 GLN A O 1
ATOM 1461 N N . ALA A 1 190 ? 23.332 -3.124 -20.515 1.00 98.50 190 ALA A N 1
ATOM 1462 C CA . ALA A 1 190 ? 23.437 -4.566 -20.319 1.00 98.50 190 ALA A CA 1
ATOM 1463 C C . ALA A 1 190 ? 22.118 -5.275 -20.664 1.00 98.50 190 ALA A C 1
ATOM 1465 O O . ALA A 1 190 ? 22.107 -6.195 -21.483 1.00 98.50 190 ALA A O 1
ATOM 1466 N N . ALA A 1 191 ? 21.004 -4.793 -20.106 1.00 98.62 191 ALA A N 1
ATOM 1467 C CA . ALA A 1 191 ? 19.678 -5.362 -20.313 1.00 98.62 191 ALA A CA 1
ATOM 1468 C C . ALA A 1 191 ? 19.238 -5.304 -21.786 1.00 98.62 191 ALA A C 1
ATOM 1470 O O . ALA A 1 191 ? 18.769 -6.299 -22.331 1.00 98.62 191 ALA A O 1
ATOM 1471 N N . SER A 1 192 ? 19.463 -4.174 -22.464 1.00 98.00 192 SER A N 1
ATOM 1472 C CA . SER A 1 192 ? 19.027 -3.957 -23.855 1.00 98.00 192 SER A CA 1
ATOM 1473 C C . SER A 1 192 ? 19.772 -4.806 -24.888 1.00 98.00 192 SER A C 1
ATOM 1475 O O . SER A 1 192 ? 19.311 -4.955 -26.016 1.00 98.00 192 SER A O 1
ATOM 1477 N N . ARG A 1 193 ? 20.940 -5.357 -24.535 1.00 98.00 193 ARG A N 1
ATOM 1478 C CA . ARG A 1 193 ? 21.707 -6.268 -25.403 1.00 98.00 193 ARG A CA 1
ATOM 1479 C C . ARG A 1 193 ? 21.311 -7.732 -25.220 1.00 98.00 193 ARG A C 1
ATOM 1481 O O . ARG A 1 193 ? 21.764 -8.577 -25.990 1.00 98.00 193 ARG A O 1
ATOM 1488 N N . HIS A 1 194 ? 20.511 -8.049 -24.205 1.00 98.69 194 HIS A N 1
ATOM 1489 C CA . HIS A 1 194 ? 20.128 -9.418 -23.901 1.00 98.69 194 HIS A CA 1
ATOM 1490 C C . HIS A 1 194 ? 18.952 -9.870 -24.788 1.00 98.69 194 HIS A C 1
ATOM 1492 O O . HIS A 1 194 ? 17.907 -9.222 -24.779 1.00 98.69 194 HIS A O 1
ATOM 1498 N N . PRO A 1 195 ? 19.049 -10.999 -25.516 1.00 98.31 195 PRO A N 1
ATOM 1499 C CA . PRO A 1 195 ? 18.055 -11.389 -26.530 1.00 98.31 195 PRO A CA 1
ATOM 1500 C C . PRO A 1 195 ? 16.667 -11.738 -25.964 1.00 98.31 195 PRO A C 1
ATOM 1502 O O . PRO A 1 195 ? 15.681 -11.764 -26.702 1.00 98.31 195 PRO A O 1
ATOM 1505 N N . TYR A 1 196 ? 16.592 -12.010 -24.661 1.00 98.75 196 TYR A N 1
ATOM 1506 C CA . TYR A 1 196 ? 15.370 -12.415 -23.966 1.00 98.75 196 TYR A CA 1
ATOM 1507 C C . TYR A 1 196 ? 14.790 -11.339 -23.036 1.00 98.75 196 TYR A C 1
ATOM 1509 O O . TYR A 1 196 ? 13.758 -11.567 -22.409 1.00 98.75 196 TYR A O 1
ATOM 1517 N N . ILE A 1 197 ? 15.424 -10.168 -22.933 1.00 98.81 197 ILE A N 1
ATOM 1518 C CA . ILE A 1 197 ? 14.895 -9.052 -22.140 1.00 98.81 197 ILE A CA 1
ATOM 1519 C C . ILE A 1 197 ? 14.290 -8.014 -23.077 1.00 98.81 197 ILE A C 1
ATOM 1521 O O . ILE A 1 197 ? 14.902 -7.617 -24.064 1.00 98.81 197 ILE A O 1
ATOM 1525 N N . ASN A 1 198 ? 13.093 -7.549 -22.732 1.00 98.75 198 ASN A N 1
ATOM 1526 C CA . ASN A 1 198 ? 12.484 -6.371 -23.327 1.00 98.75 198 ASN A CA 1
ATOM 1527 C C . ASN A 1 198 ? 12.421 -5.262 -22.269 1.00 98.75 198 ASN A C 1
ATOM 1529 O O . ASN A 1 198 ? 11.607 -5.327 -21.346 1.00 98.75 198 ASN A O 1
ATOM 1533 N N . VAL A 1 199 ? 13.300 -4.263 -22.378 1.00 98.81 199 VAL A N 1
ATOM 1534 C CA . VAL A 1 199 ? 13.286 -3.101 -21.481 1.00 98.81 199 VAL A CA 1
ATOM 1535 C C . VAL A 1 199 ? 12.156 -2.175 -21.921 1.00 98.81 199 VAL A C 1
ATOM 1537 O O . VAL A 1 199 ? 12.286 -1.461 -22.912 1.00 98.81 199 VAL A O 1
ATOM 1540 N N . LEU A 1 200 ? 11.036 -2.193 -21.197 1.00 98.81 200 LEU A N 1
ATOM 1541 C CA . LEU A 1 200 ? 9.884 -1.346 -21.513 1.00 98.81 200 LEU A CA 1
ATOM 1542 C C . LEU A 1 200 ? 10.126 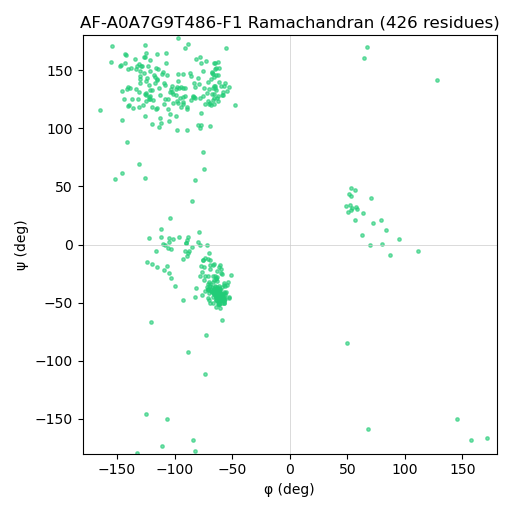0.115 -21.139 1.00 98.81 200 LEU A C 1
ATOM 1544 O O . LEU A 1 200 ? 9.574 1.014 -21.767 1.00 98.81 200 LEU A O 1
ATOM 1548 N N . GLY A 1 201 ? 10.919 0.363 -20.102 1.00 98.75 201 GLY A N 1
ATOM 1549 C CA . GLY A 1 201 ? 10.923 1.663 -19.458 1.00 98.75 201 GLY A CA 1
ATOM 1550 C C . GLY A 1 201 ? 11.729 1.718 -18.174 1.00 98.75 201 GLY A C 1
ATOM 1551 O O . GLY A 1 201 ? 12.484 0.800 -17.837 1.00 98.75 201 GLY A O 1
ATOM 1552 N N . ILE A 1 202 ? 11.511 2.802 -17.439 1.00 98.75 202 ILE A N 1
ATOM 1553 C CA . ILE A 1 202 ? 12.100 3.036 -16.122 1.00 98.75 202 ILE A CA 1
ATOM 1554 C C . ILE A 1 202 ? 11.017 3.282 -15.070 1.00 98.75 202 ILE A C 1
ATOM 1556 O O . ILE A 1 202 ? 9.908 3.728 -15.376 1.00 98.75 202 ILE A O 1
ATOM 1560 N N . HIS A 1 203 ? 11.358 2.971 -13.824 1.00 98.69 203 HIS A N 1
ATOM 1561 C CA . HIS A 1 203 ? 10.524 3.133 -12.638 1.00 98.69 203 HIS A CA 1
ATOM 1562 C C . HIS A 1 203 ? 11.242 3.984 -11.601 1.00 98.69 203 HIS A C 1
ATOM 1564 O O . HIS A 1 203 ? 12.448 3.845 -11.407 1.00 98.69 203 HIS A O 1
ATOM 1570 N N . ALA A 1 204 ? 10.496 4.821 -10.893 1.00 97.50 204 ALA A N 1
ATOM 1571 C CA . ALA A 1 204 ? 10.984 5.500 -9.705 1.00 97.50 204 ALA A CA 1
ATOM 1572 C C . ALA A 1 204 ? 9.852 5.698 -8.697 1.00 97.50 204 ALA A C 1
ATOM 1574 O O . ALA A 1 204 ? 8.681 5.792 -9.052 1.00 97.50 204 ALA A O 1
ATOM 1575 N N . HIS A 1 205 ? 10.217 5.791 -7.421 1.00 95.75 205 HIS A N 1
ATOM 1576 C CA . HIS A 1 205 ? 9.289 6.066 -6.331 1.00 95.75 205 HIS A CA 1
ATOM 1577 C C . HIS A 1 205 ? 9.961 7.007 -5.334 1.00 95.75 205 HIS A C 1
ATOM 1579 O O . HIS A 1 205 ? 10.991 6.654 -4.764 1.00 95.75 205 HIS A O 1
ATOM 1585 N N . ILE A 1 206 ? 9.376 8.190 -5.140 1.00 92.56 206 ILE A N 1
ATOM 1586 C CA . ILE A 1 206 ? 10.035 9.332 -4.480 1.00 92.56 206 ILE A CA 1
ATOM 1587 C C . ILE A 1 206 ? 9.598 9.571 -3.032 1.00 92.56 206 ILE A C 1
ATOM 1589 O O . ILE A 1 206 ? 10.122 10.470 -2.382 1.00 92.56 206 ILE A O 1
ATOM 1593 N N . GLY A 1 207 ? 8.636 8.807 -2.507 1.00 90.88 207 GLY A N 1
ATOM 1594 C CA . GLY A 1 207 ? 8.196 8.984 -1.124 1.00 90.88 207 GLY A CA 1
ATOM 1595 C C . GLY A 1 207 ? 6.794 8.469 -0.814 1.00 90.88 207 GLY A C 1
ATOM 1596 O O . GLY A 1 207 ? 6.165 7.752 -1.586 1.00 90.88 207 GLY A O 1
ATOM 1597 N N . SER A 1 208 ? 6.295 8.839 0.364 1.00 91.81 208 SER A N 1
ATOM 1598 C CA . SER A 1 208 ? 4.976 8.459 0.883 1.00 91.81 208 SER A CA 1
ATOM 1599 C C . SER A 1 208 ? 4.313 9.668 1.537 1.00 91.81 208 SER A C 1
ATOM 1601 O O . SER A 1 208 ? 5.008 10.509 2.095 1.00 91.81 208 SER A O 1
ATOM 1603 N N . GLN A 1 209 ? 2.973 9.701 1.539 1.00 93.50 209 GLN A N 1
ATOM 1604 C CA . GLN A 1 209 ? 2.190 10.835 2.050 1.00 93.50 209 GLN A CA 1
ATOM 1605 C C . GLN A 1 209 ? 2.562 12.148 1.347 1.00 93.50 209 GLN A C 1
ATOM 1607 O O . GLN A 1 209 ? 2.799 13.155 1.994 1.00 93.50 209 GLN A O 1
ATOM 1612 N N . ILE A 1 210 ? 2.649 12.136 0.018 1.00 93.50 210 ILE A N 1
ATOM 1613 C CA . ILE A 1 210 ? 2.946 13.337 -0.770 1.00 93.50 210 ILE A CA 1
ATOM 1614 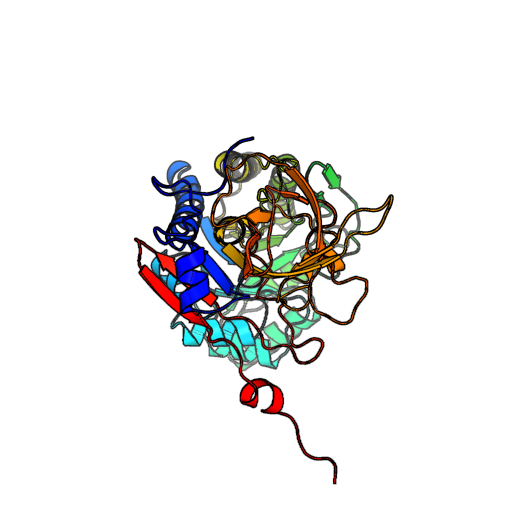C C . ILE A 1 210 ? 1.630 14.075 -1.034 1.00 93.50 210 ILE A C 1
ATOM 1616 O O . ILE A 1 210 ? 0.695 13.471 -1.569 1.00 93.50 210 ILE A O 1
ATOM 1620 N N . PHE A 1 211 ? 1.554 15.353 -0.647 1.00 92.06 211 PHE A N 1
ATOM 1621 C CA . PHE A 1 211 ? 0.376 16.204 -0.869 1.00 92.06 211 PHE A CA 1
ATOM 1622 C C . PHE A 1 211 ? 0.579 17.224 -1.992 1.00 92.06 211 PHE A C 1
ATOM 1624 O O . PHE A 1 211 ? -0.396 17.657 -2.600 1.00 92.06 211 PHE A O 1
ATOM 1631 N N . GLU A 1 212 ? 1.826 17.599 -2.283 1.00 91.25 212 GLU A N 1
ATOM 1632 C CA . GLU A 1 212 ? 2.149 18.618 -3.283 1.00 91.25 212 GLU A CA 1
ATOM 1633 C C . GLU A 1 212 ? 2.513 18.024 -4.649 1.00 91.25 212 GLU A C 1
ATOM 1635 O O . GLU A 1 212 ? 3.159 16.982 -4.757 1.00 91.25 212 GLU A O 1
ATOM 1640 N N . VAL A 1 213 ? 2.162 18.752 -5.713 1.00 92.62 213 VAL A N 1
ATOM 1641 C CA . VAL A 1 213 ? 2.425 18.350 -7.107 1.00 92.62 213 VAL A CA 1
ATOM 1642 C C . VAL A 1 213 ? 3.906 18.432 -7.493 1.00 92.62 213 VAL A C 1
ATOM 1644 O O . VAL A 1 213 ? 4.358 17.697 -8.367 1.00 92.62 213 VAL A O 1
ATOM 1647 N N . ASN A 1 214 ? 4.675 19.308 -6.840 1.00 92.88 214 ASN A N 1
ATOM 1648 C CA . ASN A 1 214 ? 6.020 19.693 -7.283 1.00 92.88 214 ASN A CA 1
ATOM 1649 C C . ASN A 1 214 ? 6.996 18.511 -7.355 1.00 92.88 214 ASN A C 1
ATOM 1651 O O . ASN A 1 214 ? 7.742 18.401 -8.324 1.00 92.88 214 ASN A O 1
ATOM 1655 N N . GLY A 1 215 ? 6.967 17.608 -6.368 1.00 92.62 215 GLY A N 1
ATOM 1656 C CA . GLY A 1 215 ? 7.833 16.425 -6.364 1.00 92.62 215 GLY A CA 1
ATOM 1657 C C . GLY A 1 215 ? 7.535 15.482 -7.532 1.00 92.62 215 GLY A C 1
ATOM 1658 O O . GLY A 1 215 ? 8.453 14.979 -8.176 1.00 92.62 215 GLY A O 1
ATOM 1659 N N . PHE A 1 216 ? 6.253 15.297 -7.858 1.00 95.00 216 PHE A N 1
ATOM 1660 C CA . PHE A 1 216 ? 5.828 14.476 -8.989 1.00 95.00 216 PHE A CA 1
ATOM 1661 C C . PHE A 1 216 ? 6.148 15.116 -10.343 1.00 95.00 216 PHE A C 1
ATOM 1663 O O . PHE A 1 216 ? 6.565 14.408 -11.254 1.00 95.00 216 PHE A O 1
ATOM 1670 N N . VAL A 1 217 ? 6.012 16.440 -10.469 1.00 96.31 217 VAL A N 1
ATOM 1671 C CA . VAL A 1 217 ? 6.424 17.186 -11.672 1.00 96.31 217 VAL A CA 1
ATOM 1672 C C . VAL A 1 217 ? 7.932 17.060 -11.887 1.00 96.31 217 VAL A C 1
ATOM 1674 O O . VAL A 1 217 ? 8.364 16.675 -12.970 1.00 96.31 217 VAL A O 1
ATOM 1677 N N . ALA A 1 218 ? 8.737 17.301 -10.847 1.00 96.00 218 ALA A N 1
ATOM 1678 C CA . ALA A 1 218 ? 10.189 17.153 -10.924 1.00 96.00 218 ALA A CA 1
ATOM 1679 C C . ALA A 1 218 ? 10.590 15.725 -11.325 1.00 96.00 218 ALA A C 1
ATOM 1681 O O . ALA A 1 218 ? 11.455 15.539 -12.181 1.00 96.00 218 ALA A O 1
ATOM 1682 N N . LEU A 1 219 ? 9.924 14.717 -10.750 1.00 96.38 219 LEU A N 1
ATOM 1683 C CA . LEU A 1 219 ? 10.133 13.321 -11.111 1.00 96.38 219 LEU A CA 1
ATOM 1684 C C . LEU A 1 219 ? 9.788 13.049 -12.578 1.00 96.38 219 LEU A C 1
ATOM 1686 O O . LEU A 1 219 ? 10.599 12.469 -13.294 1.00 96.38 219 LEU A O 1
ATOM 1690 N N . ALA A 1 220 ? 8.602 13.460 -13.024 1.00 97.88 220 ALA A N 1
ATOM 1691 C CA . ALA A 1 220 ? 8.123 13.243 -14.383 1.00 97.88 220 ALA A CA 1
ATOM 1692 C C . ALA A 1 220 ? 9.085 13.826 -15.428 1.00 97.88 220 ALA A C 1
ATOM 1694 O O . ALA A 1 220 ? 9.499 13.105 -16.337 1.00 97.88 220 ALA A O 1
ATOM 1695 N N . THR A 1 221 ? 9.509 15.083 -15.252 1.00 97.94 221 THR A N 1
ATOM 1696 C CA . THR A 1 221 ? 10.517 15.720 -16.114 1.00 97.94 221 THR A CA 1
ATOM 1697 C C . THR A 1 221 ? 11.812 14.912 -16.118 1.00 97.94 221 THR A C 1
ATOM 1699 O O . THR A 1 221 ? 12.313 14.533 -17.178 1.00 97.94 221 THR A O 1
ATOM 1702 N N . ARG A 1 222 ? 12.324 14.576 -14.925 1.00 97.31 222 ARG A N 1
ATOM 1703 C CA . ARG A 1 222 ? 13.605 13.882 -14.767 1.00 97.31 222 ARG A CA 1
ATOM 1704 C C . ARG A 1 222 ? 13.601 12.503 -15.428 1.00 97.31 222 ARG A C 1
ATOM 1706 O O . ARG A 1 222 ? 14.597 12.133 -16.041 1.00 97.31 222 ARG A O 1
ATOM 1713 N N . LEU A 1 223 ? 12.503 11.749 -15.348 1.00 98.25 223 LEU A N 1
ATOM 1714 C CA . LEU A 1 223 ? 12.389 10.434 -15.990 1.00 98.25 223 LEU A CA 1
ATOM 1715 C C . LEU A 1 223 ? 12.472 10.531 -17.519 1.00 98.25 223 LEU A C 1
ATOM 1717 O O . LEU A 1 223 ? 13.217 9.766 -18.136 1.00 98.25 223 LEU A O 1
ATOM 1721 N N . VAL A 1 224 ? 11.770 11.491 -18.128 1.00 98.44 224 VAL A N 1
ATOM 1722 C CA . VAL A 1 224 ? 11.830 11.707 -19.583 1.00 98.44 224 VAL A CA 1
ATOM 1723 C C . VAL A 1 224 ? 13.253 12.093 -20.003 1.00 98.44 224 VAL A C 1
ATOM 1725 O O . VAL A 1 224 ? 13.831 11.429 -20.865 1.00 98.44 224 VAL A O 1
ATOM 1728 N N . GLU A 1 225 ? 13.856 13.086 -19.342 1.00 97.69 225 GLU A N 1
ATOM 1729 C CA . GLU A 1 225 ? 15.225 13.547 -19.623 1.00 97.69 225 GLU A CA 1
ATOM 1730 C C . GLU A 1 225 ? 16.266 12.425 -19.512 1.00 97.69 225 GLU A C 1
ATOM 1732 O O . GLU A 1 225 ? 17.165 12.316 -20.348 1.00 97.69 225 GLU A O 1
ATOM 1737 N N . ILE A 1 226 ? 16.142 11.558 -18.503 1.00 97.88 226 ILE A N 1
ATOM 1738 C CA . ILE A 1 226 ? 17.043 10.416 -18.323 1.00 97.88 226 ILE A CA 1
ATOM 1739 C C . ILE A 1 226 ? 16.958 9.477 -19.527 1.00 97.88 226 ILE A C 1
ATOM 1741 O O . ILE A 1 226 ? 17.990 9.150 -20.116 1.00 97.88 226 ILE A O 1
ATOM 1745 N N . THR A 1 227 ? 15.751 9.069 -19.929 1.00 97.81 227 THR A N 1
ATOM 1746 C CA . THR A 1 227 ? 15.593 8.161 -21.078 1.00 97.81 227 THR A CA 1
ATOM 1747 C C . THR A 1 227 ? 16.076 8.789 -22.386 1.00 97.81 227 THR A C 1
ATOM 1749 O O . THR A 1 227 ? 16.780 8.131 -23.157 1.00 97.81 227 THR A O 1
ATOM 1752 N N . GLN A 1 228 ? 15.824 10.087 -22.581 1.00 97.62 228 GLN A N 1
ATOM 1753 C CA . GLN A 1 228 ? 16.347 10.857 -23.706 1.00 97.62 228 GLN A CA 1
ATOM 1754 C C . GLN A 1 228 ? 17.880 10.831 -23.743 1.00 97.62 228 GLN A C 1
ATOM 1756 O O . GLN A 1 228 ? 18.467 10.527 -24.784 1.00 97.62 228 GLN A O 1
ATOM 1761 N N . SER A 1 229 ? 18.534 11.060 -22.598 1.00 97.12 229 SER A N 1
ATOM 1762 C CA . SER A 1 229 ? 19.999 11.087 -22.496 1.00 97.12 229 SER A CA 1
ATOM 1763 C C . SER A 1 229 ? 20.647 9.741 -22.840 1.00 97.12 229 SER A C 1
ATOM 1765 O O . SER A 1 229 ? 21.811 9.674 -23.239 1.00 97.12 229 SER A O 1
ATOM 1767 N N . TRP A 1 230 ? 19.888 8.648 -22.723 1.00 97.19 230 TRP A N 1
ATOM 1768 C CA . TRP A 1 230 ? 20.319 7.300 -23.094 1.00 97.19 230 TRP A CA 1
ATOM 1769 C C . TRP A 1 230 ? 20.002 6.949 -24.549 1.00 97.19 230 TRP A C 1
ATOM 1771 O O . TRP A 1 230 ? 20.286 5.828 -24.974 1.00 97.19 230 TRP A O 1
ATOM 1781 N N . SER A 1 231 ? 19.415 7.884 -25.309 1.00 96.56 231 SER A N 1
ATOM 1782 C CA . SER A 1 231 ? 18.833 7.632 -26.634 1.00 96.56 231 SER A CA 1
ATOM 1783 C C . SER A 1 231 ? 17.839 6.464 -26.609 1.00 96.56 231 SER A C 1
ATOM 1785 O O . SER A 1 231 ? 17.755 5.677 -27.553 1.00 96.56 231 SER A O 1
ATOM 1787 N N . PHE A 1 232 ? 17.121 6.321 -25.494 1.00 97.56 232 PHE A N 1
ATOM 1788 C CA . PHE A 1 232 ? 16.118 5.293 -25.278 1.00 97.56 232 PHE A CA 1
ATOM 1789 C C . PHE A 1 232 ? 14.732 5.900 -25.461 1.00 97.56 232 PHE A C 1
ATOM 1791 O O . PHE A 1 232 ? 14.414 6.923 -24.862 1.00 97.56 232 PHE A O 1
ATOM 1798 N N . VAL A 1 233 ? 13.902 5.250 -26.274 1.00 97.62 233 VAL A N 1
ATOM 1799 C CA . VAL A 1 233 ? 12.488 5.597 -26.417 1.00 97.62 233 VAL A CA 1
ATOM 1800 C C . VAL A 1 233 ? 11.685 4.639 -25.533 1.00 97.62 233 VAL A C 1
ATOM 1802 O O . VAL A 1 233 ? 11.467 3.494 -25.942 1.00 97.62 233 VAL A O 1
ATOM 1805 N N . PRO A 1 234 ? 11.292 5.050 -24.314 1.00 97.94 234 PRO A N 1
ATOM 1806 C CA . PRO A 1 234 ? 10.564 4.177 -23.409 1.00 97.94 234 PRO A CA 1
ATOM 1807 C C . PRO A 1 234 ? 9.142 3.939 -23.920 1.00 97.94 234 PRO A C 1
ATOM 1809 O O . PRO A 1 234 ? 8.466 4.857 -24.375 1.00 97.94 234 PRO A O 1
ATOM 1812 N N . GLN A 1 235 ? 8.664 2.703 -23.790 1.00 98.56 235 GLN A N 1
ATOM 1813 C CA . GLN A 1 235 ? 7.239 2.388 -23.913 1.00 98.56 235 GLN A CA 1
ATOM 1814 C C . GLN A 1 235 ? 6.488 2.765 -22.632 1.00 98.56 235 GLN A C 1
ATOM 1816 O O . GLN A 1 235 ? 5.301 3.064 -22.688 1.00 98.56 235 GLN A O 1
ATOM 1821 N N . VAL A 1 236 ? 7.178 2.757 -21.485 1.00 98.69 236 VAL A N 1
ATOM 1822 C CA . VAL A 1 236 ? 6.598 2.994 -20.160 1.00 98.69 236 VAL A CA 1
ATOM 1823 C C . VAL A 1 236 ? 7.443 3.982 -19.358 1.00 98.69 236 VAL A C 1
ATOM 1825 O O . VAL A 1 236 ? 8.658 3.824 -19.234 1.00 98.69 236 VAL A O 1
ATOM 1828 N N . ILE A 1 237 ? 6.785 4.954 -18.730 1.00 98.75 237 ILE A N 1
ATOM 1829 C CA . ILE A 1 237 ? 7.343 5.708 -17.604 1.00 98.75 237 ILE A CA 1
ATOM 1830 C C . ILE A 1 237 ? 6.485 5.415 -16.380 1.00 98.75 237 ILE A C 1
ATOM 1832 O O . ILE A 1 237 ? 5.299 5.741 -16.351 1.00 98.75 237 ILE A O 1
ATOM 1836 N N . ASN A 1 238 ? 7.088 4.794 -15.365 1.00 98.75 238 ASN A N 1
ATOM 1837 C CA . ASN A 1 238 ? 6.410 4.488 -14.112 1.00 98.75 238 ASN A CA 1
ATOM 1838 C C . ASN A 1 238 ? 6.858 5.458 -13.011 1.00 98.75 238 ASN A C 1
ATOM 1840 O O . ASN A 1 238 ? 8.007 5.423 -12.568 1.00 98.75 238 ASN A O 1
ATOM 1844 N N . THR A 1 239 ? 5.942 6.320 -12.568 1.00 97.94 239 THR A N 1
ATOM 1845 C CA . THR A 1 239 ? 6.202 7.340 -11.536 1.00 97.94 239 THR A CA 1
ATOM 1846 C C . THR A 1 239 ? 5.949 6.831 -10.114 1.00 97.94 239 THR A C 1
ATOM 1848 O O . THR A 1 239 ? 6.023 7.601 -9.154 1.00 97.94 239 THR A O 1
ATOM 1851 N N . GLY A 1 240 ? 5.614 5.547 -9.973 1.00 97.19 240 GLY A N 1
ATOM 1852 C CA . GLY A 1 240 ? 5.377 4.891 -8.698 1.00 97.19 240 GLY A CA 1
ATOM 1853 C C . GLY A 1 240 ? 4.119 5.383 -7.983 1.00 97.19 240 GLY A C 1
ATOM 1854 O O . GLY A 1 240 ? 3.169 5.888 -8.584 1.00 97.19 240 GLY A O 1
ATOM 1855 N N . GLY A 1 241 ? 4.090 5.167 -6.667 1.00 95.69 241 GLY A N 1
ATOM 1856 C CA . GLY A 1 241 ? 3.015 5.612 -5.779 1.00 95.69 241 GLY A CA 1
ATOM 1857 C C . GLY A 1 241 ? 3.421 6.786 -4.890 1.00 95.69 241 GLY A C 1
ATOM 1858 O O . GLY A 1 241 ? 4.308 7.566 -5.215 1.00 95.69 241 GLY A O 1
ATOM 1859 N N . GLY A 1 242 ? 2.816 6.853 -3.703 1.00 93.38 242 GLY A N 1
ATOM 1860 C CA . GLY A 1 242 ? 3.152 7.851 -2.677 1.00 93.38 242 GLY A CA 1
ATOM 1861 C C . GLY A 1 242 ? 2.064 8.892 -2.428 1.00 93.38 242 GLY A C 1
ATOM 1862 O O . GLY A 1 242 ? 2.176 9.648 -1.464 1.00 93.38 242 GLY A O 1
ATOM 1863 N N . PHE A 1 243 ? 0.996 8.865 -3.232 1.00 96.12 243 PHE A N 1
ATOM 1864 C CA . PHE A 1 243 ? -0.201 9.693 -3.082 1.00 96.12 243 PHE A CA 1
ATOM 1865 C C . PHE A 1 243 ? -0.719 9.674 -1.641 1.00 96.12 243 PHE A C 1
ATOM 1867 O O . PHE A 1 243 ? -1.002 8.604 -1.081 1.00 96.12 243 PHE A O 1
ATOM 1874 N N . GLY A 1 244 ? -0.765 10.856 -1.032 1.00 94.19 244 GLY A N 1
ATOM 1875 C CA . GLY A 1 244 ? -1.184 11.016 0.348 1.00 94.19 244 GLY A CA 1
ATOM 1876 C C . GLY A 1 244 ? -2.696 10.940 0.540 1.00 94.19 244 GLY A C 1
ATOM 1877 O O . GLY A 1 244 ? -3.470 11.196 -0.379 1.00 94.19 244 GLY A O 1
ATOM 1878 N N . ILE A 1 245 ? -3.090 10.589 1.760 1.00 95.94 245 ILE A N 1
ATOM 1879 C CA . ILE A 1 245 ? -4.474 10.576 2.241 1.00 95.94 245 ILE A CA 1
ATOM 1880 C C . ILE A 1 245 ? -4.598 11.415 3.511 1.00 95.94 245 ILE A C 1
ATOM 1882 O O . ILE A 1 245 ? -3.583 11.797 4.107 1.00 95.94 245 ILE A O 1
ATOM 1886 N N . ARG A 1 246 ? -5.832 11.636 3.959 1.00 95.31 246 ARG A N 1
ATOM 1887 C CA . ARG A 1 246 ? -6.134 12.304 5.218 1.00 95.31 246 ARG A CA 1
ATOM 1888 C C . ARG A 1 246 ? -6.216 11.291 6.371 1.00 95.31 246 ARG A C 1
ATOM 1890 O O . ARG A 1 246 ? -7.078 10.417 6.364 1.00 95.31 246 ARG A O 1
ATOM 1897 N N . TYR A 1 247 ? -5.348 11.414 7.379 1.00 95.62 247 TYR A N 1
ATOM 1898 C CA . TYR A 1 247 ? -5.440 10.660 8.641 1.00 95.62 247 TYR A CA 1
ATOM 1899 C C . TYR A 1 247 ? -6.070 11.478 9.769 1.00 95.62 247 TYR A C 1
ATOM 1901 O O . TYR A 1 247 ? -6.771 10.916 10.611 1.00 95.62 247 TYR A O 1
ATOM 1909 N N . THR A 1 248 ? -5.795 12.784 9.804 1.00 94.62 248 THR A N 1
ATOM 1910 C CA . THR A 1 248 ? -6.336 13.732 10.791 1.00 94.62 248 THR A CA 1
ATOM 1911 C C . THR A 1 248 ? -6.859 15.004 10.115 1.00 94.62 248 THR A C 1
ATOM 1913 O O . THR A 1 248 ? -6.852 15.143 8.895 1.00 94.62 248 THR A O 1
ATOM 1916 N N . ASP A 1 249 ? -7.365 15.962 10.887 1.00 90.88 249 ASP A N 1
ATOM 1917 C CA . ASP A 1 249 ? -7.713 17.308 10.413 1.00 90.88 249 ASP A CA 1
ATOM 1918 C C . ASP A 1 249 ? -6.508 18.200 10.074 1.00 90.88 249 ASP A C 1
ATOM 1920 O O . ASP A 1 249 ? -6.690 19.220 9.414 1.00 90.88 249 ASP A O 1
ATOM 1924 N N . GLU A 1 250 ? -5.295 17.803 10.463 1.00 91.38 250 GLU A N 1
ATOM 1925 C CA . GLU A 1 250 ? -4.051 18.470 10.060 1.00 91.38 250 GLU A CA 1
ATOM 1926 C C . GLU A 1 250 ? -3.658 18.133 8.609 1.00 91.38 250 GLU A C 1
ATOM 1928 O O . GLU A 1 250 ? -2.951 18.905 7.963 1.00 91.38 250 GLU A O 1
ATOM 1933 N N . ASP A 1 251 ? -4.124 16.997 8.081 1.00 92.88 251 ASP A N 1
ATOM 1934 C CA . ASP A 1 251 ? -3.799 16.548 6.730 1.00 92.88 251 ASP A CA 1
ATOM 1935 C C . ASP A 1 251 ? -4.719 17.200 5.691 1.00 92.88 251 ASP A C 1
ATOM 1937 O O . ASP A 1 251 ? -5.947 17.126 5.771 1.00 92.88 251 ASP A O 1
ATOM 1941 N N . SER A 1 252 ? -4.117 17.804 4.666 1.00 91.12 252 SER A N 1
ATOM 1942 C CA . SER A 1 252 ? -4.825 18.449 3.553 1.00 91.12 252 SER A CA 1
ATOM 1943 C C . SER A 1 252 ? -4.250 17.986 2.208 1.00 91.12 252 SER A C 1
ATOM 1945 O O . SER A 1 252 ? -3.577 18.769 1.534 1.00 91.12 252 SER A O 1
ATOM 1947 N N . PRO A 1 253 ? -4.454 16.712 1.814 1.00 91.81 253 PRO A N 1
ATOM 1948 C CA . PRO A 1 253 ? -3.995 16.224 0.518 1.00 91.81 253 PRO A CA 1
ATOM 1949 C C . PRO A 1 253 ? -4.672 16.993 -0.619 1.00 91.81 253 PRO A C 1
ATOM 1951 O O . PRO A 1 253 ? -5.877 17.260 -0.575 1.00 91.81 253 PRO A O 1
ATOM 1954 N N . ARG A 1 254 ? -3.912 17.316 -1.672 1.00 92.19 254 ARG A N 1
ATOM 1955 C CA . ARG A 1 254 ? -4.505 17.847 -2.903 1.00 92.19 254 ARG A CA 1
ATOM 1956 C C . ARG A 1 254 ? -5.420 16.807 -3.554 1.00 92.19 254 ARG A C 1
ATOM 1958 O O . ARG A 1 254 ? -5.170 15.606 -3.418 1.00 92.19 254 ARG A O 1
ATOM 1965 N N . PRO A 1 255 ? -6.447 17.238 -4.308 1.00 93.00 255 PRO A N 1
ATOM 1966 C CA . PRO A 1 255 ? -7.258 16.324 -5.101 1.00 93.00 255 PRO A CA 1
ATOM 1967 C C . PRO A 1 255 ? -6.387 15.449 -6.014 1.00 93.00 255 PRO A C 1
ATOM 1969 O O . PRO A 1 255 ? -5.494 15.953 -6.697 1.00 93.00 255 PRO A O 1
ATOM 1972 N N . MET A 1 256 ? -6.666 14.141 -6.077 1.00 92.31 256 MET A N 1
ATOM 1973 C CA . MET A 1 256 ? -5.893 13.219 -6.930 1.00 92.31 256 MET A CA 1
ATOM 1974 C C . MET A 1 256 ? -5.901 13.632 -8.403 1.00 92.31 256 MET A C 1
ATOM 1976 O O . MET A 1 256 ? -4.895 13.471 -9.091 1.00 92.31 256 MET A O 1
ATOM 1980 N N . SER A 1 257 ? -7.012 14.202 -8.876 1.00 94.19 257 SER A N 1
ATOM 1981 C CA . SER A 1 257 ? -7.145 14.727 -10.236 1.00 94.19 257 SER A CA 1
ATOM 1982 C C . SER A 1 257 ? -6.121 15.812 -10.553 1.00 94.19 257 SER A C 1
ATOM 1984 O O . SER A 1 257 ? -5.604 15.838 -11.668 1.00 94.19 257 SER A O 1
ATOM 1986 N N . GLU A 1 258 ? -5.779 16.663 -9.585 1.00 95.38 258 GLU A N 1
ATOM 1987 C CA . GLU A 1 258 ? -4.757 17.696 -9.742 1.00 95.38 258 GLU A CA 1
ATOM 1988 C C . GLU A 1 258 ? -3.360 17.072 -9.839 1.00 95.38 258 GLU A C 1
ATOM 1990 O O . GLU A 1 258 ? -2.615 17.379 -10.771 1.00 95.38 258 GLU A O 1
ATOM 1995 N N . MET A 1 259 ? -3.026 16.146 -8.932 1.00 94.00 259 MET A N 1
ATOM 1996 C CA . MET A 1 259 ? -1.716 15.485 -8.922 1.00 94.00 259 MET A CA 1
ATOM 1997 C C . MET A 1 259 ? -1.460 14.663 -10.185 1.00 94.00 259 MET A C 1
ATOM 1999 O O . MET A 1 259 ? -0.406 14.800 -10.804 1.00 94.00 259 MET A O 1
ATOM 2003 N N . LEU A 1 260 ? -2.422 13.838 -10.603 1.00 95.81 260 LEU A N 1
ATOM 2004 C CA . LEU A 1 260 ? -2.274 13.042 -11.821 1.00 95.81 260 LEU A CA 1
ATOM 2005 C C . LEU A 1 260 ? -2.272 13.910 -13.075 1.00 95.81 260 LEU A C 1
ATOM 2007 O O . LEU A 1 260 ? -1.465 13.664 -13.966 1.00 95.81 260 LEU A O 1
ATOM 2011 N N . SER A 1 261 ? -3.115 14.947 -13.141 1.00 96.75 261 SER A N 1
ATOM 2012 C CA . SER A 1 261 ? -3.079 15.880 -14.272 1.00 96.75 261 SER A CA 1
ATOM 2013 C C . SER A 1 261 ? -1.709 16.537 -14.394 1.00 96.75 261 SER A C 1
ATOM 2015 O O . SER A 1 261 ? -1.190 16.618 -15.499 1.00 96.75 261 SER A O 1
ATOM 2017 N N . ALA A 1 262 ? -1.094 16.949 -13.281 1.00 97.12 262 ALA A N 1
ATOM 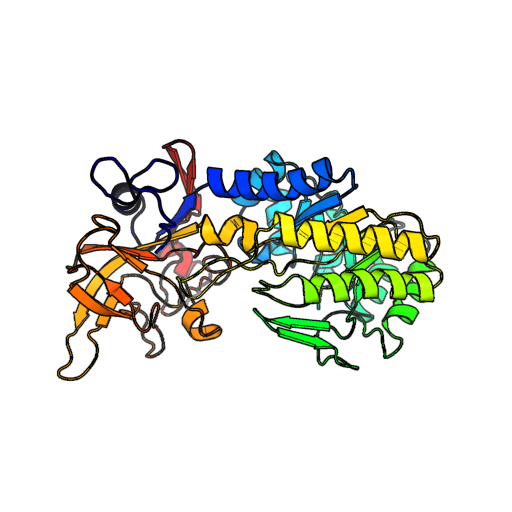2018 C CA . ALA A 1 262 ? 0.247 17.521 -13.305 1.00 97.12 262 ALA A CA 1
ATOM 2019 C C . ALA A 1 262 ? 1.280 16.530 -13.872 1.00 97.12 262 ALA A C 1
ATOM 2021 O O . ALA A 1 262 ? 2.022 16.894 -14.777 1.00 97.12 262 ALA A O 1
ATOM 2022 N N . ILE A 1 263 ? 1.274 15.267 -13.425 1.00 97.94 263 ILE A N 1
ATOM 2023 C CA . ILE A 1 263 ? 2.161 14.218 -13.966 1.00 97.94 263 ILE A CA 1
ATOM 2024 C C . ILE A 1 263 ? 1.961 14.050 -15.477 1.00 97.94 263 ILE A C 1
ATOM 2026 O O . ILE A 1 263 ? 2.931 14.058 -16.236 1.00 97.94 263 ILE A O 1
ATOM 2030 N N . ILE A 1 264 ? 0.706 13.910 -15.912 1.00 98.31 264 ILE A N 1
ATOM 2031 C CA . ILE A 1 264 ? 0.352 13.667 -17.313 1.00 98.31 264 ILE A CA 1
ATOM 2032 C C . ILE A 1 264 ? 0.805 14.832 -18.199 1.00 98.31 264 ILE A C 1
ATOM 2034 O O . ILE A 1 264 ? 1.486 14.609 -19.200 1.00 98.31 264 ILE A O 1
ATOM 2038 N N . GLU A 1 265 ? 0.453 16.068 -17.831 1.00 98.12 265 GLU A N 1
ATOM 2039 C CA . GLU A 1 265 ? 0.810 17.255 -18.614 1.00 98.12 265 GLU A CA 1
ATOM 2040 C C . GLU A 1 265 ? 2.325 17.474 -18.644 1.00 98.12 265 GLU A C 1
ATOM 2042 O O . GLU A 1 265 ? 2.858 17.866 -19.682 1.00 98.12 265 GLU A O 1
ATOM 2047 N N . THR A 1 266 ? 3.037 17.179 -17.551 1.00 98.50 266 THR A N 1
ATOM 2048 C CA . THR A 1 266 ? 4.500 17.255 -17.525 1.00 98.50 266 THR A CA 1
ATOM 2049 C C . THR A 1 266 ? 5.121 16.252 -18.491 1.00 98.50 266 THR A C 1
ATOM 2051 O O . THR A 1 266 ? 5.868 16.671 -19.369 1.00 98.50 266 THR A O 1
ATOM 2054 N N . ILE A 1 267 ? 4.777 14.959 -18.415 1.00 98.56 267 ILE A N 1
ATOM 2055 C CA . ILE A 1 267 ? 5.339 13.950 -19.333 1.00 98.56 267 ILE A CA 1
ATOM 2056 C C . ILE A 1 267 ? 5.016 14.311 -20.787 1.00 98.56 267 ILE A C 1
ATOM 2058 O O . ILE A 1 267 ? 5.901 14.272 -21.643 1.00 98.56 267 ILE A O 1
ATOM 2062 N N . LYS A 1 268 ? 3.779 14.727 -21.070 1.00 98.19 268 LYS A N 1
ATOM 2063 C CA . LYS A 1 268 ? 3.343 15.134 -22.413 1.00 98.19 268 LYS A CA 1
ATOM 2064 C C . LYS A 1 268 ? 4.109 16.346 -22.944 1.00 98.19 268 LYS A C 1
ATOM 2066 O O . LYS A 1 268 ? 4.519 16.351 -24.101 1.00 98.19 268 LYS A O 1
ATOM 2071 N N . THR A 1 269 ? 4.310 17.363 -22.111 1.00 98.31 269 THR A N 1
ATOM 2072 C CA . THR A 1 269 ? 5.034 18.581 -22.501 1.00 98.31 269 THR A CA 1
ATOM 2073 C C . THR A 1 269 ? 6.513 18.281 -22.712 1.00 98.31 269 THR A C 1
ATOM 2075 O O . THR A 1 269 ? 7.048 18.585 -23.773 1.00 98.31 269 THR A O 1
ATOM 2078 N N . THR A 1 270 ? 7.161 17.613 -21.755 1.00 98.38 270 THR A N 1
ATOM 2079 C CA . THR A 1 270 ? 8.597 17.312 -21.824 1.00 98.38 270 THR A CA 1
ATOM 2080 C C . THR A 1 270 ? 8.928 16.375 -22.987 1.00 98.38 270 THR A C 1
ATOM 2082 O O . THR A 1 270 ? 9.931 16.577 -23.667 1.00 98.38 270 THR A O 1
ATOM 2085 N N . THR A 1 271 ? 8.084 15.377 -23.278 1.00 98.25 271 THR A N 1
ATOM 2086 C CA . THR A 1 271 ? 8.286 14.509 -24.454 1.00 98.25 271 THR A CA 1
ATOM 2087 C C . THR A 1 271 ? 8.129 15.276 -25.765 1.00 98.25 271 THR A C 1
ATOM 2089 O O . THR A 1 271 ? 8.962 15.113 -26.652 1.00 98.25 271 THR A O 1
ATOM 2092 N N . ALA A 1 272 ? 7.142 16.170 -25.877 1.00 97.81 272 ALA A N 1
ATOM 2093 C CA . ALA A 1 272 ? 6.969 17.012 -27.061 1.00 97.81 272 ALA A CA 1
ATOM 2094 C C . ALA A 1 272 ? 8.141 17.989 -27.277 1.00 97.81 272 ALA A C 1
ATOM 2096 O O . ALA A 1 272 ? 8.599 18.156 -28.405 1.00 97.81 272 ALA A O 1
ATOM 2097 N N . GLU A 1 273 ? 8.653 18.611 -26.210 1.00 98.19 273 GLU A N 1
ATOM 2098 C CA . GLU A 1 273 ? 9.819 19.508 -26.266 1.00 98.19 273 GLU A CA 1
ATOM 2099 C C . GLU A 1 273 ? 11.103 18.788 -26.703 1.00 98.19 273 GLU A C 1
ATOM 2101 O O . GLU A 1 273 ? 11.960 19.389 -27.353 1.00 98.19 273 GLU A O 1
ATOM 2106 N N . LEU A 1 274 ? 11.224 17.501 -26.370 1.00 97.50 274 LEU A N 1
ATOM 2107 C CA . LEU A 1 274 ? 12.373 16.655 -26.699 1.00 97.50 274 LEU A CA 1
ATOM 2108 C C . LEU A 1 274 ? 12.182 15.814 -27.976 1.00 97.50 274 LEU A C 1
ATOM 2110 O O . LEU A 1 274 ? 13.043 14.986 -28.271 1.00 97.50 274 LEU A O 1
ATOM 2114 N N . ASP A 1 275 ? 11.093 16.022 -28.726 1.00 96.62 275 ASP A N 1
ATOM 2115 C CA . ASP A 1 275 ? 10.726 15.258 -29.934 1.00 96.62 275 ASP A CA 1
ATOM 2116 C C . ASP A 1 275 ? 10.681 13.731 -29.699 1.00 96.62 275 ASP A C 1
ATOM 2118 O O . ASP A 1 275 ? 11.158 12.918 -30.493 1.00 96.62 275 ASP A O 1
ATOM 2122 N N . MET A 1 276 ? 10.122 13.330 -28.555 1.00 97.19 276 MET A N 1
ATOM 2123 C CA . MET A 1 276 ? 9.929 11.936 -28.159 1.00 97.19 276 MET A CA 1
ATOM 2124 C C . MET A 1 276 ? 8.454 11.532 -28.271 1.00 97.19 276 MET A C 1
ATOM 2126 O O . MET A 1 276 ? 7.566 12.339 -27.985 1.00 97.19 276 MET A O 1
ATOM 2130 N N . PRO A 1 277 ? 8.150 10.271 -28.630 1.00 97.19 277 PRO A N 1
ATOM 2131 C CA . PRO A 1 277 ? 6.785 9.771 -28.563 1.00 97.19 277 PRO A CA 1
ATOM 2132 C C . PRO A 1 277 ? 6.322 9.666 -27.104 1.00 97.19 277 PRO A C 1
ATOM 2134 O O . PRO A 1 277 ? 7.114 9.383 -26.204 1.00 97.19 277 PRO A O 1
ATOM 2137 N N . MET A 1 278 ? 5.022 9.865 -26.887 1.00 97.50 278 MET A N 1
ATOM 2138 C CA . MET A 1 278 ? 4.401 9.753 -25.568 1.00 97.50 278 MET A CA 1
ATOM 2139 C C . MET A 1 278 ? 4.468 8.297 -25.067 1.00 97.50 278 MET A C 1
ATOM 2141 O O . MET A 1 278 ? 3.921 7.417 -25.739 1.00 97.50 278 MET A O 1
ATOM 2145 N N . PRO A 1 279 ? 5.098 8.019 -23.910 1.00 98.25 279 PRO A N 1
ATOM 2146 C CA . PRO A 1 279 ? 5.072 6.695 -23.303 1.00 98.25 279 PRO A CA 1
ATOM 2147 C C . PRO A 1 279 ? 3.735 6.446 -22.597 1.00 98.25 279 PRO A C 1
ATOM 2149 O O . PRO A 1 279 ? 3.034 7.382 -22.206 1.00 98.25 279 PRO A O 1
ATOM 2152 N N . GLN A 1 280 ? 3.422 5.176 -22.347 1.00 98.50 280 GLN A N 1
ATOM 2153 C CA . GLN A 1 280 ? 2.378 4.809 -21.398 1.00 98.50 280 GLN A CA 1
ATOM 2154 C C . GLN A 1 280 ? 2.803 5.234 -19.982 1.00 98.50 280 GLN A C 1
ATOM 2156 O O . GLN A 1 280 ? 3.950 5.012 -19.577 1.00 98.50 280 GLN A O 1
ATOM 2161 N N . ILE A 1 281 ? 1.889 5.824 -19.210 1.00 98.69 281 ILE A N 1
ATOM 2162 C CA . ILE A 1 281 ? 2.175 6.250 -17.829 1.00 98.69 281 ILE A CA 1
ATOM 2163 C C . ILE A 1 281 ? 1.723 5.172 -16.852 1.00 98.69 281 ILE A C 1
ATOM 2165 O O . ILE A 1 281 ? 0.568 4.754 -16.864 1.00 98.69 281 ILE A O 1
ATOM 2169 N N . TRP A 1 282 ? 2.619 4.716 -15.983 1.00 98.75 282 TRP A N 1
ATOM 2170 C CA . TRP A 1 282 ? 2.283 3.768 -14.920 1.00 98.75 282 TRP A CA 1
ATOM 2171 C C . TRP A 1 282 ? 2.336 4.456 -13.556 1.00 98.75 282 TRP A C 1
ATOM 2173 O O . TRP A 1 282 ? 3.245 5.242 -13.281 1.00 98.75 282 TRP A O 1
ATOM 2183 N N . ILE A 1 283 ? 1.363 4.143 -12.700 1.00 98.69 283 ILE A N 1
ATOM 2184 C CA . ILE A 1 283 ? 1.300 4.608 -11.309 1.00 98.69 283 ILE A CA 1
ATOM 2185 C C . ILE A 1 283 ? 0.989 3.450 -10.358 1.00 98.69 283 ILE A C 1
ATOM 2187 O O . ILE A 1 283 ? 0.326 2.483 -10.736 1.00 98.69 283 ILE A O 1
ATOM 2191 N N . GLU A 1 284 ? 1.424 3.574 -9.102 1.00 98.50 284 GLU A N 1
ATOM 2192 C CA . GLU A 1 284 ? 1.349 2.495 -8.101 1.00 98.50 284 GLU A CA 1
ATOM 2193 C C . GLU A 1 284 ? 0.620 2.924 -6.805 1.00 98.50 284 GLU A C 1
ATOM 2195 O O . GLU A 1 284 ? 1.204 2.905 -5.711 1.00 98.50 284 GLU A O 1
ATOM 2200 N N . PRO A 1 285 ? -0.645 3.391 -6.864 1.00 98.38 285 PRO A N 1
ATOM 2201 C CA . PRO A 1 285 ? -1.384 3.738 -5.657 1.00 98.38 285 PRO A CA 1
ATOM 2202 C C . PRO A 1 285 ? -1.656 2.495 -4.792 1.00 98.38 285 PRO A C 1
ATOM 2204 O O . PRO A 1 285 ? -2.186 1.485 -5.241 1.00 98.38 285 PRO A O 1
ATOM 2207 N N . GLY A 1 286 ? -1.331 2.589 -3.502 1.00 98.25 286 GLY A N 1
ATOM 2208 C CA . GLY A 1 286 ? -1.744 1.612 -2.486 1.00 98.25 286 GLY A CA 1
ATOM 2209 C C . GLY A 1 286 ? -2.570 2.291 -1.405 1.00 98.25 286 GLY A C 1
ATOM 2210 O O . GLY A 1 286 ? -3.781 2.104 -1.311 1.00 98.25 286 GLY A O 1
ATOM 2211 N N . ARG A 1 287 ? -1.911 3.174 -0.640 1.00 98.12 287 ARG A N 1
ATOM 2212 C CA . ARG A 1 287 ? -2.526 3.964 0.440 1.00 98.12 287 ARG A CA 1
ATOM 2213 C C . ARG A 1 287 ? -3.767 4.732 -0.022 1.00 98.12 287 ARG A C 1
ATOM 2215 O O . ARG A 1 287 ? -4.781 4.673 0.656 1.00 98.12 287 ARG A O 1
ATOM 2222 N N . ALA A 1 288 ? -3.689 5.386 -1.179 1.00 97.94 288 ALA A N 1
ATOM 2223 C CA . ALA A 1 288 ? -4.782 6.178 -1.739 1.00 97.94 288 ALA A CA 1
ATOM 2224 C C . ALA A 1 288 ? -5.990 5.354 -2.222 1.00 97.94 288 ALA A C 1
ATOM 2226 O O . ALA A 1 288 ? -7.041 5.931 -2.460 1.00 97.94 288 ALA A O 1
ATOM 2227 N N . ILE A 1 289 ? -5.865 4.028 -2.361 1.00 98.56 289 ILE A N 1
ATOM 2228 C CA . ILE A 1 289 ? -6.992 3.157 -2.737 1.00 98.56 289 ILE A CA 1
ATOM 2229 C C . ILE A 1 289 ? -7.693 2.596 -1.498 1.00 98.56 289 ILE A C 1
ATOM 2231 O O . ILE A 1 289 ? -8.916 2.618 -1.421 1.00 98.56 289 ILE A O 1
ATOM 2235 N N . VAL A 1 290 ? -6.932 2.067 -0.534 1.00 98.69 290 VAL A N 1
ATOM 2236 C CA . VAL A 1 290 ? -7.516 1.320 0.598 1.00 98.69 290 VAL A CA 1
ATOM 2237 C C . VAL A 1 290 ? -7.497 2.069 1.923 1.00 98.69 290 VAL A C 1
ATOM 2239 O O . VAL A 1 290 ? -8.233 1.696 2.827 1.00 98.69 290 VAL A O 1
ATOM 2242 N N . GLY A 1 291 ? -6.674 3.110 2.064 1.00 98.12 291 GLY A N 1
ATOM 2243 C CA . GLY A 1 291 ? -6.398 3.755 3.345 1.00 98.12 291 GLY A CA 1
ATOM 2244 C C . GLY A 1 291 ? -7.647 4.300 4.025 1.00 98.12 291 GLY A C 1
ATOM 2245 O O . GLY A 1 291 ? -8.032 3.770 5.061 1.00 98.12 291 GLY A O 1
ATOM 2246 N N . GLU A 1 292 ? -8.296 5.302 3.424 1.00 97.25 292 GLU A N 1
ATOM 2247 C CA . GLU A 1 292 ? -9.517 5.933 3.964 1.00 97.25 292 GLU A CA 1
ATOM 2248 C C . GLU A 1 292 ? -10.744 5.010 3.918 1.00 97.25 292 GLU A C 1
ATOM 2250 O O . GLU A 1 292 ? -11.693 5.200 4.675 1.00 97.25 292 GLU A O 1
ATOM 2255 N N . ALA A 1 293 ? -10.723 3.991 3.055 1.00 97.81 293 ALA A N 1
ATOM 2256 C CA . ALA A 1 293 ? -11.798 3.011 2.946 1.00 97.81 293 ALA A CA 1
ATOM 2257 C C . ALA A 1 293 ? -11.786 1.968 4.077 1.00 97.81 293 ALA A C 1
ATOM 2259 O O . ALA A 1 293 ? -12.797 1.299 4.290 1.00 97.81 293 ALA A O 1
ATOM 2260 N N . GLY A 1 294 ? -10.659 1.806 4.780 1.00 98.25 294 GLY A N 1
ATOM 2261 C CA . GLY A 1 294 ? -10.518 0.877 5.899 1.00 98.25 294 GLY A CA 1
ATOM 2262 C C . GLY A 1 294 ? -10.569 1.570 7.260 1.00 98.25 294 GLY A C 1
ATOM 2263 O O . GLY A 1 294 ? -9.936 2.604 7.479 1.00 98.25 294 GLY A O 1
ATOM 2264 N N . ILE A 1 295 ? -11.304 0.962 8.185 1.00 98.62 295 ILE A N 1
ATOM 2265 C CA . ILE A 1 295 ? -11.497 1.403 9.570 1.00 98.62 295 ILE A CA 1
ATOM 2266 C C . ILE A 1 295 ? -11.223 0.212 10.489 1.00 98.62 295 ILE A C 1
ATOM 2268 O O . ILE A 1 295 ? -11.606 -0.915 10.174 1.00 98.62 295 ILE A O 1
ATOM 2272 N N . THR A 1 296 ? -10.606 0.450 11.648 1.00 98.94 296 THR A N 1
ATOM 2273 C CA . THR A 1 296 ? -10.456 -0.586 12.679 1.00 98.94 296 THR A CA 1
ATOM 2274 C C . THR A 1 296 ? -11.372 -0.290 13.854 1.00 98.94 296 THR A C 1
ATOM 2276 O O . THR A 1 296 ? -11.320 0.795 14.432 1.00 98.94 296 THR A O 1
ATOM 2279 N N . LEU A 1 297 ? -12.212 -1.259 14.210 1.00 98.94 297 LEU A N 1
ATOM 2280 C CA . LEU A 1 297 ? -13.112 -1.183 15.355 1.00 98.94 297 LEU A CA 1
ATOM 2281 C C . LEU A 1 297 ? -12.482 -1.869 16.560 1.00 98.94 297 LEU A C 1
ATOM 2283 O O . LEU A 1 297 ? -11.987 -2.991 16.452 1.00 98.94 297 LEU A O 1
ATOM 2287 N N . TYR A 1 298 ? -12.565 -1.217 17.712 1.00 98.94 298 TYR A N 1
ATOM 2288 C CA . TYR A 1 298 ? -12.065 -1.711 18.984 1.00 98.94 298 TYR A CA 1
ATOM 2289 C C . TYR A 1 298 ? -13.132 -1.600 20.067 1.00 98.94 298 TYR A C 1
ATOM 2291 O O . TYR A 1 298 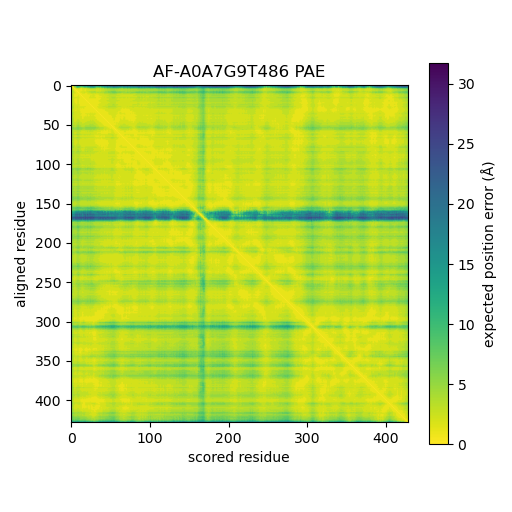? -13.920 -0.660 20.057 1.00 98.94 298 TYR A O 1
ATOM 2299 N N . GLU A 1 299 ? -13.117 -2.508 21.038 1.00 98.88 299 GLU A N 1
ATOM 2300 C CA . GLU A 1 299 ? -13.917 -2.375 22.259 1.00 98.88 299 GLU A CA 1
ATOM 2301 C C . GLU A 1 299 ? -13.085 -1.724 23.369 1.00 98.88 299 GLU A C 1
ATOM 2303 O O . GLU A 1 299 ? -11.921 -2.083 23.591 1.00 98.88 299 GLU A O 1
ATOM 2308 N N . VAL A 1 300 ? -13.686 -0.763 24.070 1.00 98.75 300 VAL A N 1
ATOM 2309 C CA . VAL A 1 300 ? -13.112 -0.132 25.258 1.00 98.75 300 VAL A CA 1
ATOM 2310 C C . VAL A 1 300 ? -13.095 -1.131 26.408 1.00 98.75 300 VAL A C 1
ATOM 2312 O O . VAL A 1 300 ? -14.135 -1.587 26.872 1.00 98.75 300 VAL A O 1
ATOM 2315 N N . GLY A 1 301 ? -11.902 -1.401 26.932 1.00 98.38 301 GLY A N 1
ATOM 2316 C CA . GLY A 1 301 ? -11.707 -2.173 28.151 1.00 98.38 301 GLY A CA 1
ATOM 2317 C C . GLY A 1 301 ? -11.738 -1.276 29.387 1.00 98.38 301 GLY A C 1
ATOM 2318 O O . GLY A 1 301 ? -12.793 -1.026 29.968 1.00 98.38 301 GLY A O 1
ATOM 2319 N N . ALA A 1 302 ? -10.559 -0.809 29.807 1.00 97.12 302 ALA A N 1
ATOM 2320 C CA . ALA A 1 302 ? -10.364 -0.086 31.061 1.00 97.12 302 ALA A CA 1
ATOM 2321 C C . ALA A 1 302 ? -10.040 1.398 30.852 1.00 97.12 302 ALA A C 1
ATOM 2323 O O . ALA A 1 302 ? -9.342 1.782 29.911 1.00 97.12 302 ALA A O 1
ATOM 2324 N N . ARG A 1 303 ? -10.472 2.223 31.808 1.00 97.06 303 ARG A N 1
ATOM 2325 C CA . ARG A 1 303 ? -10.071 3.624 31.943 1.00 97.06 303 ARG A CA 1
ATOM 2326 C C . ARG A 1 303 ? -9.145 3.778 33.145 1.00 97.06 303 ARG A C 1
ATOM 2328 O O . ARG A 1 303 ? -9.425 3.240 34.214 1.00 97.06 303 ARG A O 1
ATOM 2335 N N . LYS A 1 304 ? -8.070 4.550 32.988 1.00 97.00 304 LYS A N 1
ATOM 2336 C CA . LYS A 1 304 ? -7.203 4.969 34.093 1.00 97.00 304 LYS A CA 1
ATOM 2337 C C . LYS A 1 304 ? -7.069 6.484 34.100 1.00 97.00 304 LYS A C 1
ATOM 2339 O O . LYS A 1 304 ? -6.407 7.053 33.233 1.00 97.00 304 LYS A O 1
ATOM 2344 N N . ASP A 1 305 ? -7.660 7.115 35.102 1.00 96.25 305 ASP A N 1
ATOM 2345 C CA . ASP A 1 305 ? -7.448 8.529 35.387 1.00 96.25 305 ASP A CA 1
ATOM 2346 C C . ASP A 1 305 ? -6.176 8.710 36.218 1.00 96.25 305 ASP A C 1
ATOM 2348 O O . ASP A 1 305 ? -5.868 7.914 37.108 1.00 96.25 305 ASP A O 1
ATOM 2352 N N . ILE A 1 306 ? -5.405 9.741 35.890 1.00 92.38 306 ILE A N 1
ATOM 2353 C CA . ILE A 1 306 ? -4.163 10.071 36.582 1.00 92.38 306 ILE A CA 1
ATOM 2354 C C . ILE A 1 306 ? -4.225 11.560 36.899 1.00 92.38 306 ILE A C 1
ATOM 2356 O O . ILE A 1 306 ? -4.323 12.378 35.990 1.00 92.38 306 ILE A O 1
ATOM 2360 N N . GLU A 1 307 ? -4.196 11.922 38.179 1.00 92.62 307 GLU A N 1
ATOM 2361 C CA . GLU A 1 307 ? -4.315 13.320 38.595 1.00 92.62 307 GLU A CA 1
ATOM 2362 C C . GLU A 1 307 ? -3.218 14.192 37.959 1.00 92.62 307 GLU A C 1
ATOM 2364 O O . GLU A 1 307 ? -2.041 13.830 37.950 1.00 92.62 307 GLU A O 1
ATOM 2369 N N . GLY A 1 308 ? -3.616 15.326 37.372 1.00 92.31 308 GLY A N 1
ATOM 2370 C CA . GLY A 1 308 ? -2.711 16.243 36.669 1.00 92.31 308 GLY A CA 1
ATOM 2371 C C . GLY A 1 308 ? -2.142 15.714 35.344 1.00 92.31 308 GLY A C 1
ATOM 2372 O O . GLY A 1 308 ? -1.396 16.431 34.679 1.00 92.31 308 GLY A O 1
ATOM 2373 N N . LEU A 1 309 ? -2.491 14.492 34.936 1.00 94.19 309 LEU A N 1
ATOM 2374 C CA . LEU A 1 309 ? -2.037 13.863 33.700 1.00 94.19 309 LEU A CA 1
ATOM 2375 C C . LEU A 1 309 ? -3.228 13.417 32.845 1.00 94.19 309 LEU A C 1
ATOM 2377 O O . LEU A 1 309 ? -4.376 13.365 33.276 1.00 94.19 309 LEU A O 1
ATOM 2381 N N . ARG A 1 310 ? -2.955 13.115 31.575 1.00 94.88 310 ARG A N 1
ATOM 2382 C CA . ARG A 1 310 ? -3.984 12.650 30.643 1.00 94.88 310 ARG A CA 1
ATOM 2383 C C . ARG A 1 310 ? -4.451 11.242 31.016 1.00 94.88 310 ARG A C 1
ATOM 2385 O O . ARG A 1 310 ? -3.619 10.355 31.213 1.00 94.88 310 ARG A O 1
ATOM 2392 N N . SER A 1 311 ? -5.765 11.036 31.029 1.00 96.94 311 SER A N 1
ATOM 2393 C CA . SER A 1 311 ? -6.372 9.724 31.248 1.00 96.94 311 SER A CA 1
ATOM 2394 C C . SER A 1 311 ? -6.068 8.758 30.105 1.00 96.94 311 SER A C 1
ATOM 2396 O O . SER A 1 311 ? -5.987 9.151 28.939 1.00 96.94 311 SER A O 1
ATOM 2398 N N . TYR A 1 312 ? -5.935 7.481 30.444 1.00 98.00 312 TYR A N 1
ATOM 2399 C CA . TYR A 1 312 ? -5.773 6.395 29.485 1.00 98.00 312 TYR A CA 1
ATOM 2400 C C . TYR A 1 312 ? -7.106 5.694 29.257 1.00 98.00 312 TYR A C 1
ATOM 2402 O O . TYR A 1 312 ? -7.789 5.332 30.216 1.00 98.00 312 TYR A O 1
ATOM 2410 N N . LEU A 1 313 ? -7.428 5.461 27.989 1.00 98.38 313 LEU A N 1
ATOM 2411 C CA . LEU A 1 313 ? -8.522 4.616 27.537 1.00 98.38 313 LEU A CA 1
ATOM 2412 C C . LEU A 1 313 ? -7.903 3.400 26.842 1.00 98.38 313 LEU A C 1
ATOM 2414 O O . LEU A 1 313 ? -7.296 3.535 25.782 1.00 98.38 313 LEU A O 1
ATOM 2418 N N . SER A 1 314 ? -7.990 2.234 27.475 1.00 98.62 314 SER A N 1
ATOM 2419 C CA . SER A 1 314 ? -7.396 0.998 26.956 1.00 98.62 314 SER A CA 1
ATOM 2420 C C . SER A 1 314 ? -8.406 0.265 26.085 1.00 98.62 314 SER A C 1
ATOM 2422 O O . SER A 1 314 ? -9.558 0.109 26.494 1.00 98.62 314 SER A O 1
ATOM 2424 N N . VAL A 1 315 ? -7.980 -0.213 24.922 1.00 98.81 315 VAL A N 1
ATOM 2425 C CA . VAL A 1 315 ? -8.824 -0.982 24.000 1.00 98.81 315 VAL A CA 1
ATOM 2426 C C . VAL A 1 315 ? -8.325 -2.415 23.825 1.00 98.81 315 VAL A C 1
ATOM 2428 O O . VAL A 1 315 ? -7.192 -2.742 24.168 1.00 98.81 315 VAL A O 1
ATOM 2431 N N . ASN A 1 316 ? -9.169 -3.293 23.286 1.00 98.44 316 ASN A N 1
ATOM 2432 C CA . ASN A 1 316 ? -8.871 -4.722 23.156 1.00 98.44 316 ASN A CA 1
ATOM 2433 C C . ASN A 1 316 ? -7.938 -5.115 21.984 1.00 98.44 316 ASN A C 1
ATOM 2435 O O . ASN A 1 316 ? -7.785 -6.311 21.714 1.00 98.44 316 ASN A O 1
ATOM 2439 N N . GLY A 1 317 ? -7.304 -4.135 21.334 1.00 98.44 317 GLY A N 1
ATOM 2440 C CA . GLY A 1 317 ? -6.256 -4.280 20.313 1.00 98.44 317 GLY A CA 1
ATOM 2441 C C . GLY A 1 317 ? -4.989 -3.508 20.690 1.00 98.44 317 GLY A C 1
ATOM 2442 O O . GLY A 1 317 ? -4.658 -3.437 21.871 1.00 98.44 317 GLY A O 1
ATOM 2443 N N . GLY A 1 318 ? -4.267 -2.949 19.718 1.00 98.38 318 GLY A N 1
ATOM 2444 C CA . GLY A 1 318 ? -3.051 -2.163 19.954 1.00 98.38 318 GLY A CA 1
ATOM 2445 C C . GLY A 1 318 ? -1.987 -2.319 18.870 1.00 98.38 318 GLY A C 1
ATOM 2446 O O . GLY A 1 318 ? -2.275 -2.596 17.708 1.00 98.38 318 GLY A O 1
ATOM 2447 N N . MET A 1 319 ? -0.726 -2.177 19.263 1.00 98.38 319 MET A N 1
ATOM 2448 C CA . MET A 1 319 ? 0.428 -2.164 18.364 1.00 98.38 319 MET A CA 1
ATOM 2449 C C . MET A 1 319 ? 0.590 -3.434 17.517 1.00 98.38 319 MET A C 1
ATOM 2451 O O . MET A 1 319 ? 1.182 -3.371 16.445 1.00 98.38 319 MET A O 1
ATOM 2455 N N . GLY A 1 320 ? 0.071 -4.583 17.964 1.00 97.81 320 GLY A N 1
ATOM 2456 C CA . GLY A 1 320 ? 0.120 -5.814 17.171 1.00 97.81 320 GLY A CA 1
ATOM 2457 C C . GLY A 1 320 ? -0.857 -5.837 15.992 1.00 97.81 320 GLY A C 1
ATOM 2458 O O . GLY A 1 320 ? -0.614 -6.587 15.058 1.00 97.81 320 GLY A O 1
ATOM 2459 N N . ASP A 1 321 ? -1.905 -5.008 15.981 1.00 97.94 321 ASP A N 1
ATOM 2460 C CA . ASP A 1 321 ? -2.819 -4.842 14.836 1.00 97.94 321 ASP A CA 1
ATOM 2461 C C . ASP A 1 321 ? -2.650 -3.475 14.135 1.00 97.94 321 ASP A C 1
ATOM 2463 O O . ASP A 1 321 ? -2.931 -3.320 12.944 1.00 97.94 321 ASP A O 1
ATOM 2467 N N . ASN A 1 322 ? -2.098 -2.474 14.815 1.00 98.44 322 ASN A N 1
ATOM 2468 C CA . ASN A 1 322 ? -1.681 -1.231 14.180 1.00 98.44 322 ASN A CA 1
ATOM 2469 C C . ASN A 1 322 ? -0.375 -0.725 14.792 1.00 98.44 322 ASN A C 1
ATOM 2471 O O . ASN A 1 322 ? -0.363 0.087 15.713 1.00 98.44 322 ASN A O 1
ATOM 2475 N N . ILE A 1 323 ? 0.746 -1.184 14.237 1.00 98.44 323 ILE A N 1
ATOM 2476 C CA . ILE A 1 323 ? 2.092 -0.819 14.699 1.00 98.44 323 ILE A CA 1
ATOM 2477 C C . ILE A 1 323 ? 2.514 0.596 14.272 1.00 98.44 323 ILE A C 1
ATOM 2479 O O . ILE A 1 323 ? 3.502 1.139 14.766 1.00 98.44 323 ILE A O 1
ATOM 2483 N N . ARG A 1 324 ? 1.786 1.217 13.334 1.00 98.38 324 ARG A N 1
ATOM 2484 C CA . ARG A 1 324 ? 2.204 2.460 12.668 1.00 98.38 324 ARG A CA 1
ATOM 2485 C C . ARG A 1 324 ? 2.410 3.654 13.608 1.00 98.38 324 ARG A C 1
ATOM 2487 O O . ARG A 1 324 ? 3.356 4.401 13.351 1.00 98.38 324 ARG A O 1
ATOM 2494 N N . PRO A 1 325 ? 1.602 3.869 14.664 1.00 98.19 325 PRO A N 1
ATOM 2495 C CA . PRO A 1 325 ? 1.871 4.927 15.634 1.00 98.19 325 PRO A CA 1
ATOM 2496 C C . PRO A 1 325 ? 3.228 4.753 16.324 1.00 98.19 325 PRO A C 1
ATOM 2498 O O . PRO A 1 325 ? 3.988 5.709 16.419 1.00 98.19 325 PRO A O 1
ATOM 2501 N N . ALA A 1 326 ? 3.579 3.531 16.733 1.00 97.31 326 ALA A N 1
ATOM 2502 C CA . ALA A 1 326 ? 4.852 3.256 17.395 1.00 97.31 326 ALA A CA 1
ATOM 2503 C C . ALA A 1 326 ? 6.042 3.289 16.420 1.00 97.31 326 ALA A C 1
ATOM 2505 O O . ALA A 1 326 ? 7.103 3.808 16.755 1.00 97.31 326 ALA A O 1
ATOM 2506 N N . LEU A 1 327 ? 5.867 2.754 15.207 1.00 97.44 327 LEU A N 1
ATOM 2507 C CA . LEU A 1 327 ? 6.950 2.608 14.231 1.00 97.44 327 LEU A CA 1
ATOM 2508 C C . LEU A 1 327 ? 7.243 3.890 13.444 1.00 97.44 327 LEU A C 1
ATOM 2510 O O . LEU A 1 327 ? 8.396 4.173 13.133 1.00 97.44 327 LEU A O 1
ATOM 2514 N N . TYR A 1 328 ? 6.202 4.649 13.098 1.00 95.94 328 TYR A N 1
ATOM 2515 C CA . TYR A 1 328 ? 6.297 5.799 12.195 1.00 95.94 328 TYR A CA 1
ATOM 2516 C C . TYR A 1 328 ? 5.813 7.107 12.819 1.00 95.94 328 TYR A C 1
ATOM 2518 O O . TYR A 1 328 ? 5.692 8.097 12.102 1.00 95.94 328 TYR A O 1
ATOM 2526 N N . ALA A 1 329 ? 5.468 7.115 14.113 1.00 96.06 329 ALA A N 1
ATOM 2527 C CA . ALA A 1 329 ? 4.773 8.239 14.746 1.00 96.06 329 ALA A CA 1
ATOM 2528 C C . ALA A 1 329 ? 3.489 8.644 13.990 1.00 96.06 329 ALA A C 1
ATOM 2530 O O . ALA A 1 329 ? 3.094 9.811 13.995 1.00 96.06 329 ALA A O 1
ATOM 2531 N N . ALA A 1 330 ? 2.842 7.682 13.317 1.00 96.12 330 ALA A N 1
ATOM 2532 C CA . ALA A 1 330 ? 1.638 7.943 12.541 1.00 96.12 330 ALA A CA 1
ATOM 2533 C C . ALA A 1 330 ? 0.514 8.436 13.460 1.00 96.12 330 ALA A C 1
ATOM 2535 O O . ALA A 1 330 ? 0.188 7.791 14.459 1.00 96.12 330 ALA A O 1
ATOM 2536 N N . LYS A 1 331 ? -0.088 9.569 13.100 1.00 97.12 331 LYS A N 1
ATOM 2537 C CA . LYS A 1 331 ? -1.276 10.095 13.769 1.00 97.12 331 LYS A CA 1
ATOM 2538 C C . LYS A 1 331 ? -2.528 9.479 13.151 1.00 97.12 331 LYS A C 1
ATOM 2540 O O . LYS A 1 331 ? -2.547 9.183 11.960 1.00 97.12 331 LYS A O 1
ATOM 2545 N N . TYR A 1 332 ? -3.553 9.304 13.973 1.00 97.75 332 TYR A N 1
ATOM 2546 C CA . TYR A 1 332 ? -4.863 8.809 13.570 1.00 97.75 332 TYR A CA 1
ATOM 2547 C C . TYR A 1 332 ? -5.949 9.572 14.310 1.00 97.75 332 TYR A C 1
ATOM 2549 O O . TYR A 1 332 ? -5.746 9.991 15.452 1.00 97.75 332 TYR A O 1
ATOM 2557 N N . GLU A 1 333 ? -7.104 9.685 13.670 1.00 97.12 333 GLU A N 1
ATOM 2558 C CA . GLU A 1 333 ? -8.346 10.109 14.297 1.00 97.12 333 GLU A CA 1
ATOM 2559 C C . GLU A 1 333 ? -9.138 8.885 14.780 1.00 97.12 333 GLU A C 1
ATOM 2561 O O . GLU A 1 333 ? -9.280 7.883 14.069 1.00 97.12 333 GLU A O 1
ATOM 2566 N N . ALA A 1 334 ? -9.654 8.965 16.006 1.00 97.75 334 ALA A N 1
ATOM 2567 C CA . ALA A 1 334 ? -10.546 7.964 16.573 1.00 97.75 334 ALA A CA 1
ATOM 2568 C C . ALA A 1 334 ? -11.855 8.598 17.056 1.00 97.75 334 ALA A C 1
ATOM 2570 O O . ALA A 1 334 ? -11.850 9.672 17.658 1.00 97.75 334 ALA A O 1
ATOM 2571 N N . ILE A 1 335 ? -12.969 7.903 16.831 1.00 97.94 335 ILE A N 1
ATOM 2572 C CA . ILE A 1 335 ? -14.323 8.368 17.156 1.00 97.94 335 ILE A CA 1
ATOM 2573 C C . ILE A 1 335 ? -15.106 7.303 17.929 1.00 97.94 335 ILE A C 1
ATOM 2575 O O . ILE A 1 335 ? -14.838 6.105 17.815 1.00 97.94 335 ILE A O 1
ATOM 2579 N N . LEU A 1 336 ? -16.099 7.734 18.711 1.00 98.19 336 LEU A N 1
ATOM 2580 C CA . LEU A 1 336 ? -17.053 6.835 19.362 1.00 98.19 336 LEU A CA 1
ATOM 2581 C C . LEU A 1 336 ? -18.075 6.357 18.327 1.00 98.19 336 LEU A C 1
ATOM 2583 O O . LEU A 1 336 ? -18.878 7.155 17.858 1.00 98.19 336 LEU A O 1
ATOM 2587 N N . ALA A 1 337 ? -18.076 5.069 17.985 1.00 98.25 337 ALA A N 1
ATOM 2588 C CA . ALA A 1 337 ? -18.847 4.554 16.852 1.00 98.25 337 ALA A CA 1
ATOM 2589 C C . ALA A 1 337 ? -20.362 4.771 17.000 1.00 98.25 337 ALA A C 1
ATOM 2591 O O . ALA A 1 337 ? -21.031 5.119 16.033 1.00 98.25 337 ALA A O 1
ATOM 2592 N N . LYS A 1 338 ? -20.901 4.618 18.215 1.00 97.81 338 LYS A N 1
ATOM 2593 C CA . LYS A 1 338 ? -22.341 4.756 18.476 1.00 97.81 338 LYS A CA 1
ATOM 2594 C C . LYS A 1 338 ? -22.847 6.196 18.348 1.00 97.81 338 LYS A C 1
ATOM 2596 O O . LYS A 1 338 ? -23.996 6.413 17.989 1.00 97.81 338 LYS A O 1
ATOM 2601 N N . GLN A 1 339 ? -22.015 7.174 18.708 1.00 96.38 339 GLN A N 1
ATOM 2602 C CA . GLN A 1 339 ? -22.390 8.591 18.764 1.00 96.38 339 GLN A CA 1
ATOM 2603 C C . GLN A 1 339 ? -21.206 9.492 18.366 1.00 96.38 339 GLN A C 1
ATOM 2605 O O . GLN A 1 339 ? -20.740 10.299 19.175 1.00 96.38 339 GLN A O 1
ATOM 2610 N N . PRO A 1 340 ? -20.695 9.383 17.129 1.00 96.06 340 PRO A N 1
ATOM 2611 C CA . PRO A 1 340 ? -19.499 10.103 16.695 1.00 96.06 340 PRO A CA 1
ATOM 2612 C C . PRO A 1 340 ? -19.685 11.626 16.649 1.00 96.06 340 PRO A C 1
ATOM 2614 O O . PRO A 1 340 ? -18.703 12.361 16.637 1.00 96.06 340 PRO A O 1
ATOM 2617 N N . LEU A 1 341 ? -20.935 12.104 16.652 1.00 95.38 341 LEU A N 1
ATOM 2618 C CA . LEU A 1 341 ? -21.299 13.525 16.643 1.00 95.38 341 LEU A CA 1
ATOM 2619 C C . LEU A 1 341 ? -21.720 14.066 18.024 1.00 95.38 341 LEU A C 1
ATOM 2621 O O . LEU A 1 341 ? -22.166 15.210 18.123 1.00 95.38 341 LEU A O 1
ATOM 2625 N N . ALA A 1 342 ? -21.624 13.263 19.090 1.00 95.75 342 ALA A N 1
ATOM 2626 C CA . ALA A 1 342 ? -21.941 13.732 20.437 1.00 95.75 342 ALA A CA 1
ATOM 2627 C C . ALA A 1 342 ? -20.958 14.828 20.904 1.00 95.75 342 ALA A C 1
ATOM 2629 O O . ALA A 1 342 ? -19.821 14.890 20.426 1.00 95.75 342 ALA A O 1
ATOM 2630 N N . PRO A 1 343 ? -21.360 15.696 21.855 1.00 96.69 343 PRO A N 1
ATOM 2631 C CA . PRO A 1 343 ? -20.474 16.720 22.391 1.00 96.69 343 PRO A CA 1
ATOM 2632 C C . PRO A 1 343 ? -19.179 16.114 22.930 1.00 96.69 343 PRO A C 1
ATOM 2634 O O . PRO A 1 343 ? -19.205 15.158 23.704 1.00 96.69 343 PRO A O 1
ATOM 2637 N N . LEU A 1 344 ? -18.053 16.704 22.541 1.00 96.50 344 LEU A N 1
ATOM 2638 C CA . LEU A 1 344 ? -16.732 16.327 23.023 1.00 96.50 344 LEU A CA 1
ATOM 2639 C C . LEU A 1 344 ? -16.580 16.754 24.491 1.00 96.50 344 LEU A C 1
ATOM 2641 O O . LEU A 1 344 ? -16.750 17.929 24.811 1.00 96.50 344 LEU A O 1
ATOM 2645 N N . GLN A 1 345 ? -16.276 15.809 25.381 1.00 96.50 345 GLN A N 1
ATOM 2646 C CA . GLN A 1 345 ? -16.269 16.037 26.836 1.00 96.50 345 GLN A CA 1
ATOM 2647 C C . GLN A 1 345 ? -14.937 15.696 27.503 1.00 96.50 345 GLN A C 1
ATOM 2649 O O . GLN A 1 345 ? -14.695 16.094 28.640 1.00 96.50 345 GLN A O 1
ATOM 2654 N N . GLN A 1 346 ? -14.060 14.969 26.813 1.00 95.25 346 GLN A N 1
ATOM 2655 C CA . GLN A 1 346 ? -12.820 14.479 27.395 1.00 95.25 346 GLN A CA 1
ATOM 2656 C C . GLN A 1 346 ? -11.683 14.415 26.383 1.00 95.25 346 GLN A C 1
ATOM 2658 O O . GLN A 1 346 ? -11.903 14.225 25.189 1.00 95.25 346 GLN A O 1
ATOM 2663 N N . THR A 1 347 ? -10.457 14.491 26.898 1.00 97.06 347 THR A N 1
ATOM 2664 C CA . THR A 1 347 ? -9.232 14.253 26.133 1.00 97.06 347 THR A CA 1
ATOM 2665 C C . THR A 1 347 ? -8.485 13.082 26.750 1.00 97.06 347 THR A C 1
ATOM 2667 O O . THR A 1 347 ? -8.051 13.155 27.901 1.00 97.06 347 THR A O 1
ATOM 2670 N N . VAL A 1 348 ? -8.304 12.011 25.982 1.00 97.88 348 VAL A N 1
ATOM 2671 C CA . VAL A 1 348 ? -7.707 10.754 26.449 1.00 97.88 348 VAL A CA 1
ATOM 2672 C C . VAL A 1 348 ? -6.526 10.334 25.584 1.00 97.88 348 VAL A C 1
ATOM 2674 O O . VAL A 1 348 ? -6.345 10.798 24.458 1.00 97.88 348 VAL A O 1
ATOM 2677 N N . ARG A 1 349 ? -5.689 9.454 26.130 1.00 98.19 349 ARG A N 1
ATOM 2678 C CA . ARG A 1 349 ? -4.719 8.668 25.371 1.00 98.19 349 ARG A CA 1
ATOM 2679 C C . ARG A 1 349 ? -5.319 7.295 25.111 1.00 98.19 349 ARG A C 1
ATOM 2681 O O . ARG A 1 349 ? -5.683 6.614 26.067 1.00 98.19 349 ARG A O 1
ATOM 2688 N N . ILE A 1 350 ? -5.405 6.894 23.848 1.00 98.62 350 ILE A N 1
ATOM 2689 C CA . ILE A 1 350 ? -5.887 5.563 23.478 1.00 98.62 350 ILE A CA 1
ATOM 2690 C C . ILE A 1 350 ? -4.683 4.626 23.457 1.00 98.62 350 ILE A C 1
ATOM 2692 O O . ILE A 1 350 ? -3.751 4.831 22.675 1.00 98.62 350 ILE A O 1
ATOM 2696 N N . ALA A 1 351 ? -4.695 3.633 24.338 1.00 98.50 351 ALA A N 1
ATOM 2697 C CA . ALA A 1 351 ? -3.650 2.623 24.471 1.00 98.50 351 ALA A CA 1
ATOM 2698 C C . ALA A 1 351 ? -4.206 1.238 24.137 1.00 98.50 351 ALA A C 1
ATOM 2700 O O . ALA A 1 351 ? -5.403 0.991 24.304 1.00 98.50 351 ALA A O 1
ATOM 2701 N N . GLY A 1 352 ? -3.348 0.346 23.658 1.00 98.44 352 GLY A N 1
ATOM 2702 C CA . GLY A 1 352 ? -3.716 -1.048 23.468 1.00 98.44 352 GLY A CA 1
ATOM 2703 C C . GLY A 1 352 ? -3.574 -1.882 24.744 1.00 98.44 352 GLY A C 1
ATOM 2704 O O . GLY A 1 352 ? -3.423 -1.360 25.853 1.00 98.44 352 GLY A O 1
ATOM 2705 N N . LYS A 1 353 ? -3.658 -3.204 24.576 1.00 97.75 353 LYS A N 1
ATOM 2706 C CA . LYS A 1 353 ? -3.538 -4.209 25.648 1.00 97.75 353 LYS A CA 1
ATOM 2707 C C . LYS A 1 353 ? -2.198 -4.959 25.668 1.00 97.75 353 LYS A C 1
ATOM 2709 O O . LYS A 1 353 ? -2.065 -5.929 26.416 1.00 97.75 353 LYS A O 1
ATOM 2714 N N . TYR A 1 354 ? -1.240 -4.588 24.824 1.00 97.81 354 TYR A N 1
ATOM 2715 C CA . TYR A 1 354 ? 0.069 -5.234 24.752 1.00 97.81 354 TYR A CA 1
ATOM 2716 C C . TYR A 1 354 ? 0.939 -4.809 25.940 1.00 97.81 354 TYR A C 1
ATOM 2718 O O . TYR A 1 354 ? 0.813 -3.712 26.485 1.00 97.81 354 TYR A O 1
ATOM 2726 N N . CYS A 1 355 ? 1.834 -5.697 26.375 1.00 96.88 355 CYS A N 1
ATOM 2727 C CA . CYS A 1 355 ? 2.698 -5.467 27.536 1.00 96.88 355 CYS A CA 1
ATOM 2728 C C . CYS A 1 355 ? 3.930 -4.638 27.144 1.00 96.88 355 CYS A C 1
ATOM 2730 O O . CYS A 1 355 ? 5.067 -5.061 27.325 1.00 96.88 355 CYS A O 1
ATOM 2732 N N . GLU A 1 356 ? 3.691 -3.470 26.555 1.00 96.81 356 GLU A N 1
ATOM 2733 C CA . GLU A 1 356 ? 4.721 -2.544 26.103 1.00 96.81 356 GLU A CA 1
ATOM 2734 C C . GLU A 1 356 ? 4.272 -1.109 26.375 1.00 96.81 356 GLU A C 1
ATOM 2736 O O . GLU A 1 356 ? 3.145 -0.720 26.085 1.00 96.81 356 GLU A O 1
ATOM 2741 N N . SER A 1 357 ? 5.167 -0.295 26.928 1.00 94.38 357 SER A N 1
ATOM 2742 C CA . SER A 1 357 ? 4.851 1.099 27.270 1.00 94.38 357 SER A CA 1
ATOM 2743 C C . SER A 1 357 ? 4.556 1.960 26.037 1.00 94.38 357 SER A C 1
ATOM 2745 O O . SER A 1 357 ? 3.798 2.929 26.117 1.00 94.38 357 SER A O 1
ATOM 2747 N N . GLY A 1 358 ? 5.140 1.581 24.897 1.00 95.12 358 GLY A N 1
ATOM 2748 C CA . GLY A 1 358 ? 4.922 2.187 23.590 1.00 95.12 358 GLY A CA 1
ATOM 2749 C C . GLY A 1 358 ? 3.640 1.744 22.879 1.00 95.12 358 GLY A C 1
ATOM 2750 O O . GLY A 1 358 ? 3.414 2.208 21.763 1.00 95.12 358 GLY A O 1
ATOM 2751 N N . ASP A 1 359 ? 2.802 0.891 23.483 1.00 98.31 359 ASP A N 1
ATOM 2752 C CA . ASP A 1 359 ? 1.517 0.457 22.915 1.00 98.31 359 ASP A CA 1
ATOM 2753 C C . ASP A 1 359 ? 0.447 1.561 22.991 1.00 98.31 359 ASP A C 1
ATOM 2755 O O . ASP A 1 359 ? -0.554 1.491 23.711 1.00 98.31 359 ASP A O 1
ATOM 2759 N N . ILE A 1 360 ? 0.704 2.639 22.253 1.00 98.50 360 ILE A N 1
ATOM 2760 C CA . ILE A 1 360 ? -0.138 3.821 22.162 1.00 98.50 360 ILE A CA 1
ATOM 2761 C C . ILE A 1 360 ? -0.649 3.941 20.735 1.00 98.50 360 ILE A C 1
ATOM 2763 O O . ILE A 1 360 ? 0.114 4.162 19.799 1.00 98.50 360 ILE A O 1
ATOM 2767 N N . LEU A 1 361 ? -1.965 3.851 20.597 1.00 98.62 361 LEU A N 1
ATOM 2768 C CA . LEU A 1 361 ? -2.677 3.969 19.334 1.00 98.62 361 LEU A CA 1
ATOM 2769 C C . LEU A 1 361 ? -2.902 5.435 18.945 1.00 98.62 361 LEU A C 1
ATOM 2771 O O . LEU A 1 361 ? -2.646 5.825 17.809 1.00 98.62 361 LEU A O 1
ATOM 2775 N N . VAL A 1 362 ? -3.342 6.262 19.901 1.00 98.25 362 VAL A N 1
ATOM 2776 C CA . VAL A 1 362 ? -3.516 7.711 19.711 1.00 98.25 362 VAL A CA 1
ATOM 2777 C C . VAL A 1 362 ? -3.037 8.446 20.955 1.00 98.25 362 VAL A C 1
ATOM 2779 O O . VAL A 1 362 ? -3.557 8.256 22.057 1.00 98.25 362 VAL A O 1
ATOM 2782 N N . ALA A 1 363 ? -2.042 9.320 20.792 1.00 96.56 363 ALA A N 1
ATOM 2783 C CA . ALA A 1 363 ? -1.429 10.021 21.916 1.00 96.56 363 ALA A CA 1
ATOM 2784 C C . ALA A 1 363 ? -2.399 10.987 22.619 1.00 96.56 363 ALA A C 1
ATOM 2786 O O . ALA A 1 363 ? -2.344 11.111 23.849 1.00 96.56 363 ALA A O 1
ATOM 2787 N N . SER A 1 364 ? -3.245 11.678 21.845 1.00 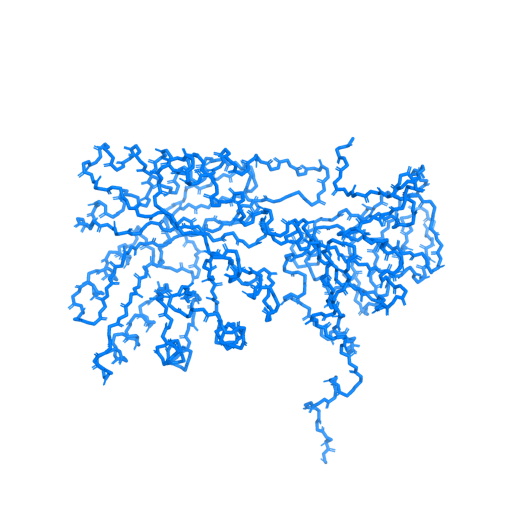96.50 364 SER A N 1
ATOM 2788 C CA . SER A 1 364 ? -4.230 12.674 22.285 1.00 96.50 364 SER A CA 1
ATOM 2789 C C . SER A 1 364 ? -5.472 12.607 21.402 1.00 96.50 364 SER A C 1
ATOM 2791 O O . SER A 1 364 ? -5.417 13.065 20.269 1.00 96.50 364 SER A O 1
ATOM 2793 N N . GLN A 1 365 ? -6.579 12.087 21.919 1.00 97.06 365 GLN A N 1
ATOM 2794 C CA . GLN A 1 365 ? -7.863 12.092 21.223 1.00 97.06 365 GLN A CA 1
ATOM 2795 C C . GLN A 1 365 ? -8.898 12.828 22.064 1.00 97.06 365 GLN A C 1
ATOM 2797 O O . GLN A 1 365 ? -9.015 12.570 23.264 1.00 97.06 365 GLN A O 1
ATOM 2802 N N . VAL A 1 366 ? -9.655 13.721 21.432 1.00 96.62 366 VAL A N 1
ATOM 2803 C CA . VAL A 1 366 ? -10.839 14.323 22.047 1.00 96.62 366 VAL A CA 1
ATOM 2804 C C . VAL A 1 366 ? -12.047 13.456 21.693 1.00 96.62 366 VAL A C 1
ATOM 2806 O O . VAL A 1 366 ? -12.239 13.133 20.522 1.00 96.62 366 VAL A O 1
ATOM 2809 N N . LEU A 1 367 ? -12.826 13.044 22.693 1.00 97.19 367 LEU A N 1
ATOM 2810 C CA . LEU A 1 367 ? -13.985 12.160 22.534 1.00 97.19 367 LEU A CA 1
ATOM 2811 C C . LEU A 1 367 ? -15.194 12.681 23.327 1.00 97.19 367 LEU A C 1
ATOM 2813 O O . LEU A 1 367 ? -15.023 13.421 24.307 1.00 97.19 367 LEU A O 1
ATOM 2817 N N . PRO A 1 368 ? -16.416 12.252 22.965 1.00 96.94 368 PRO A N 1
ATOM 2818 C CA . PRO A 1 368 ? -17.537 12.201 23.902 1.00 96.94 368 PRO A CA 1
ATOM 2819 C C . PRO A 1 368 ? -17.181 11.376 25.143 1.00 96.94 368 PRO A C 1
ATOM 2821 O O . PRO A 1 368 ? -16.158 10.692 25.161 1.00 96.94 368 PRO A O 1
ATOM 2824 N N . GLU A 1 369 ? -18.008 11.417 26.185 1.00 95.50 369 GLU A N 1
ATOM 2825 C CA . GLU A 1 369 ? -17.851 10.509 27.327 1.00 95.50 369 GLU A CA 1
ATOM 2826 C C . GLU A 1 369 ? -17.901 9.039 26.866 1.00 95.50 369 GLU A C 1
ATOM 2828 O O . GLU A 1 369 ? -18.716 8.676 26.019 1.00 95.50 369 GLU A O 1
ATOM 2833 N N . THR A 1 370 ? -16.998 8.209 27.394 1.00 97.00 370 THR A N 1
ATOM 2834 C CA . THR A 1 370 ? -16.842 6.798 27.013 1.00 97.00 370 THR A CA 1
ATOM 2835 C C . THR A 1 370 ? -16.899 5.887 28.230 1.00 97.00 370 THR A C 1
ATOM 2837 O O . THR A 1 370 ? -16.423 6.233 29.315 1.00 97.00 370 THR A O 1
ATOM 2840 N N . HIS A 1 371 ? -17.422 4.686 28.019 1.00 96.94 371 HIS A N 1
ATOM 2841 C CA . HIS A 1 371 ? -17.611 3.639 29.012 1.00 96.94 371 HIS A CA 1
ATOM 2842 C C . HIS A 1 371 ? -16.967 2.329 28.546 1.00 96.94 371 HIS A C 1
ATOM 2844 O O . HIS A 1 371 ? -16.681 2.128 27.368 1.00 96.94 371 HIS A O 1
ATOM 2850 N N . SER A 1 372 ? -16.732 1.417 29.489 1.00 98.19 372 SER A N 1
ATOM 2851 C CA . SER A 1 372 ? -16.315 0.051 29.156 1.00 98.19 372 SER A CA 1
ATOM 2852 C C . SER A 1 372 ? -17.381 -0.630 28.288 1.00 98.19 372 SER A C 1
ATOM 2854 O O . SER A 1 372 ? -18.573 -0.489 28.563 1.00 98.19 372 SER A O 1
ATOM 2856 N N . GLY A 1 373 ? -16.953 -1.339 27.245 1.00 98.38 373 GLY A N 1
ATOM 2857 C CA . GLY A 1 373 ? -17.828 -1.953 26.244 1.00 98.38 373 GLY A CA 1
ATOM 2858 C C . GLY A 1 373 ? -18.218 -1.039 25.076 1.00 98.38 373 GLY A C 1
ATOM 2859 O O . GLY A 1 373 ? -18.784 -1.528 24.100 1.00 98.38 373 GLY A O 1
ATOM 2860 N N . ASP A 1 374 ? -17.911 0.262 25.124 1.00 98.62 374 ASP A N 1
ATOM 2861 C CA . ASP A 1 374 ? -18.116 1.140 23.969 1.00 98.62 374 ASP A CA 1
ATOM 2862 C C . ASP A 1 374 ? -17.204 0.743 22.801 1.00 98.62 374 ASP A C 1
ATOM 2864 O O . ASP A 1 374 ? -16.089 0.254 22.994 1.00 98.62 374 ASP A O 1
ATOM 2868 N N . ILE A 1 375 ? -17.657 1.005 21.572 1.00 98.88 375 ILE A N 1
ATOM 2869 C CA . ILE A 1 375 ? -16.870 0.758 20.362 1.00 98.88 375 ILE A CA 1
ATOM 2870 C C . ILE A 1 375 ? -16.189 2.045 19.903 1.00 98.88 375 ILE A C 1
ATOM 2872 O O . ILE A 1 375 ? -16.850 3.040 19.597 1.00 98.88 375 ILE A O 1
ATOM 2876 N N . ILE A 1 376 ? -14.863 2.004 19.808 1.00 98.75 376 ILE A N 1
ATOM 2877 C CA . ILE A 1 376 ? -14.041 3.055 19.208 1.00 98.75 376 ILE A CA 1
ATOM 2878 C C . ILE A 1 376 ? -13.686 2.645 17.784 1.00 98.75 376 ILE A C 1
ATOM 2880 O O . ILE A 1 376 ? -13.165 1.553 17.558 1.00 98.75 376 ILE A O 1
ATOM 2884 N N . ALA A 1 377 ? -13.936 3.535 16.831 1.00 98.62 377 ALA A N 1
ATOM 2885 C CA . ALA A 1 377 ? -13.507 3.378 15.450 1.00 98.62 377 ALA A CA 1
ATOM 2886 C C . ALA A 1 377 ? -12.268 4.239 15.203 1.00 98.62 377 ALA A C 1
ATOM 2888 O O . ALA A 1 377 ? -12.311 5.455 15.386 1.00 98.62 377 ALA A O 1
ATOM 2889 N N . MET A 1 378 ? -11.173 3.612 14.784 1.00 98.44 378 MET A N 1
ATOM 2890 C CA . MET A 1 378 ? -9.998 4.306 14.271 1.00 98.44 378 MET A CA 1
ATOM 2891 C C . MET A 1 378 ? -10.106 4.423 12.755 1.00 98.44 378 MET A C 1
ATOM 2893 O O . MET A 1 378 ? -10.237 3.412 12.061 1.00 98.44 378 MET A O 1
ATOM 2897 N N . LEU A 1 379 ? -10.059 5.653 12.255 1.00 98.00 379 LEU A N 1
ATOM 2898 C CA . LEU A 1 379 ? -10.248 5.951 10.840 1.00 98.00 379 LEU A CA 1
ATOM 2899 C C . LEU A 1 379 ? -8.960 5.725 10.036 1.00 98.00 379 LEU A C 1
ATOM 2901 O O . LEU A 1 379 ? -7.861 5.731 10.585 1.00 98.00 379 LEU A O 1
ATOM 2905 N N . ALA A 1 380 ? -9.099 5.552 8.721 1.00 97.50 380 ALA A N 1
ATOM 2906 C CA . ALA A 1 380 ? -7.998 5.472 7.757 1.00 97.50 380 ALA A CA 1
ATOM 2907 C C . ALA A 1 380 ? -6.950 4.359 8.013 1.00 97.50 380 ALA A C 1
ATOM 2909 O O . ALA A 1 380 ? -5.766 4.504 7.694 1.00 97.50 380 ALA A O 1
ATOM 2910 N N . THR A 1 381 ? -7.352 3.219 8.578 1.00 98.44 381 THR A N 1
ATOM 2911 C CA . THR A 1 381 ? -6.454 2.096 8.915 1.00 98.44 381 THR A CA 1
ATOM 2912 C C . THR A 1 381 ? -6.298 1.065 7.796 1.00 98.44 381 THR A C 1
ATOM 2914 O O . THR A 1 381 ? -5.560 0.089 7.958 1.00 98.44 381 THR A O 1
ATOM 2917 N N . GLY A 1 382 ? -6.935 1.273 6.639 1.00 98.25 382 GLY A N 1
ATOM 2918 C CA . GLY A 1 382 ? -6.960 0.283 5.560 1.00 98.25 382 GLY A CA 1
ATOM 2919 C C . GLY A 1 382 ? -5.637 0.066 4.821 1.00 98.25 382 GLY A C 1
ATOM 2920 O O . GLY A 1 382 ? -5.524 -0.841 4.004 1.00 98.25 382 GLY A O 1
ATOM 2921 N N . ALA A 1 383 ? -4.615 0.881 5.092 1.00 98.56 383 ALA A N 1
ATOM 2922 C CA . ALA A 1 383 ? -3.294 0.739 4.493 1.00 98.56 383 ALA A CA 1
ATOM 2923 C C . ALA A 1 383 ? -2.228 0.477 5.562 1.00 98.56 383 ALA A C 1
ATOM 2925 O O . ALA A 1 383 ? -2.018 1.294 6.461 1.00 98.56 383 ALA A O 1
ATOM 2926 N N . TYR A 1 384 ? -1.492 -0.622 5.397 1.00 98.00 384 TYR A N 1
ATOM 2927 C CA . TYR A 1 384 ? -0.356 -1.050 6.218 1.00 98.00 384 TYR A CA 1
ATOM 2928 C C . TYR A 1 384 ? -0.692 -1.358 7.688 1.00 98.00 384 TYR A C 1
ATOM 2930 O O . TYR A 1 384 ? 0.220 -1.571 8.479 1.00 98.00 384 TYR A O 1
ATOM 2938 N N . GLY A 1 385 ? -1.976 -1.380 8.066 1.00 96.38 385 GLY A N 1
ATOM 2939 C CA . GLY A 1 385 ? -2.430 -1.908 9.353 1.00 96.38 385 GLY A CA 1
ATOM 2940 C C . GLY A 1 385 ? -2.329 -3.430 9.350 1.00 96.38 385 GLY A C 1
ATOM 2941 O O . GLY A 1 385 ? -1.347 -3.990 9.830 1.00 96.38 385 GLY A O 1
ATOM 2942 N N . TYR A 1 386 ? -3.292 -4.091 8.700 1.00 98.38 386 TYR A N 1
ATOM 2943 C CA . TYR A 1 386 ? -3.341 -5.555 8.607 1.00 98.38 386 TYR A CA 1
ATOM 2944 C C . TYR A 1 386 ? -2.059 -6.175 8.020 1.00 98.38 386 TYR A C 1
ATOM 2946 O O . TYR A 1 386 ? -1.569 -7.168 8.547 1.00 98.38 386 TYR A O 1
ATOM 2954 N N . SER A 1 387 ? -1.458 -5.572 6.983 1.00 98.12 387 SER A N 1
ATOM 2955 C CA . SER A 1 387 ? -0.206 -6.078 6.383 1.00 98.12 387 SER A CA 1
ATOM 2956 C C . SER A 1 387 ? 0.972 -6.145 7.359 1.00 98.12 387 SER A C 1
ATOM 2958 O O . SER A 1 387 ? 1.939 -6.852 7.097 1.00 98.12 387 SER A O 1
ATOM 2960 N N . MET A 1 388 ? 0.922 -5.380 8.453 1.00 98.38 388 MET A N 1
ATOM 2961 C CA . MET A 1 388 ? 1.953 -5.346 9.492 1.00 98.38 388 MET A CA 1
ATOM 2962 C C . MET A 1 388 ? 1.458 -5.945 10.814 1.00 98.38 388 MET A C 1
ATOM 2964 O O . MET A 1 388 ? 2.100 -5.750 11.848 1.00 98.38 388 MET A O 1
ATOM 2968 N N . ALA A 1 389 ? 0.325 -6.653 10.796 1.00 98.31 389 ALA A N 1
ATOM 2969 C CA . ALA A 1 389 ? -0.198 -7.309 11.978 1.00 98.31 389 ALA A CA 1
ATOM 2970 C C . ALA A 1 389 ? 0.757 -8.414 12.457 1.00 98.31 389 ALA A C 1
ATOM 2972 O O . ALA A 1 389 ? 1.423 -9.087 11.669 1.00 98.31 389 ALA A O 1
ATOM 2973 N N . SER A 1 390 ? 0.832 -8.604 13.770 1.00 98.19 390 SER A N 1
ATOM 2974 C CA . SER A 1 390 ? 1.739 -9.554 14.407 1.00 98.19 390 SER A CA 1
ATOM 2975 C C . SER A 1 390 ? 1.094 -10.218 15.615 1.00 98.19 390 SER A C 1
ATOM 2977 O O . SER A 1 390 ? 0.229 -9.650 16.278 1.00 98.19 390 SER A O 1
ATOM 2979 N N . ASN A 1 391 ? 1.592 -11.402 15.968 1.00 98.06 391 ASN A N 1
ATOM 2980 C CA . ASN A 1 391 ? 1.197 -12.104 17.186 1.00 98.06 391 ASN A CA 1
ATOM 2981 C C . ASN A 1 391 ? 2.002 -11.654 18.414 1.00 98.06 391 ASN A C 1
ATOM 2983 O O . ASN A 1 391 ? 2.362 -12.485 19.256 1.00 98.06 391 ASN A O 1
ATOM 2987 N N . TYR A 1 392 ? 2.336 -10.361 18.533 1.00 98.19 392 TYR A N 1
ATOM 2988 C CA . TYR A 1 392 ? 3.027 -9.867 19.726 1.00 98.19 392 TYR A CA 1
ATOM 2989 C C . TYR A 1 392 ? 2.209 -10.210 20.986 1.00 98.19 392 TYR A C 1
ATOM 2991 O O . TYR A 1 392 ? 0.980 -10.217 20.974 1.00 98.19 392 TYR A O 1
ATOM 2999 N N . ASN A 1 393 ? 2.881 -10.631 22.059 1.00 97.75 393 ASN A N 1
ATOM 3000 C CA . ASN A 1 393 ? 2.249 -11.231 23.246 1.00 97.75 393 ASN A CA 1
ATOM 3001 C C . ASN A 1 393 ? 1.264 -12.393 22.958 1.00 97.75 393 ASN A C 1
ATOM 3003 O O . ASN A 1 393 ? 0.345 -12.615 23.744 1.00 97.75 393 ASN A O 1
ATOM 3007 N N . ARG A 1 394 ? 1.452 -13.133 21.852 1.00 96.75 394 ARG A N 1
ATOM 3008 C CA . ARG A 1 394 ? 0.569 -14.223 21.386 1.00 96.75 394 ARG A CA 1
ATOM 3009 C C . ARG A 1 394 ? -0.897 -13.785 21.235 1.00 96.75 394 ARG A C 1
ATOM 3011 O O . ARG A 1 394 ? -1.806 -14.585 21.427 1.00 96.75 394 ARG A O 1
ATOM 3018 N N . GLN A 1 395 ? -1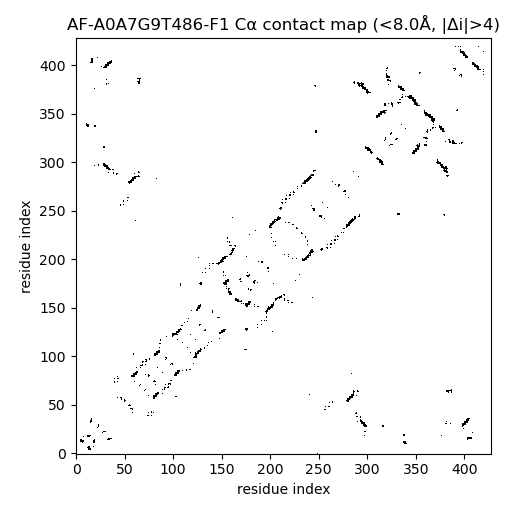.138 -12.520 20.892 1.00 97.44 395 GLN A N 1
ATOM 3019 C CA . GLN A 1 395 ? -2.478 -12.055 20.536 1.00 97.44 395 GLN A CA 1
ATOM 3020 C C . GLN A 1 395 ? -2.848 -12.562 19.131 1.00 97.44 395 GLN A C 1
ATOM 3022 O O . GLN A 1 395 ? -2.002 -12.483 18.238 1.00 97.44 395 GLN A O 1
ATOM 3027 N N . PRO A 1 396 ? -4.063 -13.089 18.900 1.00 97.38 396 PRO A N 1
ATOM 3028 C CA . PRO A 1 396 ? -4.478 -13.509 17.564 1.00 97.38 396 PRO A CA 1
ATOM 3029 C C . PRO A 1 396 ? -4.649 -12.319 16.612 1.00 97.38 396 PRO A C 1
ATOM 3031 O O . PRO A 1 396 ? -5.160 -11.270 17.018 1.00 97.38 396 PRO A O 1
ATOM 3034 N N . ILE A 1 397 ? -4.269 -12.492 15.342 1.00 98.44 397 ILE A N 1
ATOM 3035 C CA . ILE A 1 397 ? -4.509 -11.481 14.304 1.00 98.44 397 ILE A CA 1
ATOM 3036 C C . ILE A 1 397 ? -6.032 -11.297 14.107 1.00 98.44 397 ILE A C 1
ATOM 3038 O O . ILE A 1 397 ? -6.759 -12.295 14.015 1.00 98.44 397 ILE A O 1
ATOM 3042 N N . PRO A 1 398 ? -6.539 -10.045 14.065 1.00 98.44 398 PRO A N 1
ATOM 3043 C CA . PRO A 1 398 ? -7.964 -9.761 13.893 1.00 98.44 398 PRO A CA 1
ATOM 3044 C C . PRO A 1 398 ? -8.564 -10.241 12.568 1.00 98.44 398 PRO A C 1
ATOM 3046 O O . PRO A 1 398 ? -7.873 -10.336 11.557 1.00 98.44 398 PRO A O 1
ATOM 3049 N N . ALA A 1 399 ? -9.884 -10.444 12.564 1.00 98.81 399 ALA A N 1
ATOM 3050 C CA . ALA A 1 399 ? -10.647 -10.671 11.340 1.00 98.81 399 ALA A CA 1
ATOM 3051 C C . ALA A 1 399 ? -10.653 -9.434 10.423 1.00 98.81 399 ALA A C 1
ATOM 3053 O O . ALA A 1 399 ? -10.533 -8.291 10.884 1.00 98.81 399 ALA A O 1
ATOM 3054 N N . VAL A 1 400 ? -10.881 -9.677 9.129 1.00 98.94 400 VAL A N 1
ATOM 3055 C CA . VAL A 1 400 ? -11.129 -8.638 8.123 1.00 98.94 400 VAL A CA 1
ATOM 3056 C C . VAL A 1 400 ? -12.487 -8.863 7.472 1.00 98.94 400 VAL A C 1
ATOM 3058 O O . VAL A 1 400 ? -12.772 -9.949 6.959 1.00 98.94 400 VAL A O 1
ATOM 3061 N N . VAL A 1 401 ? -13.310 -7.817 7.463 1.00 98.94 401 VAL A N 1
ATOM 3062 C CA . VAL A 1 401 ? -14.648 -7.811 6.870 1.00 98.94 401 VAL A CA 1
ATOM 3063 C C . VAL A 1 401 ? -14.724 -6.760 5.774 1.00 98.94 401 VAL A C 1
ATOM 3065 O O . VAL A 1 401 ? -14.320 -5.611 5.949 1.00 98.94 401 VAL A O 1
ATOM 3068 N N . PHE A 1 402 ? -15.271 -7.158 4.636 1.00 98.88 402 PHE A N 1
ATOM 3069 C CA . PHE A 1 402 ? -15.634 -6.270 3.543 1.00 98.88 402 PHE A CA 1
ATOM 3070 C C . PHE A 1 402 ? -17.118 -5.949 3.626 1.00 98.88 402 PHE A C 1
ATOM 3072 O O . PHE A 1 402 ? -17.931 -6.844 3.854 1.00 98.88 402 PHE A O 1
ATOM 3079 N N . VAL A 1 403 ? -17.472 -4.681 3.439 1.00 98.81 403 VAL A N 1
ATOM 3080 C CA . VAL A 1 403 ? -18.859 -4.225 3.430 1.00 98.81 403 VAL A CA 1
ATOM 3081 C C . VAL A 1 403 ? -19.148 -3.493 2.130 1.00 98.81 403 VAL A C 1
ATOM 3083 O O . VAL A 1 403 ? -18.420 -2.583 1.740 1.00 98.81 403 VAL A O 1
ATOM 3086 N N . GLU A 1 404 ? -20.217 -3.898 1.455 1.00 97.56 404 GLU A N 1
ATOM 3087 C CA . GLU A 1 404 ? -20.676 -3.289 0.209 1.00 97.56 404 GLU A CA 1
ATOM 3088 C C . GLU A 1 404 ? -22.205 -3.347 0.154 1.00 97.56 404 GLU A C 1
ATOM 3090 O O . GLU A 1 404 ? -22.800 -4.402 0.387 1.00 97.56 404 GLU A O 1
ATOM 3095 N N . ASN A 1 405 ? -22.860 -2.230 -0.173 1.00 95.81 405 ASN A N 1
ATOM 3096 C CA . ASN A 1 405 ? -24.314 -2.164 -0.378 1.00 95.81 405 ASN A CA 1
ATOM 3097 C C . ASN A 1 405 ? -25.139 -2.770 0.781 1.00 95.81 405 ASN A C 1
ATOM 3099 O O . ASN A 1 405 ? -26.093 -3.521 0.555 1.00 95.81 405 ASN A O 1
ATOM 3103 N N . GLY A 1 406 ? -24.754 -2.476 2.026 1.00 97.56 406 GLY A N 1
ATOM 3104 C CA . GLY A 1 406 ? -25.434 -2.963 3.228 1.00 97.56 406 GLY A CA 1
ATOM 3105 C C . GLY A 1 406 ? -25.220 -4.453 3.513 1.00 97.56 406 GLY A C 1
ATOM 3106 O O . GLY A 1 406 ? -26.013 -5.058 4.233 1.00 97.56 406 GLY A O 1
ATOM 3107 N N . ARG A 1 407 ? -24.190 -5.082 2.934 1.00 98.31 407 ARG A N 1
ATOM 3108 C CA . ARG A 1 407 ? -23.858 -6.496 3.159 1.00 98.31 407 ARG A CA 1
ATOM 3109 C C . ARG A 1 407 ? -22.415 -6.642 3.607 1.00 98.31 407 ARG A C 1
ATOM 3111 O O . ARG A 1 407 ? -21.519 -6.125 2.952 1.00 98.31 407 ARG A O 1
ATOM 3118 N N . ALA A 1 408 ? -22.211 -7.379 4.694 1.00 98.62 408 ALA A N 1
ATOM 3119 C CA . ALA A 1 408 ? -20.893 -7.729 5.205 1.00 98.62 408 ALA A CA 1
ATOM 3120 C C . ALA A 1 408 ? -20.472 -9.127 4.737 1.00 98.62 408 ALA A C 1
ATOM 3122 O O . ALA A 1 408 ? -21.279 -10.058 4.742 1.00 98.62 408 ALA A O 1
ATOM 3123 N N . GLN A 1 409 ? -19.195 -9.275 4.404 1.00 98.62 409 GLN A N 1
ATOM 3124 C CA . GLN A 1 409 ? -18.550 -10.537 4.074 1.00 98.62 409 GLN A CA 1
ATOM 3125 C C . GLN A 1 409 ? -17.235 -10.657 4.847 1.00 98.62 409 GLN A C 1
ATOM 3127 O O . GLN A 1 409 ? -16.364 -9.795 4.747 1.00 98.62 409 GLN A O 1
ATOM 3132 N N . LEU A 1 410 ? -17.076 -11.750 5.593 1.00 98.81 410 LEU A N 1
ATOM 3133 C CA . LEU A 1 410 ? -15.796 -12.124 6.189 1.00 98.81 410 LEU A CA 1
ATOM 3134 C C . LEU A 1 410 ? -14.835 -12.557 5.076 1.00 98.81 410 LEU A C 1
ATOM 3136 O O . LEU A 1 410 ? -15.151 -13.471 4.315 1.00 98.81 410 LEU A O 1
ATOM 3140 N N . VAL A 1 411 ? -13.684 -11.892 4.969 1.00 98.62 411 VAL A N 1
ATOM 3141 C CA . VAL A 1 411 ? -12.666 -12.188 3.941 1.00 98.62 411 VAL A CA 1
ATOM 3142 C C . VAL A 1 411 ? -11.353 -12.691 4.529 1.00 98.62 411 VAL A C 1
ATOM 3144 O O . VAL A 1 411 ? -10.576 -13.332 3.826 1.00 98.62 411 VAL A O 1
ATOM 3147 N N . VAL A 1 412 ? -11.120 -12.442 5.820 1.00 98.62 412 VAL A N 1
ATOM 3148 C CA . VAL A 1 412 ? -10.072 -13.102 6.599 1.00 98.62 412 VAL A CA 1
ATOM 3149 C C . VAL A 1 412 ? -10.636 -13.468 7.963 1.00 98.62 412 VAL A C 1
ATOM 3151 O O . VAL A 1 412 ? -11.155 -12.604 8.673 1.00 98.62 412 VAL A O 1
ATOM 3154 N N . GLU A 1 413 ? -10.540 -14.745 8.317 1.00 98.31 413 GLU A N 1
ATOM 3155 C CA . GLU A 1 413 ? -10.931 -15.244 9.632 1.00 98.31 413 GLU A CA 1
ATOM 3156 C C . GLU A 1 413 ? -9.997 -14.707 10.723 1.00 98.31 413 GLU A C 1
ATOM 3158 O O . GLU A 1 413 ? -8.805 -14.481 10.502 1.00 98.31 413 GLU A O 1
ATOM 3163 N N . ARG A 1 414 ? -10.552 -14.496 11.920 1.00 98.19 414 ARG A N 1
ATOM 3164 C CA . ARG A 1 414 ? -9.752 -14.206 13.112 1.00 98.19 414 ARG A CA 1
ATOM 3165 C C . ARG A 1 414 ? -8.946 -15.454 13.452 1.00 98.19 414 ARG A C 1
ATOM 3167 O O . ARG A 1 414 ? -9.522 -16.535 13.512 1.00 98.19 414 ARG A O 1
ATOM 3174 N N . GLN A 1 415 ? -7.664 -15.282 13.756 1.00 98.44 415 GLN A N 1
ATOM 3175 C CA . GLN A 1 415 ? -6.863 -16.395 14.257 1.00 98.44 415 GLN A CA 1
ATOM 3176 C C . GLN A 1 415 ? -7.403 -16.923 15.589 1.00 98.44 415 GLN A C 1
ATOM 3178 O O . GLN A 1 415 ? -7.862 -16.155 16.442 1.00 98.44 415 GLN A O 1
ATOM 3183 N N . ASP A 1 416 ? -7.279 -18.226 15.799 1.00 96.88 416 ASP A N 1
ATOM 3184 C CA . ASP A 1 416 ? -7.607 -18.869 17.065 1.00 96.88 416 ASP A CA 1
ATOM 3185 C C . ASP A 1 416 ? -6.361 -19.405 17.799 1.00 96.88 416 ASP A C 1
ATOM 3187 O O . ASP A 1 416 ? -5.209 -19.149 17.437 1.00 96.88 416 ASP A O 1
ATOM 3191 N N . ALA A 1 417 ? -6.581 -20.131 18.898 1.00 95.44 417 ALA A N 1
ATOM 3192 C CA . ALA A 1 417 ? -5.493 -20.726 19.667 1.00 95.44 417 ALA A CA 1
ATOM 3193 C C . ALA A 1 417 ? -4.729 -21.814 18.890 1.00 95.44 417 ALA A C 1
ATOM 3195 O O . ALA A 1 417 ? -3.535 -22.000 19.130 1.00 95.44 417 ALA A O 1
ATOM 3196 N N . ALA A 1 418 ? -5.389 -22.535 17.980 1.00 96.69 418 ALA A N 1
ATOM 3197 C CA . ALA A 1 418 ? -4.744 -23.546 17.155 1.00 96.69 418 ALA A CA 1
ATOM 3198 C C . ALA A 1 418 ? -3.829 -22.891 16.112 1.00 96.69 418 ALA A C 1
ATOM 3200 O O . ALA A 1 418 ? -2.712 -23.369 15.918 1.00 96.69 418 ALA A O 1
ATOM 3201 N N . ASP A 1 419 ? -4.235 -21.764 15.521 1.00 97.38 419 ASP A N 1
ATOM 3202 C CA . ASP A 1 419 ? -3.379 -20.988 14.616 1.00 97.38 419 ASP A CA 1
ATOM 3203 C C . ASP A 1 419 ? -2.097 -20.510 15.307 1.00 97.38 419 ASP A C 1
ATOM 3205 O O . ASP A 1 419 ? -1.003 -20.646 14.756 1.00 97.38 419 ASP A O 1
ATOM 3209 N N . LEU A 1 420 ? -2.213 -20.014 16.545 1.00 97.06 420 LEU A N 1
ATOM 3210 C CA . LEU A 1 420 ? -1.072 -19.538 17.336 1.00 97.06 420 LEU A CA 1
ATOM 3211 C C . LEU A 1 420 ? -0.048 -20.632 17.659 1.00 97.06 420 LEU A C 1
ATOM 3213 O O . LEU A 1 420 ? 1.122 -20.314 17.874 1.00 97.06 420 LEU A O 1
ATOM 3217 N N . LEU A 1 421 ? -0.490 -21.888 17.738 1.00 96.94 421 LEU A N 1
ATOM 3218 C CA . LEU A 1 421 ? 0.325 -23.040 18.130 1.00 96.94 421 LEU A CA 1
ATOM 3219 C C . LEU A 1 421 ? 0.696 -23.937 16.943 1.00 96.94 421 LEU A C 1
ATOM 3221 O O . LEU A 1 421 ? 1.436 -24.901 17.119 1.00 96.94 421 LEU A O 1
ATOM 3225 N N . ARG A 1 422 ? 0.206 -23.632 15.735 1.00 97.31 422 ARG A N 1
ATOM 3226 C CA . ARG A 1 422 ? 0.318 -24.486 14.543 1.00 97.31 422 ARG A CA 1
ATOM 3227 C C . ARG A 1 422 ? 1.749 -24.914 14.213 1.00 97.31 422 ARG A C 1
ATOM 3229 O O . ARG A 1 422 ? 1.943 -26.001 13.671 1.00 97.31 422 ARG A O 1
ATOM 3236 N N . TYR A 1 423 ? 2.727 -24.060 14.508 1.00 96.31 423 TYR A N 1
ATOM 3237 C CA . TYR A 1 423 ? 4.148 -24.289 14.229 1.00 96.31 423 TYR A CA 1
ATOM 3238 C C . TYR A 1 423 ? 4.993 -24.491 15.498 1.00 96.31 423 TYR A C 1
ATOM 3240 O O . TYR A 1 423 ? 6.218 -24.581 15.410 1.00 96.31 423 TYR A O 1
ATOM 3248 N N . ASP A 1 424 ? 4.361 -24.569 16.672 1.00 96.19 424 ASP A N 1
ATOM 3249 C CA . ASP A 1 424 ? 5.047 -24.818 17.935 1.00 96.19 424 ASP A CA 1
ATOM 3250 C C . ASP A 1 424 ? 5.292 -26.331 18.096 1.00 96.19 424 ASP A C 1
ATOM 3252 O O . ASP A 1 424 ? 4.410 -27.165 17.879 1.00 96.19 424 ASP A O 1
ATOM 3256 N N . HIS A 1 425 ? 6.500 -26.699 18.521 1.00 96.44 425 HIS A N 1
ATOM 3257 C CA . HIS A 1 425 ? 6.851 -28.071 18.880 1.00 96.44 425 HIS A CA 1
ATOM 3258 C C . HIS A 1 425 ? 7.218 -28.141 20.361 1.00 96.44 425 HIS A C 1
ATOM 3260 O O . HIS A 1 425 ? 7.851 -27.233 20.902 1.00 96.44 425 HIS A O 1
ATOM 3266 N N . HIS A 1 426 ? 6.854 -29.238 21.024 1.00 95.19 426 HIS A N 1
ATOM 3267 C CA . HIS A 1 426 ? 7.299 -29.480 22.392 1.00 95.19 426 HIS A CA 1
ATOM 3268 C C . HIS A 1 426 ? 8.820 -29.673 22.438 1.00 95.19 426 HIS A C 1
ATOM 3270 O O . HIS A 1 426 ? 9.383 -30.416 21.633 1.00 95.19 426 HIS A O 1
ATOM 3276 N N . TYR A 1 427 ? 9.470 -29.025 23.404 1.00 93.62 427 TYR A N 1
ATOM 3277 C CA . TYR A 1 427 ? 10.870 -29.280 23.733 1.00 93.62 427 TYR A CA 1
ATOM 3278 C C . TYR A 1 427 ? 10.985 -30.649 24.421 1.00 93.62 427 TYR A C 1
ATOM 3280 O O . TYR A 1 427 ? 10.207 -30.930 25.336 1.00 93.62 427 TYR A O 1
ATOM 3288 N N . GLN A 1 428 ? 11.907 -31.493 23.952 1.00 87.00 428 GLN A N 1
ATOM 3289 C CA . GLN A 1 428 ? 12.163 -32.831 24.499 1.00 87.00 428 GLN A CA 1
ATOM 3290 C C . GLN A 1 428 ? 13.311 -32.824 25.501 1.00 87.00 428 GLN A C 1
ATOM 3292 O O . GLN A 1 428 ? 14.322 -32.134 25.233 1.00 87.00 428 GLN A O 1
#

Mean predicted aligned error: 3.71 Å

pLDDT: mean 96.04, std 6.79, range [47.84, 98.94]

Radius of gyration: 23.07 Å; Cα contacts (8 Å, |Δi|>4): 957; chains: 1; bounding box: 57×53×68 Å

Solvent-accessible surface area (backbone atoms only — not comparable to full-atom values): 22299 Å² total; per-residue (Å²): 133,87,81,90,73,48,57,50,100,87,44,27,30,35,50,33,72,37,50,49,64,59,51,39,70,74,68,39,62,33,26,41,39,30,22,45,61,51,30,53,47,38,56,46,52,62,51,48,53,34,62,78,66,74,47,62,65,45,54,19,41,26,31,77,20,52,77,50,42,65,57,45,41,50,39,49,76,69,69,46,31,38,33,32,59,47,57,69,48,52,53,38,37,55,73,36,66,44,67,36,63,48,26,35,42,43,47,72,76,68,47,73,68,39,52,48,49,37,62,75,62,43,45,34,29,39,37,42,24,46,69,69,51,48,52,53,49,54,52,50,27,61,77,63,75,38,75,44,39,28,29,42,28,38,36,86,22,56,42,28,46,43,87,51,62,48,81,51,68,88,65,97,62,90,52,31,23,42,48,89,81,42,46,36,58,54,52,50,58,56,47,68,71,36,96,38,46,43,73,37,28,44,30,36,67,42,46,54,46,34,34,54,52,63,48,49,35,54,48,34,44,51,54,53,54,53,35,52,77,67,76,43,85,47,56,31,43,27,63,34,37,27,57,30,66,58,40,45,92,87,46,75,46,56,60,65,66,58,46,52,49,45,35,52,53,35,41,52,48,52,24,58,77,68,76,43,78,83,45,32,42,32,36,29,46,24,46,56,34,33,10,74,28,10,31,34,37,27,34,30,55,52,76,45,82,41,92,100,51,75,25,37,40,27,25,67,40,28,43,36,51,41,36,49,27,65,77,66,67,42,72,54,37,59,42,43,28,72,47,60,79,49,71,72,71,45,62,32,23,36,25,24,67,58,101,48,94,66,24,42,53,28,85,76,39,68,32,42,86,84,54,69,71,39,46,38,32,34,48,37,39,30,34,48,16,72,65,54,43,40,54,60,96,75,40,61,48,59,25,32,32,41,17,43,90,55,42,80,43,83,74,38,77,54,49,51,75,63,65,78,44,69,85,66,75,85,89,130

Organism: NCBI:txid1162633

Secondary structure (DSSP, 8-state):
----SEE-TTS-EEETTEEHHHHHHHH-SSEEEEEHHHHHHHHHHHHHHHHHHT--EEEEEEGGG---HHHHHHHHHTT-EEEE-SHHHHHHHHHTT--GGGEEE--SS--HHHHHHHHHHT-SEEEE-SHHHHHHHHHHHHHHT--EEEEEEEE-SEEEEETEEEE-SS---SSSEETTTTHHHHHHHHHHT-TTEEEEEEE---EEEE--HHHHHHHHHHHHHHHHHTT---SEEE----B---SSTT--PPPHHHHHHHHHHHHHHHHHHTT-PPPEEEE--SHHHHTTTEEEEEEEEEEE--TTSPEEEEES--TTT--HHHHH-----EEETT-TTSPP-EEEEEE-SSS-TT-EEEEEEEES---TTPEEEESS-TTTSGGG---GGGPPPPEEEEEETTEEEEEEPPP-HHHHHTT-----

InterPro domains:
  IPR000183 Ornithine/DAP/Arg decarboxylase [PR01179] (61-79)
  IPR000183 Ornithine/DAP/Arg decarboxylase [PR01179] (81-93)
  IPR000183 Ornithine/DAP/Arg decarboxylase [PR01179] (196-209)
  IPR000183 Ornithine/DAP/Arg decarboxylase [PR01179] (281-300)
  IPR000183 Ornithine/DAP/Arg decarboxylase [PR01179] (382-395)
  IPR002986 Diaminopimelate decarboxylase, LysA [MF_02120] (17-425)
  IPR002986 Diaminopimelate decarboxylase, LysA [PR01181] (79-96)
  IPR002986 Diaminopimelate decarboxylase, LysA [PR01181] (168-177)
  IPR002986 Diaminopimelate decarboxylase, LysA [PR01181] (310-328)
  IPR002986 Diaminopimelate decarboxylase, LysA [PR01181] (392-414)
  IPR002986 Diaminopimelate decarboxylase, LysA [TIGR01048] (8-423)
  IPR002986 Diaminopimelate decarboxylase, LysA [cd06828] (27-403)
  IPR009006 Alanine racemase/group IV decarboxylase, C-terminal [G3DSA:2.40.37.10] (17-421)
  IPR009006 Alanine racemase/group IV decarboxylase, C-terminal [SSF50621] (267-425)
  IPR022643 Orn/DAP/Arg decarboxylase 2, C-terminal [PF00278] (31-382)
  IPR022644 Orn/DAP/Arg decarboxylase 2, N-terminal [PF02784] (37-291)
  IPR029066 PLP-binding barrel [G3DSA:3.20.20.10] (36-293)
  IPR029066 PLP-binding barrel [SSF51419] (28-293)

Sequence (428 aa):
MQQTFDVDDTGELVIGGLRATDLAAQYQTPLYVYDVSKIRQAMRDFKQIFIEKDVDAVVSYASKAFATTAIYEIAKSEGIHLDVVSGGEIVTAQNAGFPLANVSFNGNNKSLAELRLALDAGVGTIIVDNYHELEMLMTELTAREQKQNILLRITPGIEAHTHEYIQTGQTDSKFGFDVDSGQAQAAYQAASRHPYINVLGIHAHIGSQIFEVNGFVALATRLVEITQSWSFVPQVINTGGGFGIRYTDEDSPRPMSEMLSAIIETIKTTTAELDMPMPQIWIEPGRAIVGEAGITLYEVGARKDIEGLRSYLSVNGGMGDNIRPALYAAKYEAILAKQPLAPLQQTVRIAGKYCESGDILVASQVLPETHSGDIIAMLATGAYGYSMASNYNRQPIPAVVFVENGRAQLVVERQDAADLLRYDHHYQ

Nearest PDB structures (foldseek):
  3c5q-assembly1_A-2  TM=9.390E-01  e=1.219E-38  unclassified
  3n2b-assembly2_D  TM=9.145E-01  e=7.547E-39  Vibrio cholerae O1 biovar El Tor str. N16961
  3n2b-assembly1_A  TM=8.891E-01  e=1.191E-37  Vibrio cholerae O1 biovar El Tor str. N16961
  3n2b-assembly2_C  TM=8.887E-01  e=1.570E-36  Vibrio cholerae O1 biovar El Tor str. N16961
  7ru7-assembly1_A-2  TM=8.904E-01  e=1.770E-36  Niallia circulans

Foldseek 3Di:
DPDLFDADPLQFTDAQQDFPVVVCVVFNPQEKEFALVLLLVLLVVVVVLCVVVVFFAAEAAECQFPAALVVLLSCQVSVGAHEAEALVSVVRNVVNVHPQLRYEYHYLDYDLVSLVSSQVSVRNEYADWDDVSLVSNLVVCVVVVAAHEYAFEEDLQWAADQADIGRHQDDPDSTTHYLNVCRSLVSVVVQVPRPRYDHQAYAYEHAAQGQDLVRLLVQLLSRLVSCVVSVHQHQEDEDEERQHDDFDPVHDHDDPSVNVVSSQVSNVVNCVVSVGDRHHYYYHYHLSSFQQRMKTKWFWADWDDDPPDAIETETAAFCLQAVCCLPPVDAHAKAFRGNRPDDFDGWHFYAYDAPDPSRTPHGIYTYDDDDGGTMMMIGRCRTNRLSRHHCHVPAWRGWYWYHHNNDIDTRGHTDDPCNSCVPPDDDD